Protein AF-0000000070220050 (afdb_homodimer)

Sequence (530 aa):
MPALYEQFLLFGDSITQDSFSQERGFGFSAALQAAYIRRLDVVNRGFSGYNTRQALQILPAIVPPPDQAKVRFMTVFFGANDSSLPDAPNKQHIPLNEFVQNLKDIIFHPKIKAHNPRIILVAPPPINEHLWWPRDQSNGYTSVSRLASTTKAYADAVVELGAELNLPVVNLWKTFMAKTDFKADAWKLGDQLPGSLDVAQNDALVELMYDGLHFNPAGYDIFYQELMKVVEQQWPDQMPEKLPMVLPPWNDQEAWKAWEATQTSMPALYEQFLLFGDSITQDSFSQERGFGFSAALQAAYIRRLDVVNRGFSGYNTRQALQILPAIVPPPDQAKVRFMTVFFGANDSSLPDAPNKQHIPLNEFVQNLKDIIFHPKIKAHNPRIILVAPPPINEHLWWPRDQSNGYTSVSRLASTTKAYADAVVELGAELNLPVVNLWKTFMAKTDFKADAWKLGDQLPGSLDVAQNDALVELMYDGLHFNPAGYDIFYQELMKVVEQQWPDQMPEKLPMVLPPWNDQEAWKAWEATQTS

Secondary structure (DSSP, 8-state):
---SSEEEEEEESHHHHGGG--TTS--HHHHHHHHTTTTEEEEEEE-TT--HHHHHHHHHHHS--TTT--EEEEEEE--TTTTS-TT-TT-----HHHHHHHHHHHHT-HHHHTT--EEEEEEPPPP-HHHHHHHHHHTT-SS-S--HHHHHHHHHHHHHHHHHHT--EEEHHHHHHTTTT--GGG--TTS--TTSTTSPPPHHHHHHBSSSSSBPHHHHHHHHHHHHHHHHHH-GGGSGGGSPPSS--TT-HHHHHHHHHHH--/---SSEEEEEEESHHHHGGG--SSS--HHHHHHHHTTTTEEEEEEE-TT--HHHHHHHHHHHS--TTT--EEEEEEE--TTTTS-TT-TT-----HHHHHHHHHHHHT-HHHHTT--EEEEEEPPP--HHHHHHHHHHTT-SS-S--HHHHHHHHHHHHHHHHHHT--EEEHHHHHHTTTT--GGG--TTS--TTSTTSPPPHHHHHHBSSSSSBPHHHHHHHHHHHHHHHHHH-GGGSGGGSPPSS--TT-HHHHHHHHHHH--

pLDDT: mean 95.86, std 6.79, range [62.41, 98.97]

Solvent-accessible surface area (backbone atoms only — not comparable to full-atom values): 27594 Å² total; per-residue (Å²): 122,51,45,76,48,38,26,36,36,39,37,28,17,40,64,46,41,48,17,27,34,46,90,80,43,58,26,31,52,17,46,51,31,40,59,25,54,63,48,36,43,64,42,81,49,26,35,56,68,37,29,58,70,56,48,58,69,48,42,77,64,74,52,60,56,52,65,51,32,36,38,52,30,31,39,48,37,56,42,72,37,18,35,26,37,85,83,26,90,81,69,44,42,41,59,70,71,56,44,55,49,41,52,50,50,51,64,64,25,65,73,46,50,71,40,66,43,50,58,34,40,33,20,29,51,62,33,28,31,68,50,34,34,61,56,32,46,75,71,68,42,92,56,67,43,54,48,28,68,48,27,45,52,50,20,50,48,43,50,50,49,20,61,75,68,73,36,55,61,39,53,37,29,60,59,54,43,61,62,37,98,57,60,70,93,74,61,46,98,88,50,90,47,82,19,28,76,91,46,71,82,46,66,50,57,53,56,27,18,76,47,19,71,43,64,27,32,60,34,26,48,50,53,43,52,47,47,51,49,50,41,44,71,76,39,53,70,68,34,51,92,60,47,66,60,75,63,60,58,64,85,38,65,67,48,44,53,56,49,54,55,61,71,78,100,122,48,46,76,46,38,25,36,38,38,36,28,17,39,65,47,42,48,16,27,34,47,90,82,42,58,26,32,53,17,46,52,30,39,60,25,54,63,48,38,43,62,43,80,48,25,36,55,68,37,28,59,69,56,48,57,70,47,43,76,65,73,52,60,55,53,66,50,32,36,38,54,32,31,39,47,36,58,42,73,38,18,35,26,37,85,83,26,91,82,69,44,42,41,59,69,69,56,45,55,50,39,52,50,51,52,65,63,26,66,74,46,48,70,40,65,42,51,58,34,40,33,20,29,50,62,33,28,32,69,50,34,36,60,57,32,45,74,71,68,43,94,56,66,44,54,47,28,69,49,28,48,53,50,20,51,49,44,49,50,49,18,61,74,68,72,36,54,61,39,52,37,28,59,57,56,43,61,62,37,97,56,58,71,92,73,60,46,95,86,49,88,47,83,19,27,75,91,45,70,81,46,68,49,55,52,56,27,17,76,45,19,71,44,64,27,31,60,32,27,50,50,52,43,54,46,48,53,48,50,41,43,72,76,40,52,70,67,34,51,91,58,46,68,61,74,62,59,58,63,84,36,65,67,46,44,54,55,49,54,56,62,71,78,100

Foldseek 3Di:
DADLAAAAEEAEEVQLVCQVPCVQHHHQQVVVCVQQPLHHYYHGRYHYLAALVVSLVCLVVPQDAVRHHAHAEYEYEHLLQCLFDCPAPSNSHDPLVRSLVSVVCNCPPPSNVNRVYQYEYEQAAFFQQVLQVVVCVVVPHPDGRHFRVSSVSNSVSSVVSCVVVVHHYHRNHVVLCVQWPDDVVPDDVVDDDARGPVDDHTVSQVQQAVRRGHGRNVVSVSVNVSVLVRCCVPPVCPRSVNGDRSADDPPDPVRNVVVVVVVVD/DADLAAAAEEAEEVQLVCQVPCVQHHHQQVVVCVQQPLHHYYHGRYHYLAALVVSLVCLVVPQDAVRHHAHAEYEYEHQLQCLFDCPAPSNSHDPLVRSLVSVVCNCPPPSNVNRVYQYEYEQAAFFQQVLQVVVCVVVPHPDGRHFRVSSVSNSVSRVVSCVVVVHHYHRNHVVLCVQWPDDVVPDDVVDDDARGPVDDHTVSQVQQAVRRHHGRNVVSVSVNVSVLVRCCVPPVCPRSVNGDRSADDPPDPVRNVVVVVVVVD

InterPro domains:
  IPR013830 SGNH hydrolase-type esterase domain [PF13472] (10-222)
  IPR036514 SGNH hydrolase superfamily [G3DSA:3.40.50.1110] (4-259)
  IPR045136 Isoamyl acetate-hydrolyzing esterase Iah1-like [PTHR14209] (6-257)

Organism: Alternaria alternata (NCBI:txid5599)

Radius of gyration: 25.01 Å; Cα contacts (8 Å, |Δi|>4): 1054; chains: 2; bounding box: 52×74×65 Å

Nearest PDB structures (foldseek):
  3mil-assembly1_B  TM=8.559E-01  e=1.955E-22  Saccharomyces cerevisiae
  4oao-assembly1_B  TM=7.207E-01  e=1.992E-09  Geobacillus stearothermophilus
  3dci-assembly1_A  TM=6.559E-01  e=5.139E-08  Agrobacterium fabrum str. C58
  9iqt-assembly1_A  TM=3.681E-01  e=1.282E-02  Homo sapiens
  5cfz-assembly1_B-2  TM=2.379E-01  e=4.846E-01  Escherichia coli K-12

Structure (mmCIF, N/CA/C/O backbone):
data_AF-0000000070220050-model_v1
#
loop_
_entity.id
_entity.type
_entity.pdbx_description
1 polymer 'SGNH hydrolase'
#
loop_
_atom_site.group_PDB
_atom_site.id
_atom_site.type_symbol
_atom_site.label_atom_id
_atom_site.label_alt_id
_atom_site.label_comp_id
_atom_site.label_asym_id
_atom_site.label_entity_id
_atom_site.label_seq_id
_atom_site.pdbx_PDB_ins_code
_atom_site.Cartn_x
_atom_site.Cartn_y
_atom_site.Cartn_z
_atom_site.occupancy
_atom_site.B_iso_or_equiv
_atom_site.auth_seq_id
_atom_site.auth_comp_id
_atom_site.auth_asym_id
_atom_site.auth_atom_id
_atom_site.pdbx_PDB_model_num
ATOM 1 N N . MET A 1 1 ? 17.828 -10.247 13.059 1 69.85 1 MET A N 1
ATOM 2 C CA . MET A 1 1 ? 18.244 -9.571 11.833 1 69.85 1 MET A CA 1
ATOM 3 C C . MET A 1 1 ? 17.218 -8.525 11.413 1 69.85 1 MET A C 1
ATOM 5 O O . MET A 1 1 ? 16.02 -8.696 11.645 1 69.85 1 MET A O 1
ATOM 9 N N . PRO A 1 2 ? 17.752 -7.475 10.879 1 80.12 2 PRO A N 1
ATOM 10 C CA . PRO A 1 2 ? 16.822 -6.434 10.436 1 80.12 2 PRO A CA 1
ATOM 11 C C . PRO A 1 2 ? 15.896 -6.907 9.318 1 80.12 2 PRO A C 1
ATOM 13 O O . PRO A 1 2 ? 16.198 -7.89 8.636 1 80.12 2 PRO A O 1
ATOM 16 N N . ALA A 1 3 ? 14.797 -6.226 9.236 1 89.23 3 ALA A N 1
ATOM 17 C CA . ALA A 1 3 ? 13.877 -6.492 8.133 1 89.23 3 ALA A CA 1
ATOM 18 C C . ALA A 1 3 ? 14.594 -6.412 6.789 1 89.23 3 ALA A C 1
ATOM 20 O O . ALA A 1 3 ? 15.532 -5.628 6.624 1 89.23 3 ALA A O 1
ATOM 21 N N . LEU A 1 4 ? 14.137 -7.166 5.907 1 92.65 4 LEU A N 1
ATOM 22 C CA . LEU A 1 4 ? 14.713 -7.267 4.57 1 92.65 4 LEU A CA 1
ATOM 23 C C . LEU A 1 4 ? 14.69 -5.915 3.865 1 92.65 4 LEU A C 1
ATOM 25 O O . LEU A 1 4 ? 15.673 -5.523 3.232 1 92.65 4 LEU A O 1
ATOM 29 N N . TYR A 1 5 ? 13.601 -5.219 4.011 1 96.76 5 TYR A N 1
ATOM 30 C CA . TYR A 1 5 ? 13.414 -3.949 3.318 1 96.76 5 TYR A CA 1
ATOM 31 C C . TYR A 1 5 ? 13.529 -2.777 4.285 1 96.76 5 TYR A C 1
ATOM 33 O O . TYR A 1 5 ? 12.985 -2.821 5.391 1 96.76 5 TYR A O 1
ATOM 41 N N . GLU A 1 6 ? 14.226 -1.8 3.876 1 98.04 6 GLU A N 1
ATOM 42 C CA . GLU A 1 6 ? 14.111 -0.51 4.55 1 98.04 6 GLU A CA 1
ATOM 43 C C . GLU A 1 6 ? 12.777 0.16 4.236 1 98.04 6 GLU A C 1
ATOM 45 O O . GLU A 1 6 ? 12.052 -0.277 3.339 1 98.04 6 GLU A O 1
ATOM 50 N N . GLN A 1 7 ? 12.526 1.258 5.019 1 98.4 7 GLN A N 1
ATOM 51 C CA . GLN A 1 7 ? 11.154 1.751 4.957 1 98.4 7 GLN A CA 1
ATOM 52 C C . GLN A 1 7 ? 11.114 3.211 4.514 1 98.4 7 GLN A C 1
ATOM 54 O O . GLN A 1 7 ? 11.995 3.997 4.868 1 98.4 7 GLN A O 1
ATOM 59 N N . PHE A 1 8 ? 10.16 3.518 3.702 1 98.85 8 PHE A N 1
ATOM 60 C CA . PHE A 1 8 ? 9.623 4.861 3.516 1 98.85 8 PHE A CA 1
ATOM 61 C C . PHE A 1 8 ? 8.432 5.101 4.436 1 98.85 8 PHE A C 1
ATOM 63 O O . PHE A 1 8 ? 7.319 4.654 4.148 1 98.85 8 PHE A O 1
ATOM 70 N N . LEU A 1 9 ? 8.585 5.788 5.538 1 98.81 9 LEU A N 1
ATOM 71 C CA . LEU A 1 9 ? 7.563 5.982 6.56 1 98.81 9 LEU A CA 1
ATOM 72 C C . LEU A 1 9 ? 6.765 7.255 6.297 1 98.81 9 LEU A C 1
ATOM 74 O O . LEU A 1 9 ? 7.319 8.357 6.324 1 98.81 9 LEU A O 1
ATOM 78 N N . LEU A 1 10 ? 5.484 7.152 6.029 1 98.93 10 LEU A N 1
ATOM 79 C CA . LEU A 1 10 ? 4.592 8.287 5.824 1 98.93 10 LEU A CA 1
ATOM 80 C C . LEU A 1 10 ? 3.841 8.627 7.107 1 98.93 10 LEU A C 1
ATOM 82 O O . LEU A 1 10 ? 2.893 7.932 7.479 1 98.93 10 LEU A O 1
ATOM 86 N N . PHE A 1 11 ? 4.234 9.642 7.783 1 98.94 11 PHE A N 1
ATOM 87 C CA . PHE A 1 11 ? 3.67 10.022 9.074 1 98.94 11 PHE A CA 1
ATOM 88 C C . PHE A 1 11 ? 2.791 11.259 8.937 1 98.94 11 PHE A C 1
ATOM 90 O O . PHE A 1 11 ? 3.27 12.328 8.556 1 98.94 11 PHE A O 1
ATOM 97 N N . GLY A 1 12 ? 1.499 11.051 9.188 1 98.86 12 GLY A N 1
ATOM 98 C CA . GLY A 1 12 ? 0.617 12.188 8.98 1 98.86 12 GLY A CA 1
ATOM 99 C C . GLY A 1 12 ? -0.79 11.954 9.496 1 98.86 12 GLY A C 1
ATOM 100 O O . GLY A 1 12 ? -1.011 11.083 10.339 1 98.86 12 GLY A O 1
ATOM 101 N N . ASP A 1 13 ? -1.729 12.798 9.086 1 98.7 13 ASP A N 1
ATOM 102 C CA . ASP A 1 13 ? -3.106 12.75 9.566 1 98.7 13 ASP A CA 1
ATOM 103 C C . ASP A 1 13 ? -3.991 11.945 8.616 1 98.7 13 ASP A C 1
ATOM 105 O O . ASP A 1 13 ? -3.576 10.901 8.109 1 98.7 13 ASP A O 1
ATOM 109 N N . SER A 1 14 ? -5.243 12.402 8.391 1 98.76 14 SER A N 1
ATOM 110 C CA . SER A 1 14 ? -6.204 11.636 7.604 1 98.76 14 SER A CA 1
ATOM 111 C C . SER A 1 14 ? -5.837 11.642 6.124 1 98.76 14 SER A C 1
ATOM 113 O O . SER A 1 14 ? -6.142 10.693 5.399 1 98.76 14 SER A O 1
ATOM 115 N N . ILE A 1 15 ? -5.206 12.67 5.649 1 98.83 15 ILE A N 1
ATOM 116 C CA . ILE A 1 15 ? -4.812 12.734 4.246 1 98.83 15 ILE A CA 1
ATOM 117 C C . ILE A 1 15 ? -3.8 11.631 3.944 1 98.83 15 ILE A C 1
ATOM 119 O O . ILE A 1 15 ? -3.865 10.992 2.891 1 98.83 15 ILE A O 1
ATOM 123 N N . THR A 1 16 ? -2.882 11.407 4.879 1 98.9 16 THR A N 1
ATOM 124 C CA . THR A 1 16 ? -1.941 10.298 4.766 1 98.9 16 THR A CA 1
ATOM 125 C C . THR A 1 16 ? -2.657 8.962 4.941 1 98.9 16 THR A C 1
ATOM 127 O O . THR A 1 16 ? -2.439 8.028 4.166 1 98.9 16 THR A O 1
ATOM 130 N N . GLN A 1 17 ? -3.547 8.875 5.959 1 98.85 17 GLN A N 1
ATOM 131 C CA . GLN A 1 17 ? -4.275 7.635 6.21 1 98.85 17 GLN A CA 1
ATOM 132 C C . GLN A 1 17 ? -4.993 7.155 4.952 1 98.85 17 GLN A C 1
ATOM 134 O O . GLN A 1 17 ? -4.956 5.966 4.626 1 98.85 17 GLN A O 1
ATOM 139 N N . ASP A 1 18 ? -5.567 8.042 4.21 1 98.54 18 ASP A N 1
ATOM 140 C CA . ASP A 1 18 ? -6.463 7.698 3.11 1 98.54 18 ASP A CA 1
ATOM 141 C C . ASP A 1 18 ? -5.689 7.53 1.804 1 98.54 18 ASP A C 1
ATOM 143 O O . ASP A 1 18 ? -6.284 7.306 0.748 1 98.54 18 ASP A O 1
ATOM 147 N N . SER A 1 19 ? -4.4 7.529 1.872 1 98.64 19 SER A N 1
ATOM 148 C CA . SER A 1 19 ? -3.591 7.718 0.673 1 98.64 19 SER A CA 1
ATOM 149 C C . SER A 1 19 ? -3.458 6.419 -0.115 1 98.64 19 SER A C 1
ATOM 151 O O . SER A 1 19 ? -2.9 6.407 -1.213 1 98.64 19 SER A O 1
ATOM 153 N N . PHE A 1 20 ? -3.997 5.306 0.401 1 98.58 20 PHE A N 1
ATOM 154 C CA . PHE A 1 20 ? -4.092 4.082 -0.385 1 98.58 20 PHE A CA 1
ATOM 155 C C . PHE A 1 20 ? -5.485 3.931 -0.985 1 98.58 20 PHE A C 1
ATOM 157 O O . PHE A 1 20 ? -5.705 3.08 -1.85 1 98.58 20 PHE A O 1
ATOM 164 N N . SER A 1 21 ? -6.411 4.713 -0.54 1 98.17 21 SER A N 1
ATOM 165 C CA . SER A 1 21 ? -7.798 4.55 -0.965 1 98.17 21 SER A CA 1
ATOM 166 C C . SER A 1 21 ? -7.966 4.883 -2.444 1 98.17 21 SER A C 1
ATOM 168 O O . SER A 1 21 ? -7.453 5.899 -2.919 1 98.17 21 SER A O 1
ATOM 170 N N . GLN A 1 22 ? -8.664 4.058 -3.105 1 97.08 22 GLN A N 1
ATOM 171 C CA . GLN A 1 22 ? -8.962 4.275 -4.517 1 97.08 22 GLN A CA 1
ATOM 172 C C . GLN A 1 22 ? -10.452 4.527 -4.732 1 97.08 22 GLN A C 1
ATOM 174 O O . GLN A 1 22 ? -10.954 4.394 -5.85 1 97.08 22 GLN A O 1
ATOM 179 N N . GLU A 1 23 ? -11.126 4.819 -3.635 1 94.35 23 GLU A N 1
ATOM 180 C CA . GLU A 1 23 ? -12.57 5.024 -3.689 1 94.35 23 GLU A CA 1
ATOM 181 C C . GLU A 1 23 ? -12.944 6.045 -4.76 1 94.35 23 GLU A C 1
ATOM 183 O O . GLU A 1 23 ? -13.961 5.895 -5.44 1 94.35 23 GLU A O 1
ATOM 188 N N . ARG A 1 24 ? -12.077 7.006 -4.93 1 94.81 24 ARG A N 1
ATOM 189 C CA . ARG A 1 24 ? -12.355 8.058 -5.902 1 94.81 24 ARG A CA 1
ATOM 190 C C . ARG A 1 24 ? -11.4 7.974 -7.088 1 94.81 24 ARG A C 1
ATOM 192 O O . ARG A 1 24 ? -11.462 8.8 -8.001 1 94.81 24 ARG A O 1
ATOM 199 N N . GLY A 1 25 ? -10.52 6.964 -6.967 1 94.85 25 GLY A N 1
ATOM 200 C CA . GLY A 1 25 ? -9.541 6.813 -8.032 1 94.85 25 GLY A CA 1
ATOM 201 C C . GLY A 1 25 ? -8.122 6.658 -7.52 1 94.85 25 GLY A C 1
ATOM 202 O O . GLY A 1 25 ? -7.853 5.807 -6.669 1 94.85 25 GLY A O 1
ATOM 203 N N . PHE A 1 26 ? -7.164 7.575 -7.877 1 96.61 26 PHE A N 1
ATOM 204 C CA . PHE A 1 26 ? -5.723 7.524 -7.662 1 96.61 26 PHE A CA 1
ATOM 205 C C . PHE A 1 26 ? -5.383 7.792 -6.201 1 96.61 26 PHE A C 1
ATOM 207 O O . PHE A 1 26 ? -5.927 8.715 -5.591 1 96.61 26 PHE A O 1
ATOM 214 N N . GLY A 1 27 ? -4.514 6.944 -5.621 1 98.1 27 GLY A N 1
ATOM 215 C CA . GLY A 1 27 ? -3.98 7.138 -4.282 1 98.1 27 GLY A CA 1
ATOM 216 C C . GLY A 1 27 ? -2.48 7.365 -4.264 1 98.1 27 GLY A C 1
ATOM 217 O O . GLY A 1 27 ? -1.731 6.65 -4.934 1 98.1 27 GLY A O 1
ATOM 218 N N . PHE A 1 28 ? -2.049 8.255 -3.47 1 98.64 28 PHE A N 1
ATOM 219 C CA . PHE A 1 28 ? -0.663 8.693 -3.35 1 98.64 28 PHE A CA 1
ATOM 220 C C . PHE A 1 28 ? 0.228 7.548 -2.884 1 98.64 28 PHE A C 1
ATOM 222 O O . PHE A 1 28 ? 1.229 7.231 -3.53 1 98.64 28 PHE A O 1
ATOM 229 N N . SER A 1 29 ? -0.05 6.922 -1.756 1 98.81 29 SER A N 1
ATOM 230 C CA . SER A 1 29 ? 0.815 5.909 -1.16 1 98.81 29 SER A CA 1
ATOM 231 C C . SER A 1 29 ? 0.892 4.663 -2.036 1 98.81 29 SER A C 1
ATOM 233 O O . SER A 1 29 ? 1.929 3.999 -2.089 1 98.81 29 SER A O 1
ATOM 235 N N . ALA A 1 30 ? -0.235 4.374 -2.708 1 98.71 30 ALA A N 1
ATOM 236 C CA . ALA A 1 30 ? -0.226 3.251 -3.642 1 98.71 30 ALA A CA 1
ATOM 237 C C . ALA A 1 30 ? 0.785 3.478 -4.763 1 98.71 30 ALA A C 1
ATOM 239 O O . ALA A 1 30 ? 1.554 2.577 -5.106 1 98.71 30 ALA A O 1
ATOM 240 N N . ALA A 1 31 ? 0.805 4.689 -5.332 1 98.75 31 ALA A N 1
ATOM 241 C CA . ALA A 1 31 ? 1.748 5.034 -6.393 1 98.75 31 ALA A CA 1
ATOM 242 C C . ALA A 1 31 ? 3.187 4.96 -5.892 1 98.75 31 ALA A C 1
ATOM 244 O O . ALA A 1 31 ? 4.071 4.465 -6.596 1 98.75 31 ALA A O 1
ATOM 245 N N . LEU A 1 32 ? 3.349 5.458 -4.706 1 98.91 32 LEU A N 1
ATOM 246 C CA . LEU A 1 32 ? 4.686 5.457 -4.122 1 98.91 32 LEU A CA 1
ATOM 247 C C . LEU A 1 32 ? 5.183 4.032 -3.906 1 98.91 32 LEU A C 1
ATOM 249 O O . LEU A 1 32 ? 6.339 3.722 -4.201 1 98.91 32 LEU A O 1
ATOM 253 N N . GLN A 1 33 ? 4.335 3.146 -3.359 1 98.8 33 GLN A N 1
ATOM 254 C CA . GLN A 1 33 ? 4.704 1.751 -3.145 1 98.8 33 GLN A CA 1
ATOM 255 C C . GLN A 1 33 ? 5.034 1.06 -4.465 1 98.8 33 GLN A C 1
ATOM 257 O O . GLN A 1 33 ? 5.976 0.268 -4.539 1 98.8 33 GLN A O 1
ATOM 262 N N . ALA A 1 34 ? 4.206 1.322 -5.448 1 98.75 34 ALA A N 1
ATOM 263 C CA . ALA A 1 34 ? 4.474 0.733 -6.758 1 98.75 34 ALA A CA 1
ATOM 264 C C . ALA A 1 34 ? 5.83 1.182 -7.295 1 98.75 34 ALA A C 1
ATOM 266 O O . ALA A 1 34 ? 6.579 0.378 -7.856 1 98.75 34 ALA A O 1
ATOM 267 N N . ALA A 1 35 ? 6.165 2.424 -7.143 1 98.82 35 ALA A N 1
ATOM 268 C CA . ALA A 1 35 ? 7.425 2.966 -7.645 1 98.82 35 ALA A CA 1
ATOM 269 C C . ALA A 1 35 ? 8.618 2.308 -6.959 1 98.82 35 ALA A C 1
ATOM 271 O O . ALA A 1 35 ? 9.605 1.962 -7.613 1 98.82 35 ALA A O 1
ATOM 272 N N . TYR A 1 36 ? 8.496 2.058 -5.668 1 98.86 36 TYR A N 1
ATOM 273 C CA . TYR A 1 36 ? 9.633 1.567 -4.899 1 98.86 36 TYR A CA 1
ATOM 274 C C . TYR A 1 36 ? 9.528 0.065 -4.669 1 98.86 36 TYR A C 1
ATOM 276 O O . TYR A 1 36 ? 10.252 -0.495 -3.841 1 98.86 36 TYR A O 1
ATOM 284 N N . ILE A 1 37 ? 8.619 -0.59 -5.387 1 98.66 37 ILE A N 1
ATOM 285 C CA . ILE A 1 37 ? 8.37 -2.017 -5.214 1 98.66 37 ILE A CA 1
ATOM 286 C C . ILE A 1 37 ? 9.678 -2.79 -5.357 1 98.66 37 ILE A C 1
ATOM 288 O O . ILE A 1 37 ? 10.502 -2.475 -6.219 1 98.66 37 ILE A O 1
ATOM 292 N N . ARG A 1 38 ? 9.956 -3.803 -4.413 1 98.31 38 ARG A N 1
ATOM 293 C CA . ARG A 1 38 ? 11.12 -4.682 -4.371 1 98.31 38 ARG A CA 1
ATOM 294 C C . ARG A 1 38 ? 12.365 -3.921 -3.929 1 98.31 38 ARG A C 1
ATOM 296 O O . ARG A 1 38 ? 13.47 -4.466 -3.944 1 98.31 38 ARG A O 1
ATOM 303 N N . ARG A 1 39 ? 12.218 -2.646 -3.498 1 98.59 39 ARG A N 1
ATOM 304 C CA . ARG A 1 39 ? 13.331 -1.796 -3.089 1 98.59 39 ARG A CA 1
ATOM 305 C C . ARG A 1 39 ? 13.115 -1.251 -1.681 1 98.59 39 ARG A C 1
ATOM 307 O O . ARG A 1 39 ? 14.005 -1.34 -0.832 1 98.59 39 ARG A O 1
ATOM 314 N N . LEU A 1 40 ? 12.012 -0.687 -1.371 1 98.7 40 LEU A N 1
ATOM 315 C CA . LEU A 1 40 ? 11.596 -0.174 -0.07 1 98.7 40 LEU A CA 1
ATOM 316 C C . LEU A 1 40 ? 10.145 -0.544 0.222 1 98.7 40 LEU A C 1
ATOM 318 O O . LEU A 1 40 ? 9.334 -0.664 -0.699 1 98.7 40 LEU A O 1
ATOM 322 N N . ASP A 1 41 ? 9.869 -0.698 1.459 1 98.36 41 ASP A N 1
ATOM 323 C CA . ASP A 1 41 ? 8.475 -0.755 1.886 1 98.36 41 ASP A CA 1
ATOM 324 C C . ASP A 1 41 ? 7.939 0.64 2.201 1 98.36 41 ASP A C 1
ATOM 326 O O . ASP A 1 41 ? 8.605 1.429 2.875 1 98.36 41 ASP A O 1
ATOM 330 N N . VAL A 1 42 ? 6.814 0.957 1.676 1 98.77 42 VAL A N 1
ATOM 331 C CA . VAL A 1 42 ? 6.109 2.176 2.057 1 98.77 42 VAL A CA 1
ATOM 332 C C . VAL A 1 42 ? 5.145 1.878 3.204 1 98.77 42 VAL A C 1
ATOM 334 O O . VAL A 1 42 ? 4.264 1.024 3.077 1 98.77 42 VAL A O 1
ATOM 337 N N . VAL A 1 43 ? 5.318 2.54 4.296 1 98.46 43 VAL A N 1
ATOM 338 C CA . VAL A 1 43 ? 4.539 2.281 5.502 1 98.46 43 VAL A CA 1
ATOM 339 C C . VAL A 1 43 ? 3.657 3.488 5.816 1 98.46 43 VAL A C 1
ATOM 341 O O . VAL A 1 43 ? 4.159 4.595 6.022 1 98.46 43 VAL A O 1
ATOM 344 N N . ASN A 1 44 ? 2.368 3.259 5.791 1 98.7 44 ASN A N 1
ATOM 345 C CA . ASN A 1 44 ? 1.393 4.305 6.082 1 98.7 44 ASN A CA 1
ATOM 346 C C . ASN A 1 44 ? 1.141 4.434 7.582 1 98.7 44 ASN A C 1
ATOM 348 O O . ASN A 1 44 ? 0.574 3.532 8.2 1 98.7 44 ASN A O 1
ATOM 352 N N . ARG A 1 45 ? 1.579 5.466 8.121 1 98.75 45 ARG A N 1
ATOM 353 C CA . ARG A 1 45 ? 1.274 5.853 9.495 1 98.75 45 ARG A CA 1
ATOM 354 C C . ARG A 1 45 ? 0.502 7.167 9.535 1 98.75 45 ARG A C 1
ATOM 356 O O . ARG A 1 45 ? 0.941 8.131 10.166 1 98.75 45 ARG A O 1
ATOM 363 N N . GLY A 1 46 ? -0.596 7.146 8.786 1 98.79 46 GLY A N 1
ATOM 364 C CA . GLY A 1 46 ? -1.592 8.204 8.847 1 98.79 46 GLY A CA 1
ATOM 365 C C . GLY A 1 46 ? -2.67 7.95 9.883 1 98.79 46 GLY A C 1
ATOM 366 O O . GLY A 1 46 ? -3.134 6.818 10.039 1 98.79 46 GLY A O 1
ATOM 367 N N . PHE A 1 47 ? -3.029 9.004 10.581 1 98.8 47 PHE A N 1
ATOM 368 C CA . PHE A 1 47 ? -4.007 8.888 11.656 1 98.8 47 PHE A CA 1
ATOM 369 C C . PHE A 1 47 ? -5.069 9.975 11.542 1 98.8 47 PHE A C 1
ATOM 371 O O . PHE A 1 47 ? -4.823 11.131 11.891 1 98.8 47 PHE A O 1
ATOM 378 N N . SER A 1 48 ? -6.212 9.567 11.116 1 98.55 48 SER A N 1
ATOM 379 C CA . SER A 1 48 ? -7.312 10.495 10.876 1 98.55 48 SER A CA 1
ATOM 380 C C . SER A 1 48 ? -7.608 11.334 12.114 1 98.55 48 SER A C 1
ATOM 382 O O . SER A 1 48 ? -7.799 10.794 13.205 1 98.55 48 SER A O 1
ATOM 384 N N . GLY A 1 49 ? -7.591 12.595 11.942 1 98.59 49 GLY A N 1
ATOM 385 C CA . GLY A 1 49 ? -8.007 13.526 12.978 1 98.59 49 GLY A CA 1
ATOM 386 C C . GLY A 1 49 ? -6.875 13.934 13.903 1 98.59 49 GLY A C 1
ATOM 387 O O . GLY A 1 49 ? -7.008 14.888 14.672 1 98.59 49 GLY A O 1
ATOM 388 N N . TYR A 1 50 ? -5.751 13.248 13.825 1 98.81 50 TYR A N 1
ATOM 389 C CA . TYR A 1 50 ? -4.661 13.524 14.753 1 98.81 50 TYR A CA 1
ATOM 390 C C . TYR A 1 50 ? -4.068 14.906 14.504 1 98.81 50 TYR A C 1
ATOM 392 O O . TYR A 1 50 ? -3.9 15.317 13.354 1 98.81 50 TYR A O 1
ATOM 400 N N . ASN A 1 51 ? -3.781 15.649 15.548 1 98.83 51 ASN A N 1
ATOM 401 C CA . ASN A 1 51 ? -2.902 16.813 15.521 1 98.83 51 ASN A CA 1
ATOM 402 C C . ASN A 1 51 ? -1.483 16.454 15.955 1 98.83 51 ASN A C 1
ATOM 404 O O . ASN A 1 51 ? -1.182 15.285 16.2 1 98.83 51 ASN A O 1
ATOM 408 N N . THR A 1 52 ? -0.597 17.416 16.013 1 98.9 52 THR A N 1
ATOM 409 C CA . THR A 1 52 ? 0.814 17.146 16.266 1 98.9 52 THR A CA 1
ATOM 410 C C . THR A 1 52 ? 1.034 16.732 17.718 1 98.9 52 THR A C 1
ATOM 412 O O . THR A 1 52 ? 2.021 16.065 18.037 1 98.9 52 THR A O 1
ATOM 415 N N . ARG A 1 53 ? 0.123 17.133 18.663 1 98.62 53 ARG A N 1
ATOM 416 C CA . ARG A 1 53 ? 0.231 16.672 20.044 1 98.62 53 ARG A CA 1
ATOM 417 C C . ARG A 1 53 ? 0.015 15.166 20.137 1 98.62 53 ARG A C 1
ATOM 419 O O . ARG A 1 53 ? 0.792 14.461 20.785 1 98.62 53 ARG A O 1
ATOM 426 N N . GLN A 1 54 ? -0.985 14.716 19.514 1 98.58 54 GLN A N 1
ATOM 427 C CA . GLN A 1 54 ? -1.296 13.291 19.499 1 98.58 54 GLN A CA 1
ATOM 428 C C . GLN A 1 54 ? -0.233 12.503 18.738 1 98.58 54 GLN A C 1
ATOM 430 O O . GLN A 1 54 ? 0.138 11.4 19.143 1 98.58 54 GLN A O 1
ATOM 435 N N . ALA A 1 55 ? 0.239 13.077 17.622 1 98.75 55 ALA A N 1
ATOM 436 C CA . ALA A 1 55 ? 1.304 12.453 16.84 1 98.75 55 ALA A CA 1
ATOM 437 C C . ALA A 1 55 ? 2.545 12.216 17.695 1 98.75 55 ALA A C 1
ATOM 439 O O . ALA A 1 55 ? 3.141 11.137 17.649 1 98.75 55 ALA A O 1
ATOM 440 N N . LEU A 1 56 ? 2.917 13.224 18.426 1 98.32 56 LEU A N 1
ATOM 441 C CA . LEU A 1 56 ? 4.098 13.125 19.276 1 98.32 56 LEU A CA 1
ATOM 442 C C . LEU A 1 56 ? 3.916 12.047 20.338 1 98.32 56 LEU A C 1
ATOM 444 O O . LEU A 1 56 ? 4.866 11.339 20.681 1 98.32 56 LEU A O 1
ATOM 448 N N . GLN A 1 57 ? 2.711 11.887 20.809 1 97.29 57 GLN A N 1
ATOM 449 C CA . GLN A 1 57 ? 2.42 10.924 21.865 1 97.29 57 GLN A CA 1
ATOM 450 C C . GLN A 1 57 ? 2.595 9.492 21.367 1 97.29 57 GLN A C 1
ATOM 452 O O . GLN A 1 57 ? 3.082 8.629 22.101 1 97.29 57 GLN A O 1
ATOM 457 N N . ILE A 1 58 ? 2.225 9.212 20.135 1 98.01 58 ILE A N 1
ATOM 458 C CA . ILE A 1 58 ? 2.22 7.829 19.67 1 98.01 58 ILE A CA 1
ATOM 459 C C . ILE A 1 58 ? 3.544 7.513 18.977 1 98.01 58 ILE A C 1
ATOM 461 O O . ILE A 1 58 ? 3.845 6.35 18.702 1 98.01 58 ILE A O 1
ATOM 465 N N . LEU A 1 59 ? 4.394 8.47 18.741 1 97.79 59 LEU A N 1
ATOM 466 C CA . LEU A 1 59 ? 5.577 8.349 17.896 1 97.79 59 LEU A CA 1
ATOM 467 C C . LEU A 1 59 ? 6.455 7.189 18.352 1 97.79 59 LEU A C 1
ATOM 469 O O . LEU A 1 59 ? 6.867 6.36 17.537 1 97.79 59 LEU A O 1
ATOM 473 N N . PRO A 1 60 ? 6.714 6.98 19.63 1 95.96 60 PRO A N 1
ATOM 474 C CA . PRO A 1 60 ? 7.584 5.881 20.053 1 95.96 60 PRO A CA 1
ATOM 475 C C . PRO A 1 60 ? 7.022 4.509 19.687 1 95.96 60 PRO A C 1
ATOM 477 O O . PRO A 1 60 ? 7.783 3.556 19.502 1 95.96 60 PRO A O 1
ATOM 480 N N . ALA A 1 61 ? 5.721 4.456 19.553 1 95.75 61 ALA A N 1
ATOM 481 C CA . ALA A 1 61 ? 5.082 3.165 19.309 1 95.75 61 ALA A CA 1
ATOM 482 C C . ALA A 1 61 ? 5.097 2.818 17.824 1 95.75 61 ALA A C 1
ATOM 484 O O . ALA A 1 61 ? 5.035 1.643 17.454 1 95.75 61 ALA A O 1
ATOM 485 N N . ILE A 1 62 ? 5.245 3.79 16.955 1 97.06 62 ILE A N 1
ATOM 486 C CA . ILE A 1 62 ? 5.023 3.501 15.543 1 97.06 62 ILE A CA 1
ATOM 487 C C . ILE A 1 62 ? 6.364 3.414 14.817 1 97.06 62 ILE A C 1
ATOM 489 O O . ILE A 1 62 ? 6.425 2.981 13.664 1 97.06 62 ILE A O 1
ATOM 493 N N . VAL A 1 63 ? 7.419 3.816 15.42 1 96.74 63 VAL A N 1
ATOM 494 C CA . VAL A 1 63 ? 8.744 3.778 14.81 1 96.74 63 VAL A CA 1
ATOM 495 C C . VAL A 1 63 ? 9.506 2.55 15.305 1 96.74 63 VAL A C 1
ATOM 497 O O . VAL A 1 63 ? 9.815 2.442 16.493 1 96.74 63 VAL A O 1
ATOM 500 N N . PRO A 1 64 ? 9.796 1.687 14.437 1 94.13 64 PRO A N 1
ATOM 501 C CA . PRO A 1 64 ? 10.576 0.526 14.871 1 94.13 64 PRO A CA 1
ATOM 502 C C . PRO A 1 64 ? 12.023 0.88 15.21 1 94.13 64 PRO A C 1
ATOM 504 O O . PRO A 1 64 ? 12.542 1.892 14.734 1 94.13 64 PRO A O 1
ATOM 507 N N . PRO A 1 65 ? 12.642 0.118 16.056 1 94.36 65 PRO A N 1
ATOM 508 C CA . PRO A 1 65 ? 14.093 0.284 16.175 1 94.36 65 PRO A CA 1
ATOM 509 C C . PRO A 1 65 ? 14.836 -0.095 14.896 1 94.36 65 PRO A C 1
ATOM 511 O O . PRO A 1 65 ? 14.392 -0.977 14.157 1 94.36 65 PRO A O 1
ATOM 514 N N . PRO A 1 66 ? 16.008 0.467 14.679 1 94.61 66 PRO A N 1
ATOM 515 C CA . PRO A 1 66 ? 16.721 0.25 13.418 1 94.61 66 PRO A CA 1
ATOM 516 C C . PRO A 1 66 ? 17.138 -1.206 13.22 1 94.61 66 PRO A C 1
ATOM 518 O O . PRO A 1 66 ? 17.326 -1.648 12.084 1 94.61 66 PRO A O 1
ATOM 521 N N . ASP A 1 67 ? 17.268 -1.906 14.285 1 92.09 67 ASP A N 1
ATOM 522 C CA . ASP A 1 67 ? 17.703 -3.295 14.173 1 92.09 67 ASP A CA 1
ATOM 523 C C . ASP A 1 67 ? 16.538 -4.206 13.793 1 92.09 67 ASP A C 1
ATOM 525 O O . ASP A 1 67 ? 16.743 -5.364 13.422 1 92.09 67 ASP A O 1
ATOM 529 N N . GLN A 1 68 ? 15.363 -3.65 13.809 1 91.93 68 GLN A N 1
ATOM 530 C CA . GLN A 1 68 ? 14.187 -4.383 13.353 1 91.93 68 GLN A CA 1
ATOM 531 C C . GLN A 1 68 ? 13.787 -3.96 11.943 1 91.93 68 GLN A C 1
ATOM 533 O O . GLN A 1 68 ? 13.511 -4.806 11.09 1 91.93 68 GLN A O 1
ATOM 538 N N . ALA A 1 69 ? 13.782 -2.692 11.771 1 94.3 69 ALA A N 1
ATOM 539 C CA . ALA A 1 69 ? 13.507 -2.127 10.453 1 94.3 69 ALA A CA 1
ATOM 540 C C . ALA A 1 69 ? 14.049 -0.705 10.342 1 94.3 69 ALA A C 1
ATOM 542 O O . ALA A 1 69 ? 13.693 0.166 11.14 1 94.3 69 ALA A O 1
ATOM 543 N N . LYS A 1 70 ? 14.791 -0.484 9.35 1 96.99 70 LYS A N 1
ATOM 544 C CA . LYS A 1 70 ? 15.411 0.825 9.168 1 96.99 70 LYS A CA 1
ATOM 545 C C . LYS A 1 70 ? 14.506 1.755 8.365 1 96.99 70 LYS A C 1
ATOM 547 O O . LYS A 1 70 ? 13.971 1.364 7.326 1 96.99 70 LYS A O 1
ATOM 552 N N . VAL A 1 71 ? 14.336 2.945 8.852 1 98.4 71 VAL A N 1
ATOM 553 C CA . VAL A 1 71 ? 13.608 3.982 8.127 1 98.4 71 VAL A CA 1
ATOM 554 C C . VAL A 1 71 ? 14.577 4.783 7.261 1 98.4 71 VAL A C 1
ATOM 556 O O . VAL A 1 71 ? 15.457 5.475 7.779 1 98.4 71 VAL A O 1
ATOM 559 N N . ARG A 1 72 ? 14.385 4.709 6.016 1 98.54 72 ARG A N 1
ATOM 560 C CA . ARG A 1 72 ? 15.261 5.392 5.069 1 98.54 72 ARG A CA 1
ATOM 561 C C . ARG A 1 72 ? 14.738 6.789 4.749 1 98.54 72 ARG A C 1
ATOM 563 O O . ARG A 1 72 ? 15.518 7.734 4.616 1 98.54 72 ARG A O 1
ATOM 570 N N . PHE A 1 73 ? 13.412 6.859 4.561 1 98.89 73 PHE A N 1
ATOM 571 C CA . PHE A 1 73 ? 12.697 8.106 4.317 1 98.89 73 PHE A CA 1
ATOM 572 C C . PHE A 1 73 ? 11.581 8.299 5.337 1 98.89 73 PHE A C 1
ATOM 574 O O . PHE A 1 73 ? 10.983 7.326 5.802 1 98.89 73 PHE A O 1
ATOM 581 N N . MET A 1 74 ? 11.298 9.558 5.585 1 98.9 74 MET A N 1
ATOM 582 C CA . MET A 1 74 ? 10.145 9.886 6.419 1 98.9 74 MET A CA 1
ATOM 583 C C . MET A 1 74 ? 9.495 11.187 5.962 1 98.9 74 MET A C 1
ATOM 585 O O . MET A 1 74 ? 10.175 12.2 5.794 1 98.9 74 MET A O 1
ATOM 589 N N . THR A 1 75 ? 8.252 11.13 5.672 1 98.96 75 THR A N 1
ATOM 590 C CA . THR A 1 75 ? 7.495 12.368 5.523 1 98.96 75 THR A CA 1
ATOM 591 C C . THR A 1 75 ? 6.819 12.75 6.836 1 98.96 75 THR A C 1
ATOM 593 O O . THR A 1 75 ? 6.393 11.879 7.598 1 98.96 75 THR A O 1
ATOM 596 N N . VAL A 1 76 ? 6.747 13.968 7.139 1 98.97 76 VAL A N 1
ATOM 597 C CA . VAL A 1 76 ? 5.993 14.535 8.252 1 98.97 76 VAL A CA 1
ATOM 598 C C . VAL A 1 76 ? 4.935 15.5 7.723 1 98.97 76 VAL A C 1
ATOM 600 O O . VAL A 1 76 ? 5.261 16.597 7.264 1 98.97 76 VAL A O 1
ATOM 603 N N . PHE A 1 77 ? 3.655 15.08 7.744 1 98.94 77 PHE A N 1
ATOM 604 C CA . PHE A 1 77 ? 2.572 15.79 7.072 1 98.94 77 PHE A CA 1
ATOM 605 C C . PHE A 1 77 ? 1.416 16.046 8.031 1 98.94 77 PHE A C 1
ATOM 607 O O . PHE A 1 77 ? 0.519 15.211 8.167 1 98.94 77 PHE A O 1
ATOM 614 N N . PHE A 1 78 ? 1.455 17.185 8.731 1 98.89 78 PHE A N 1
ATOM 615 C CA . PHE A 1 78 ? 0.429 17.644 9.66 1 98.89 78 PHE A CA 1
ATOM 616 C C . PHE A 1 78 ? 0.094 19.11 9.415 1 98.89 78 PHE A C 1
ATOM 618 O O . PHE A 1 78 ? 0.662 19.741 8.521 1 98.89 78 PHE A O 1
ATOM 625 N N . GLY A 1 79 ? -0.848 19.645 10.132 1 98.74 79 GLY A N 1
ATOM 626 C CA . GLY A 1 79 ? -1.209 21.05 10.03 1 98.74 79 GLY A CA 1
ATOM 627 C C . GLY A 1 79 ? -2.678 21.266 9.717 1 98.74 79 GLY A C 1
ATOM 628 O O . GLY A 1 79 ? -3.257 22.283 10.105 1 98.74 79 GLY A O 1
ATOM 629 N N . ALA A 1 80 ? -3.308 20.3 8.989 1 98.22 80 ALA A N 1
ATOM 630 C CA . ALA A 1 80 ? -4.718 20.433 8.632 1 98.22 80 ALA A CA 1
ATOM 631 C C . ALA A 1 80 ? -5.596 20.492 9.878 1 98.22 80 ALA A C 1
ATOM 633 O O . ALA A 1 80 ? -6.501 21.325 9.969 1 98.22 80 ALA A O 1
ATOM 634 N N . ASN A 1 81 ? -5.32 19.606 10.806 1 98.71 81 ASN A N 1
ATOM 635 C CA . ASN A 1 81 ? -6.096 19.575 12.041 1 98.71 81 ASN A CA 1
ATOM 636 C C . ASN A 1 81 ? -5.585 20.599 13.05 1 98.71 81 ASN A C 1
ATOM 638 O O . ASN A 1 81 ? -6.376 21.259 13.725 1 98.71 81 ASN A O 1
ATOM 642 N N . ASP A 1 82 ? -4.297 20.796 13.086 1 98.89 82 ASP A N 1
ATOM 643 C CA . ASP A 1 82 ? -3.663 21.735 14.006 1 98.89 82 ASP A CA 1
ATOM 644 C C . ASP A 1 82 ? -4.174 23.156 13.779 1 98.89 82 ASP A C 1
ATOM 646 O O . ASP A 1 82 ? -4.302 23.934 14.726 1 98.89 82 ASP A O 1
ATOM 650 N N . SER A 1 83 ? -4.533 23.454 12.574 1 98.6 83 SER A N 1
ATOM 651 C CA . SER A 1 83 ? -4.873 24.819 12.189 1 98.6 83 SER A CA 1
ATOM 652 C C . SER A 1 83 ? -6.358 25.099 12.399 1 98.6 83 SER A C 1
ATOM 654 O O . SER A 1 83 ? -6.859 26.151 11.999 1 98.6 83 SER A O 1
ATOM 656 N N . SER A 1 84 ? -7.071 24.106 12.955 1 98.35 84 SER A N 1
ATOM 657 C CA . SER A 1 84 ? -8.414 24.447 13.413 1 98.35 84 SER A CA 1
ATOM 658 C C . SER A 1 84 ? -8.395 25.676 14.315 1 98.35 84 SER A C 1
ATOM 660 O O . SER A 1 84 ? -7.387 25.959 14.966 1 98.35 84 SER A O 1
ATOM 662 N N . LEU A 1 85 ? -9.529 26.395 14.268 1 98.13 85 LEU A N 1
ATOM 663 C CA . LEU A 1 85 ? -9.58 27.626 15.05 1 98.13 85 LEU A CA 1
ATOM 664 C C . LEU A 1 85 ? -9.616 27.32 16.544 1 98.13 85 LEU A C 1
ATOM 666 O O . LEU A 1 85 ? -10.14 26.282 16.957 1 98.13 85 LEU A O 1
ATOM 670 N N . PRO A 1 86 ? -9.01 28.162 17.383 1 97.64 86 PRO A N 1
ATOM 671 C CA . PRO A 1 86 ? -8.903 27.912 18.822 1 97.64 86 PRO A CA 1
ATOM 672 C C . PRO A 1 86 ? -10.257 27.658 19.48 1 97.64 86 PRO A C 1
ATOM 674 O O . PRO A 1 86 ? -10.355 26.856 20.412 1 97.64 86 PRO A O 1
ATOM 677 N N . ASP A 1 87 ? -11.325 28.277 18.99 1 96.18 87 ASP A N 1
ATOM 678 C CA . ASP A 1 87 ? -12.636 28.175 19.625 1 96.18 87 ASP A CA 1
ATOM 679 C C . ASP A 1 87 ? -13.547 27.224 18.853 1 96.18 87 ASP A C 1
ATOM 681 O O . ASP A 1 87 ? -14.752 27.166 19.109 1 96.18 87 ASP A O 1
ATOM 685 N N . ALA A 1 88 ? -12.982 26.555 17.859 1 97.14 88 ALA A N 1
ATOM 686 C CA . ALA A 1 88 ? -13.804 25.619 17.096 1 97.14 88 ALA A CA 1
ATOM 687 C C . ALA A 1 88 ? -14.291 24.472 17.977 1 97.14 88 ALA A C 1
ATOM 689 O O . ALA A 1 88 ? -13.544 23.969 18.82 1 97.14 88 ALA A O 1
ATOM 690 N N . PRO A 1 89 ? -15.503 23.972 17.766 1 96.71 89 PRO A N 1
ATOM 691 C CA . PRO A 1 89 ? -16.078 22.916 18.602 1 96.71 89 PRO A CA 1
ATOM 692 C C . PRO A 1 89 ? -15.345 21.584 18.458 1 96.71 89 PRO A C 1
ATOM 694 O O . PRO A 1 89 ? -15.447 20.721 19.333 1 96.71 89 PRO A O 1
ATOM 697 N N . ASN A 1 90 ? -14.647 21.384 17.407 1 95.08 90 ASN A N 1
ATOM 698 C CA . ASN A 1 90 ? -13.961 20.116 17.182 1 95.08 90 ASN A CA 1
ATOM 699 C C . ASN A 1 90 ? -12.758 19.957 18.109 1 95.08 90 ASN A C 1
ATOM 701 O O . ASN A 1 90 ? -12.215 18.86 18.245 1 95.08 90 ASN A O 1
ATOM 705 N N . LYS A 1 91 ? -12.194 21.039 18.699 1 95.7 91 LYS A N 1
ATOM 706 C CA . LYS A 1 91 ? -11.15 21.043 19.719 1 95.7 91 LYS A CA 1
ATOM 707 C C . LYS A 1 91 ? -9.865 20.41 19.193 1 95.7 91 LYS A C 1
ATOM 709 O O . LYS A 1 91 ? -9.189 19.673 19.913 1 95.7 91 LYS A O 1
ATOM 714 N N . GLN A 1 92 ? -9.512 20.673 17.977 1 97.78 92 GLN A N 1
ATOM 715 C CA . GLN A 1 92 ? -8.324 20.079 17.373 1 97.78 92 GLN A CA 1
ATOM 716 C C . GLN A 1 92 ? -7.17 21.077 17.333 1 97.78 92 GLN A C 1
ATOM 718 O O . GLN A 1 92 ? -6.038 20.712 17.01 1 97.78 92 GLN A O 1
ATOM 723 N N . HIS A 1 93 ? -7.401 22.26 17.783 1 98.67 93 HIS A N 1
ATOM 724 C CA . HIS A 1 93 ? -6.483 23.38 17.604 1 98.67 93 HIS A CA 1
ATOM 725 C C . HIS A 1 93 ? -5.17 23.139 18.343 1 98.67 93 HIS A C 1
ATOM 727 O O . HIS A 1 93 ? -5.173 22.715 19.501 1 98.67 93 HIS A O 1
ATOM 733 N N . ILE A 1 94 ? -4.074 23.443 17.658 1 98.9 94 ILE A N 1
ATOM 734 C CA . ILE A 1 94 ? -2.748 23.593 18.246 1 98.9 94 ILE A CA 1
ATOM 735 C C . ILE A 1 94 ? -2.192 24.978 17.92 1 98.9 94 ILE A C 1
ATOM 737 O O . ILE A 1 94 ? -2.062 25.341 16.748 1 98.9 94 ILE A O 1
ATOM 741 N N . PRO A 1 95 ? -1.903 25.791 18.916 1 98.85 95 PRO A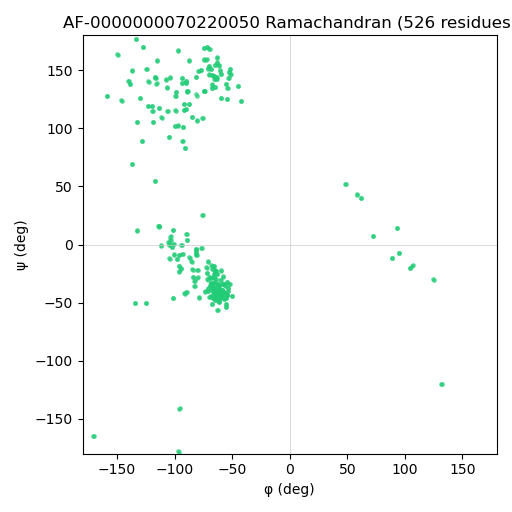 N 1
ATOM 742 C CA . PRO A 1 95 ? -1.313 27.096 18.611 1 98.85 95 PRO A CA 1
ATOM 743 C C . PRO A 1 95 ? -0.091 26.993 17.701 1 98.85 95 PRO A C 1
ATOM 745 O O . PRO A 1 95 ? 0.694 26.049 17.82 1 98.85 95 PRO A O 1
ATOM 748 N N . LEU A 1 96 ? 0.089 27.987 16.839 1 98.76 96 LEU A N 1
ATOM 749 C CA . LEU A 1 96 ? 1.094 27.949 15.782 1 98.76 96 LEU A CA 1
ATOM 750 C C . LEU A 1 96 ? 2.48 27.682 16.359 1 98.76 96 LEU A C 1
ATOM 752 O O . LEU A 1 96 ? 3.232 26.862 15.827 1 98.76 96 LEU A O 1
ATOM 756 N N . ASN A 1 97 ? 2.84 28.357 17.406 1 98.69 97 ASN A N 1
ATOM 757 C CA . ASN A 1 97 ? 4.156 28.165 18.006 1 98.69 97 ASN A CA 1
ATOM 758 C C . ASN A 1 97 ? 4.327 26.745 18.538 1 98.69 97 ASN A C 1
ATOM 760 O O . ASN A 1 97 ? 5.399 26.153 18.404 1 98.69 97 ASN A O 1
ATOM 764 N N . GLU A 1 98 ? 3.319 26.238 19.142 1 98.88 98 GLU A N 1
ATOM 765 C CA . GLU A 1 98 ? 3.36 24.862 19.628 1 98.88 98 GLU A CA 1
ATOM 766 C C . GLU A 1 98 ? 3.441 23.871 18.471 1 98.88 98 GLU A C 1
ATOM 768 O O . GLU A 1 98 ? 4.151 22.866 18.557 1 98.88 98 GLU A O 1
ATOM 773 N N . PHE A 1 99 ? 2.714 24.161 17.461 1 98.89 99 PHE A N 1
ATOM 774 C CA . PHE A 1 99 ? 2.756 23.343 16.255 1 98.89 99 PHE A CA 1
ATOM 775 C C . PHE A 1 99 ? 4.182 23.224 15.731 1 98.89 99 PHE A C 1
ATOM 777 O O . PHE A 1 99 ? 4.664 22.12 15.472 1 98.89 99 PHE A O 1
ATOM 784 N N . VAL A 1 100 ? 4.821 24.336 15.577 1 98.92 100 VAL A N 1
ATOM 785 C CA . VAL A 1 100 ? 6.19 24.356 15.072 1 98.92 100 VAL A CA 1
ATOM 786 C C . VAL A 1 100 ? 7.101 23.574 16.015 1 98.92 100 VAL A C 1
ATOM 788 O O . VAL A 1 100 ? 7.926 22.773 15.569 1 98.92 100 VAL A O 1
ATOM 791 N N . GLN A 1 101 ? 6.938 23.794 17.299 1 98.89 101 GLN A N 1
ATOM 792 C CA . GLN A 1 101 ? 7.746 23.071 18.275 1 98.89 101 GLN A CA 1
ATOM 793 C C . GLN A 1 101 ? 7.482 21.57 18.204 1 98.89 101 GLN A C 1
ATOM 795 O O . GLN A 1 101 ? 8.409 20.765 18.313 1 98.89 101 GLN A O 1
ATOM 800 N N . ASN A 1 102 ? 6.245 21.189 18.086 1 98.95 102 ASN A N 1
ATOM 801 C CA . ASN A 1 102 ? 5.91 19.774 17.961 1 98.95 102 ASN A CA 1
ATOM 802 C C . ASN A 1 102 ? 6.592 19.141 16.752 1 98.95 102 ASN A C 1
ATOM 804 O O . ASN A 1 102 ? 7.089 18.017 16.833 1 98.95 102 ASN A O 1
ATOM 808 N N . LEU A 1 103 ? 6.587 19.842 15.617 1 98.93 103 LEU A N 1
ATOM 809 C CA . LEU A 1 103 ? 7.269 19.331 14.433 1 98.93 103 LEU A CA 1
ATOM 810 C C . LEU A 1 103 ? 8.753 19.115 14.711 1 98.93 103 LEU A C 1
ATOM 812 O O . LEU A 1 103 ? 9.318 18.091 14.322 1 98.93 103 LEU A O 1
ATOM 816 N N . LYS A 1 104 ? 9.347 20.074 15.372 1 98.9 104 LYS A N 1
ATOM 817 C CA . LYS A 1 104 ? 10.752 19.925 15.739 1 98.9 104 LYS A CA 1
ATOM 818 C C . LYS A 1 104 ? 10.957 18.716 16.647 1 98.9 104 LYS A C 1
ATOM 820 O O . LYS A 1 104 ? 11.892 17.937 16.45 1 98.9 104 LYS A O 1
ATOM 825 N N . ASP A 1 105 ? 10.086 18.573 17.634 1 98.91 105 ASP A N 1
ATOM 826 C CA . ASP A 1 105 ? 10.192 17.454 18.565 1 98.91 105 ASP A CA 1
ATOM 827 C C . ASP A 1 105 ? 10.036 16.119 17.84 1 98.91 105 ASP A C 1
ATOM 829 O O . ASP A 1 105 ? 10.662 15.126 18.215 1 98.91 105 ASP A O 1
ATOM 833 N N . ILE A 1 106 ? 9.225 16.059 16.822 1 98.86 106 ILE A N 1
ATOM 834 C CA . ILE A 1 106 ? 9.056 14.855 16.016 1 98.86 106 ILE A CA 1
ATOM 835 C C . ILE A 1 106 ? 10.341 14.566 15.244 1 98.86 106 ILE A C 1
ATOM 837 O O . ILE A 1 106 ? 10.88 13.459 15.315 1 98.86 106 ILE A O 1
ATOM 841 N N . ILE A 1 107 ? 10.85 15.565 14.548 1 98.67 107 ILE A N 1
ATOM 842 C CA . ILE A 1 107 ? 12.006 15.44 13.667 1 98.67 107 ILE A CA 1
ATOM 843 C C . ILE A 1 107 ? 13.234 15.039 14.481 1 98.67 107 ILE A C 1
ATOM 845 O O . ILE A 1 107 ? 14.027 14.2 14.047 1 98.67 107 ILE A O 1
ATOM 849 N N . PHE A 1 108 ? 13.34 15.532 15.693 1 98.6 108 PHE A N 1
ATOM 850 C CA . PHE A 1 108 ? 14.545 15.331 16.489 1 98.6 108 PHE A CA 1
ATOM 851 C C . PHE A 1 108 ? 14.319 14.266 17.555 1 98.6 108 PHE A C 1
ATOM 853 O O . PHE A 1 108 ? 15.158 14.075 18.437 1 98.6 108 PHE A O 1
ATOM 860 N N . HIS A 1 109 ? 13.172 13.68 17.527 1 98.64 109 HIS A N 1
ATOM 861 C CA . HIS A 1 109 ? 12.931 12.618 18.497 1 98.64 109 HIS A CA 1
ATOM 862 C C . HIS A 1 109 ? 14.031 11.563 18.443 1 98.64 109 HIS A C 1
ATOM 864 O O . HIS A 1 109 ? 14.478 11.18 17.359 1 98.64 109 HIS A O 1
ATOM 870 N N . PRO A 1 110 ? 14.433 10.996 19.498 1 98.31 110 PRO A N 1
ATOM 871 C CA . PRO A 1 110 ? 15.529 10.024 19.526 1 98.31 110 PRO A CA 1
ATOM 872 C C . PRO A 1 110 ? 15.237 8.781 18.687 1 98.31 110 PRO A C 1
ATOM 874 O O . PRO A 1 110 ? 16.142 8.233 18.054 1 98.31 110 PRO A O 1
ATOM 877 N N . LYS A 1 111 ? 14.014 8.353 18.691 1 97.58 111 LYS A N 1
ATOM 878 C CA . LYS A 1 111 ? 13.638 7.177 17.911 1 97.58 111 LYS A CA 1
ATOM 879 C C . LYS A 1 111 ? 13.791 7.437 16.415 1 97.58 111 LYS A C 1
ATOM 881 O O . LYS A 1 111 ? 14.063 6.514 15.644 1 97.58 111 LYS A O 1
ATOM 886 N N . ILE A 1 112 ? 13.58 8.646 16.023 1 98.57 112 ILE A N 1
ATOM 887 C CA . ILE A 1 112 ? 13.745 9.009 14.62 1 98.57 112 ILE A CA 1
ATOM 888 C C . ILE A 1 112 ? 15.227 9.199 14.307 1 98.57 112 ILE A C 1
ATOM 890 O O . ILE A 1 112 ? 15.731 8.671 13.313 1 98.57 112 ILE A O 1
ATOM 894 N N . LYS A 1 113 ? 15.91 9.883 15.147 1 98.33 113 LYS A N 1
ATOM 895 C CA . LYS A 1 113 ? 17.331 10.155 14.947 1 98.33 113 LYS A CA 1
ATOM 896 C C . LYS A 1 113 ? 18.125 8.859 14.812 1 98.33 113 LYS A C 1
ATOM 898 O O . LYS A 1 113 ? 19.108 8.802 14.07 1 98.33 113 LYS A O 1
ATOM 903 N N . ALA A 1 114 ? 17.682 7.86 15.522 1 98.2 114 ALA A N 1
ATOM 904 C CA . ALA A 1 114 ? 18.38 6.577 15.511 1 98.2 114 ALA A CA 1
ATOM 905 C C . ALA A 1 114 ? 18.438 5.996 14.101 1 98.2 114 ALA A C 1
ATOM 907 O O . ALA A 1 114 ? 19.308 5.177 13.795 1 98.2 114 ALA A O 1
ATOM 908 N N . HIS A 1 115 ? 17.564 6.391 13.229 1 98.16 115 HIS A N 1
ATOM 909 C CA . HIS A 1 115 ? 17.5 5.869 11.868 1 98.16 115 HIS A CA 1
ATOM 910 C C . HIS A 1 115 ? 18.286 6.75 10.903 1 98.16 115 HIS A C 1
ATOM 912 O O . HIS A 1 115 ? 18.581 6.338 9.779 1 98.16 115 HIS A O 1
ATOM 918 N N . ASN A 1 116 ? 18.526 8.035 11.329 1 98.2 116 ASN A N 1
ATOM 919 C CA . ASN A 1 116 ? 19.096 9.042 10.441 1 98.2 116 ASN A CA 1
ATOM 920 C C . ASN A 1 116 ? 18.379 9.072 9.094 1 98.2 116 ASN A C 1
ATOM 922 O O . ASN A 1 116 ? 19.015 8.956 8.045 1 98.2 116 ASN A O 1
ATOM 926 N N . PRO A 1 117 ? 17.111 9.181 9.1 1 98.72 117 PRO A N 1
ATOM 927 C CA . PRO A 1 117 ? 16.342 9.12 7.855 1 98.72 117 PRO A CA 1
ATOM 928 C C . PRO A 1 117 ? 16.463 10.396 7.024 1 98.72 117 PRO A C 1
ATOM 930 O O . PRO A 1 117 ? 16.861 11.441 7.544 1 98.72 117 PRO A O 1
ATOM 933 N N . ARG A 1 118 ? 16.167 10.252 5.775 1 98.79 118 ARG A N 1
ATOM 934 C CA . ARG A 1 118 ? 15.877 11.409 4.935 1 98.79 118 ARG A CA 1
ATOM 935 C C . ARG A 1 118 ? 14.479 11.951 5.211 1 98.79 118 ARG A C 1
ATOM 937 O O . ARG A 1 118 ? 13.482 11.325 4.845 1 98.79 118 ARG A O 1
ATOM 944 N N . ILE A 1 119 ? 14.401 13.094 5.825 1 98.9 119 ILE A N 1
ATOM 945 C CA . ILE A 1 119 ? 13.121 13.636 6.267 1 98.9 119 ILE A CA 1
ATOM 946 C C . ILE A 1 119 ? 12.625 14.673 5.261 1 98.9 119 ILE A C 1
ATOM 948 O O . ILE A 1 119 ? 13.391 15.533 4.818 1 98.9 119 ILE A O 1
ATOM 952 N N . ILE A 1 120 ? 11.413 14.574 4.868 1 98.96 120 ILE A N 1
ATOM 953 C CA . ILE A 1 120 ? 10.721 15.53 4.01 1 98.96 120 ILE A CA 1
ATOM 954 C C . ILE A 1 120 ? 9.512 16.104 4.746 1 98.96 120 ILE A C 1
ATOM 956 O O . ILE A 1 120 ? 8.622 15.359 5.163 1 98.96 120 ILE A O 1
ATOM 960 N N . LEU A 1 121 ? 9.48 17.396 4.957 1 98.96 121 LEU A N 1
ATOM 961 C CA . LEU A 1 121 ? 8.303 18.047 5.523 1 98.96 121 LEU A CA 1
ATOM 962 C C . LEU A 1 121 ? 7.25 18.295 4.448 1 98.96 121 LEU A C 1
ATOM 964 O O . LEU A 1 121 ? 7.587 18.583 3.297 1 98.96 121 LEU A O 1
ATOM 968 N N . VAL A 1 122 ? 6.019 18.177 4.781 1 98.96 122 VAL A N 1
ATOM 969 C CA . VAL A 1 122 ? 4.925 18.498 3.87 1 98.96 122 VAL A CA 1
ATOM 970 C C . VAL A 1 122 ? 4.076 19.624 4.458 1 98.96 122 VAL A C 1
ATOM 972 O O . VAL A 1 122 ? 3.491 19.472 5.533 1 98.96 122 VAL A O 1
ATOM 975 N N . ALA A 1 123 ? 4.07 20.741 3.812 1 98.89 123 ALA A N 1
ATOM 976 C CA . ALA A 1 123 ? 3.194 21.841 4.209 1 98.89 123 ALA A CA 1
ATOM 977 C C . ALA A 1 123 ? 1.746 21.556 3.822 1 98.89 123 ALA A C 1
ATOM 979 O O . ALA A 1 123 ? 1.469 21.132 2.698 1 98.89 123 ALA A O 1
ATOM 980 N N . PRO A 1 124 ? 0.857 21.747 4.73 1 98.52 124 PRO A N 1
ATOM 981 C CA . PRO A 1 124 ? -0.53 21.386 4.425 1 98.52 124 PRO A CA 1
ATOM 982 C C . PRO A 1 124 ? -1.094 22.163 3.238 1 98.52 124 PRO A C 1
ATOM 984 O O . PRO A 1 124 ? -0.686 23.3 2.989 1 98.52 124 PRO A O 1
ATOM 987 N N . PRO A 1 125 ? -2 21.581 2.512 1 98.18 125 PRO A N 1
ATOM 988 C CA . PRO A 1 125 ? -2.692 22.264 1.417 1 98.18 125 PRO A CA 1
ATOM 989 C C . PRO A 1 125 ? -3.658 23.34 1.91 1 98.18 125 PRO A C 1
ATOM 991 O O . PRO A 1 125 ? -3.887 23.464 3.116 1 98.18 125 PRO A O 1
ATOM 994 N N . PRO A 1 126 ? -4.135 24.158 0.974 1 97.07 126 PRO A N 1
ATOM 995 C CA . PRO A 1 126 ? -5.203 25.085 1.357 1 97.07 126 PRO A CA 1
ATOM 996 C C . PRO A 1 126 ? -6.478 24.367 1.793 1 97.07 126 PRO A C 1
ATOM 998 O O . PRO A 1 126 ? -6.626 23.165 1.557 1 97.07 126 PRO A O 1
ATOM 1001 N N . ILE A 1 127 ? -7.284 25.051 2.475 1 97.14 127 ILE A N 1
ATOM 1002 C CA . ILE A 1 127 ? -8.63 24.577 2.776 1 97.14 127 ILE A CA 1
ATOM 1003 C C . ILE A 1 127 ? -9.642 25.305 1.893 1 97.14 127 ILE A C 1
ATOM 1005 O O . ILE A 1 127 ? -9.417 26.45 1.495 1 97.14 127 ILE A O 1
ATOM 1009 N N . ASN A 1 128 ? -10.65 24.65 1.457 1 97.87 128 ASN A N 1
ATOM 1010 C CA . ASN A 1 128 ? -11.815 25.245 0.812 1 97.87 128 ASN A CA 1
ATOM 1011 C C . ASN A 1 128 ? -12.982 25.387 1.785 1 97.87 128 ASN A C 1
ATOM 1013 O O . ASN A 1 128 ? -13.742 24.44 1.993 1 97.87 128 ASN A O 1
ATOM 1017 N N . GLU A 1 129 ? -13.165 26.595 2.248 1 97.88 129 GLU A N 1
ATOM 1018 C CA . GLU A 1 129 ? -14.173 26.867 3.268 1 97.88 129 GLU A CA 1
ATOM 1019 C C . GLU A 1 129 ? -15.58 26.605 2.739 1 97.88 129 GLU A C 1
ATOM 1021 O O . GLU A 1 129 ? -16.464 26.187 3.489 1 97.88 129 GLU A O 1
ATOM 1026 N N . HIS A 1 130 ? -15.803 26.765 1.452 1 97.69 130 HIS A N 1
ATOM 1027 C CA . HIS A 1 130 ? -17.108 26.552 0.836 1 97.69 130 HIS A CA 1
ATOM 1028 C C . HIS A 1 130 ? -17.54 25.094 0.95 1 97.69 130 HIS A C 1
ATOM 1030 O O . HIS A 1 130 ? -18.717 24.807 1.178 1 97.69 130 HIS A O 1
ATOM 1036 N N . LEU A 1 131 ? -16.593 24.252 0.803 1 98.22 131 LEU A N 1
ATOM 1037 C CA . LEU A 1 131 ? -16.883 22.824 0.86 1 98.22 131 LEU A CA 1
ATOM 1038 C C . LEU A 1 131 ? -16.909 22.332 2.303 1 98.22 131 LEU A C 1
ATOM 1040 O O . LEU A 1 131 ? -17.635 21.39 2.629 1 98.22 131 LEU A O 1
ATOM 1044 N N . TRP A 1 132 ? -16.165 22.986 3.151 1 98.05 132 TRP A N 1
ATOM 1045 C CA . TRP A 1 132 ? -16.046 22.547 4.538 1 98.05 132 TRP A CA 1
ATOM 1046 C C . TRP A 1 132 ? -17.225 23.043 5.369 1 98.05 132 TRP A C 1
ATOM 1048 O O . TRP A 1 132 ? -17.698 22.341 6.266 1 98.05 132 TRP A O 1
ATOM 1058 N N . TRP A 1 133 ? -17.771 24.159 5.069 1 97.48 133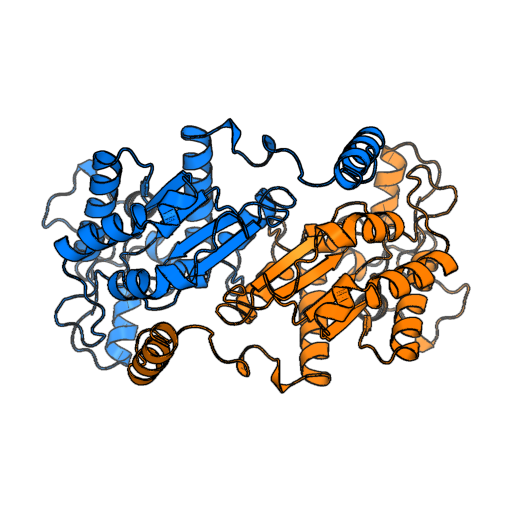 TRP A N 1
ATOM 1059 C CA . TRP A 1 133 ? -18.77 24.861 5.869 1 97.48 133 TRP A CA 1
ATOM 1060 C C . TRP A 1 133 ? -20.045 24.033 5.997 1 97.48 133 TRP A C 1
ATOM 1062 O O . TRP A 1 133 ? -20.602 23.905 7.09 1 97.48 133 TRP A O 1
ATOM 1072 N N . PRO A 1 134 ? -20.539 23.434 4.912 1 97.44 134 PRO A N 1
ATOM 1073 C CA . PRO A 1 134 ? -21.73 22.593 5.054 1 97.44 134 PRO A CA 1
ATOM 1074 C C . PRO A 1 134 ? -21.55 21.483 6.086 1 97.44 134 PRO A C 1
ATOM 1076 O O . PRO A 1 134 ? -22.499 21.129 6.79 1 97.44 134 PRO A O 1
ATOM 1079 N N . ARG A 1 135 ? -20.366 20.965 6.162 1 96.05 135 ARG A N 1
ATOM 1080 C CA . ARG A 1 135 ? -20.085 19.939 7.161 1 96.05 135 ARG A CA 1
ATOM 1081 C C . ARG A 1 135 ? -20.164 20.513 8.572 1 96.05 135 ARG A C 1
ATOM 1083 O O . ARG A 1 135 ? -20.765 19.908 9.462 1 96.05 135 ARG A O 1
ATOM 1090 N N . ASP A 1 136 ? -19.552 21.661 8.793 1 97.18 136 ASP A N 1
ATOM 1091 C CA . ASP A 1 136 ? -19.628 22.336 10.085 1 97.18 136 ASP A CA 1
ATOM 1092 C C . ASP A 1 136 ? -21.077 22.638 10.462 1 97.18 136 ASP A C 1
ATOM 1094 O O . ASP A 1 136 ? -21.49 22.402 11.599 1 97.18 136 ASP A O 1
ATOM 1098 N N . GLN A 1 137 ? -21.805 23.079 9.46 1 97.32 137 GLN A N 1
ATOM 1099 C CA . GLN A 1 137 ? -23.213 23.381 9.695 1 97.32 137 GLN A CA 1
ATOM 1100 C C . GLN A 1 137 ? -23.985 22.126 10.094 1 97.32 137 GLN A C 1
ATOM 1102 O O . GLN A 1 137 ? -24.795 22.159 11.022 1 97.32 137 GLN A O 1
ATOM 1107 N N . SER A 1 138 ? -23.74 21.085 9.438 1 97.18 138 SER A N 1
ATOM 1108 C CA . SER A 1 138 ? -24.421 19.826 9.721 1 97.18 138 SER A CA 1
ATOM 1109 C C . SER A 1 138 ? -24.089 19.32 11.121 1 97.18 138 SER A C 1
ATOM 1111 O O . SER A 1 138 ? -24.873 18.583 11.722 1 97.18 138 SER A O 1
ATOM 1113 N N . ASN A 1 139 ? -22.989 19.758 11.616 1 96.14 139 ASN A N 1
ATOM 1114 C CA . ASN A 1 139 ? -22.569 19.368 12.958 1 96.14 139 ASN A CA 1
ATOM 1115 C C . ASN A 1 139 ? -23.027 20.379 14.005 1 96.14 139 ASN A C 1
ATOM 1117 O O . ASN A 1 139 ? -22.639 20.29 15.171 1 96.14 139 ASN A O 1
ATOM 1121 N N . GLY A 1 140 ? -23.697 21.405 13.56 1 96.41 140 GLY A N 1
ATOM 1122 C CA . GLY A 1 140 ? -24.301 22.352 14.484 1 96.41 140 GLY A CA 1
ATOM 1123 C C . GLY A 1 140 ? -23.406 23.537 14.793 1 96.41 140 GLY A C 1
ATOM 1124 O O . GLY A 1 140 ? -23.643 24.265 15.76 1 96.41 140 GLY A O 1
ATOM 1125 N N . TYR A 1 141 ? -22.37 23.669 13.964 1 96.63 141 TYR A N 1
ATOM 1126 C CA . TYR A 1 141 ? -21.488 24.804 14.208 1 96.63 141 TYR A CA 1
ATOM 1127 C C . TYR A 1 141 ? -22.11 26.098 13.695 1 96.63 141 TYR A C 1
ATOM 1129 O O . TYR A 1 141 ? -22.869 26.086 12.723 1 96.63 141 TYR A O 1
ATOM 1137 N N . THR A 1 142 ? -21.762 27.184 14.343 1 96.29 142 THR A N 1
ATOM 1138 C CA . THR A 1 142 ? -22.316 28.48 13.969 1 96.29 142 THR A CA 1
ATOM 1139 C C . THR A 1 142 ? -21.323 29.269 13.12 1 96.29 142 THR A C 1
ATOM 1141 O O . THR A 1 142 ? -21.661 30.324 12.579 1 96.29 142 THR A O 1
ATOM 1144 N N . SER A 1 143 ? -20.163 28.75 13.046 1 95.01 143 SER A N 1
ATOM 1145 C CA . SER A 1 143 ? -19.115 29.312 12.2 1 95.01 143 SER A CA 1
ATOM 1146 C C . SER A 1 143 ? -18.172 28.226 11.693 1 95.01 143 SER A C 1
ATOM 1148 O O . SER A 1 143 ? -18.19 27.099 12.191 1 95.01 143 SER A O 1
ATOM 1150 N N . VAL A 1 144 ? -17.421 28.559 10.682 1 95.98 144 VAL A N 1
ATOM 1151 C CA . VAL A 1 144 ? -16.469 27.602 10.128 1 95.98 144 VAL A CA 1
ATOM 1152 C C . VAL A 1 144 ? -15.413 27.257 11.176 1 95.98 144 VAL A C 1
ATOM 1154 O O . VAL A 1 144 ? -14.982 28.123 11.94 1 95.98 144 VAL A O 1
ATOM 1157 N N . SER A 1 145 ? -15.006 26.053 11.216 1 97.56 145 SER A N 1
ATOM 1158 C CA . SER A 1 145 ? -14.024 25.585 12.189 1 97.56 145 SER A CA 1
ATOM 1159 C C . SER A 1 145 ? -12.601 25.836 11.702 1 97.56 145 SER A C 1
ATOM 1161 O O . SER A 1 145 ? -11.647 25.735 12.477 1 97.56 145 SER A O 1
ATOM 1163 N N . ARG A 1 146 ? -12.472 26.139 10.393 1 97.18 146 ARG A N 1
ATOM 1164 C CA . ARG A 1 146 ? -11.183 26.339 9.738 1 97.18 146 ARG A CA 1
ATOM 1165 C C . ARG A 1 146 ? -11.247 27.497 8.748 1 97.18 146 ARG A C 1
ATOM 1167 O O . ARG A 1 146 ? -12.248 27.67 8.049 1 97.18 146 ARG A O 1
ATOM 1174 N N . LEU A 1 147 ? -10.154 28.302 8.709 1 95.83 147 LEU A N 1
ATOM 1175 C CA . LEU A 1 147 ? -10.052 29.4 7.754 1 95.83 147 LEU A CA 1
ATOM 1176 C C . LEU A 1 147 ? -8.889 29.178 6.793 1 95.83 147 LEU A C 1
ATOM 1178 O O . LEU A 1 147 ? -7.831 28.687 7.194 1 95.83 147 LEU A O 1
ATOM 1182 N N . ALA A 1 148 ? -9.071 29.566 5.572 1 95.88 148 ALA A N 1
ATOM 1183 C CA . ALA A 1 148 ? -8.016 29.498 4.563 1 95.88 148 ALA A CA 1
ATOM 1184 C C . ALA A 1 148 ? -6.779 30.272 5.009 1 95.88 148 ALA A C 1
ATOM 1186 O O . ALA A 1 148 ? -5.65 29.812 4.822 1 95.88 148 ALA A O 1
ATOM 1187 N N . SER A 1 149 ? -6.983 31.414 5.593 1 94.4 149 SER A N 1
ATOM 1188 C CA . SER A 1 149 ? -5.876 32.26 6.028 1 94.4 149 SER A CA 1
ATOM 1189 C C . SER A 1 149 ? -5.081 31.597 7.148 1 94.4 149 SER A C 1
ATOM 1191 O O . SER A 1 149 ? -3.853 31.698 7.19 1 94.4 149 SER A O 1
ATOM 1193 N N . THR A 1 150 ? -5.803 30.948 8.072 1 95.75 150 THR A N 1
ATOM 1194 C CA . THR A 1 150 ? -5.123 30.267 9.168 1 95.75 150 THR A CA 1
ATOM 1195 C C . THR A 1 150 ? -4.299 29.093 8.648 1 95.75 150 THR A C 1
ATOM 1197 O O . THR A 1 150 ? -3.149 28.908 9.051 1 95.75 150 THR A O 1
ATOM 1200 N N . THR A 1 151 ? -4.876 28.34 7.771 1 96.71 151 THR A N 1
ATOM 1201 C CA . THR A 1 151 ? -4.16 27.206 7.198 1 96.71 151 THR A CA 1
ATOM 1202 C C . THR A 1 151 ? -2.907 27.672 6.463 1 96.71 151 THR A C 1
ATOM 1204 O O . THR A 1 151 ? -1.872 27.003 6.503 1 96.71 151 THR A O 1
ATOM 1207 N N . LYS A 1 152 ? -3.014 28.795 5.764 1 96.28 152 LYS A N 1
ATOM 1208 C CA . LYS A 1 152 ? -1.84 29.36 5.106 1 96.28 152 LYS A CA 1
ATOM 1209 C C . LYS A 1 152 ? -0.721 29.624 6.11 1 96.28 152 LYS A C 1
ATOM 1211 O O . LYS A 1 152 ? 0.452 29.383 5.817 1 96.28 152 LYS A O 1
ATOM 1216 N N . ALA A 1 153 ? -1.066 30.182 7.25 1 96.88 153 ALA A N 1
ATOM 1217 C CA . ALA A 1 153 ? -0.065 30.484 8.27 1 96.88 153 ALA A CA 1
ATOM 1218 C C . ALA A 1 153 ? 0.671 29.22 8.706 1 96.88 153 ALA A C 1
ATOM 1220 O O . ALA A 1 153 ? 1.883 29.248 8.936 1 96.88 153 ALA A O 1
ATOM 1221 N N . TYR A 1 154 ? 0.001 28.138 8.827 1 98.59 154 TYR A N 1
ATOM 1222 C CA . TYR A 1 154 ? 0.617 26.873 9.211 1 98.59 154 TYR A CA 1
ATOM 1223 C C . TYR A 1 154 ? 1.485 26.325 8.085 1 98.59 154 TYR A C 1
ATOM 1225 O O . TYR A 1 154 ? 2.566 25.784 8.333 1 98.59 154 TYR A O 1
ATOM 1233 N N . ALA A 1 155 ? 1.007 26.464 6.864 1 98.43 155 ALA A N 1
ATOM 1234 C CA . ALA A 1 155 ? 1.83 26.062 5.726 1 98.43 155 ALA A CA 1
ATOM 1235 C C . ALA A 1 155 ? 3.123 26.871 5.672 1 98.43 155 ALA A C 1
ATOM 1237 O O . ALA A 1 155 ? 4.204 26.311 5.477 1 98.43 155 ALA A O 1
ATOM 1238 N N . ASP A 1 156 ? 2.991 28.187 5.856 1 97.82 156 ASP A N 1
ATOM 1239 C CA . ASP A 1 156 ? 4.164 29.056 5.859 1 97.82 156 ASP A CA 1
ATOM 1240 C C . ASP A 1 156 ? 5.146 28.649 6.956 1 97.82 156 ASP A C 1
ATOM 1242 O O . ASP A 1 156 ? 6.361 28.677 6.749 1 97.82 156 ASP A O 1
ATOM 1246 N N . ALA A 1 157 ? 4.606 28.286 8.074 1 98.86 157 ALA A N 1
ATOM 1247 C CA . ALA A 1 157 ? 5.452 27.891 9.198 1 98.86 157 ALA A CA 1
ATOM 1248 C C . ALA A 1 157 ? 6.247 26.631 8.869 1 98.86 157 ALA A C 1
ATOM 1250 O O . ALA A 1 157 ? 7.409 26.502 9.263 1 98.86 157 ALA A O 1
ATOM 1251 N N . VAL A 1 158 ? 5.674 25.692 8.205 1 98.94 158 VAL A N 1
ATOM 1252 C CA . VAL A 1 158 ? 6.365 24.466 7.817 1 98.94 158 VAL A CA 1
ATOM 1253 C C . VAL A 1 158 ? 7.498 24.797 6.849 1 98.94 158 VAL A C 1
ATOM 1255 O O . VAL A 1 158 ? 8.601 24.257 6.966 1 98.94 158 VAL A O 1
ATOM 1258 N N . VAL A 1 159 ? 7.186 25.657 5.889 1 98.85 159 VAL A N 1
ATOM 1259 C CA . VAL A 1 159 ? 8.192 26.059 4.911 1 98.85 159 VAL A CA 1
ATOM 1260 C C . VAL A 1 159 ? 9.35 26.759 5.619 1 98.85 159 VAL A C 1
ATOM 1262 O O . VAL A 1 159 ? 10.518 26.475 5.342 1 98.85 159 VAL A O 1
ATOM 1265 N N . GLU A 1 160 ? 9.017 27.634 6.517 1 98.86 160 GLU A N 1
ATOM 1266 C CA . GLU A 1 160 ? 10.039 28.342 7.283 1 98.86 160 GLU A CA 1
ATOM 1267 C C . GLU A 1 160 ? 10.877 27.373 8.112 1 98.86 160 GLU A C 1
ATOM 1269 O O . GLU A 1 160 ? 12.101 27.506 8.181 1 98.86 160 GLU A O 1
ATOM 1274 N N . LEU A 1 161 ? 10.227 26.432 8.759 1 98.9 161 LEU A N 1
ATOM 1275 C CA . LEU A 1 161 ? 10.936 25.43 9.546 1 98.9 161 LEU A CA 1
ATOM 1276 C C . LEU A 1 161 ? 11.884 24.62 8.667 1 98.9 161 LEU A C 1
ATOM 1278 O O . LEU A 1 161 ? 13.01 24.322 9.072 1 98.9 161 LEU A O 1
ATOM 1282 N N . GLY A 1 162 ? 11.381 24.208 7.49 1 98.87 162 GLY A N 1
ATOM 1283 C CA . GLY A 1 162 ? 12.246 23.511 6.552 1 98.87 162 GLY A CA 1
ATOM 1284 C C . GLY A 1 162 ? 13.506 24.285 6.213 1 98.87 162 GLY A C 1
ATOM 1285 O O . GLY A 1 162 ? 14.6 23.717 6.182 1 98.87 162 GLY A O 1
ATOM 1286 N N . ALA A 1 163 ? 13.353 25.536 5.984 1 98.75 163 ALA A N 1
ATOM 1287 C CA . ALA A 1 163 ? 14.494 26.398 5.692 1 98.75 163 ALA A CA 1
ATOM 1288 C C . ALA A 1 163 ? 15.438 26.484 6.888 1 98.75 163 ALA A C 1
ATOM 1290 O O . ALA A 1 163 ? 16.658 26.398 6.732 1 98.75 163 ALA A O 1
ATOM 1291 N N . GLU A 1 164 ? 14.867 26.656 8.029 1 98.7 164 GLU A N 1
ATOM 1292 C CA . GLU A 1 164 ? 15.648 26.768 9.257 1 98.7 164 GLU A CA 1
ATOM 1293 C C . GLU A 1 164 ? 16.498 25.522 9.486 1 98.7 164 GLU A C 1
ATOM 1295 O O . GLU A 1 164 ? 17.662 25.622 9.882 1 98.7 164 GLU A O 1
ATOM 1300 N N . LEU A 1 165 ? 15.965 24.371 9.197 1 98.63 165 LEU A N 1
ATOM 1301 C CA . LEU A 1 165 ? 16.617 23.11 9.536 1 98.63 165 LEU A CA 1
ATOM 1302 C C . LEU A 1 165 ? 17.301 22.507 8.314 1 98.63 165 LEU A C 1
ATOM 1304 O O . LEU A 1 165 ? 17.864 21.412 8.389 1 98.63 165 LEU A O 1
ATOM 1308 N N . ASN A 1 166 ? 17.201 23.221 7.15 1 98.36 166 ASN A N 1
ATOM 1309 C CA . ASN A 1 166 ? 17.742 22.733 5.887 1 98.36 166 ASN A CA 1
ATOM 1310 C C . ASN A 1 166 ? 17.138 21.387 5.5 1 98.36 166 ASN A C 1
ATOM 1312 O O . ASN A 1 166 ? 17.865 20.436 5.206 1 98.36 166 ASN A O 1
ATOM 1316 N N . LEU A 1 167 ? 15.883 21.276 5.672 1 98.8 167 LEU A N 1
ATOM 1317 C CA . LEU A 1 167 ? 15.119 20.108 5.247 1 98.8 167 LEU A CA 1
ATOM 1318 C C . LEU A 1 167 ? 14.266 20.431 4.025 1 98.8 167 LEU A C 1
ATOM 1320 O O . LEU A 1 167 ? 13.713 21.528 3.922 1 98.8 167 LEU A O 1
ATOM 1324 N N . PRO A 1 168 ? 14.142 19.518 3.108 1 98.86 168 PRO A N 1
ATOM 1325 C CA . PRO A 1 168 ? 13.25 19.762 1.973 1 98.86 168 PRO A CA 1
ATOM 1326 C C . PRO A 1 168 ? 11.777 19.784 2.373 1 98.86 168 PRO A C 1
ATOM 1328 O O . PRO A 1 168 ? 11.383 19.11 3.329 1 98.86 168 PRO A O 1
ATOM 1331 N N . VAL A 1 169 ? 10.988 20.558 1.609 1 98.9 169 VAL A N 1
ATOM 1332 C CA . VAL A 1 169 ? 9.566 20.721 1.894 1 98.9 169 VAL A CA 1
ATOM 1333 C C . VAL A 1 169 ? 8.754 20.481 0.623 1 98.9 169 VAL A C 1
ATOM 1335 O O . VAL A 1 169 ? 9.079 21.017 -0.439 1 98.9 169 VAL A O 1
ATOM 1338 N N . VAL A 1 170 ? 7.813 19.613 0.676 1 98.93 170 VAL A N 1
ATOM 1339 C CA . VAL A 1 170 ? 6.728 19.614 -0.3 1 98.93 170 VAL A CA 1
ATOM 1340 C C . VAL A 1 170 ? 5.688 20.664 0.084 1 98.93 170 VAL A C 1
ATOM 1342 O O . VAL A 1 170 ? 4.897 20.454 1.007 1 98.93 170 VAL A O 1
ATOM 1345 N N . ASN A 1 171 ? 5.645 21.718 -0.607 1 98.51 171 ASN A N 1
ATOM 1346 C CA . ASN A 1 171 ? 4.735 22.817 -0.3 1 98.51 171 ASN A CA 1
ATOM 1347 C C . ASN A 1 171 ? 3.406 22.665 -1.035 1 98.51 171 ASN A C 1
ATOM 1349 O O . ASN A 1 171 ? 3.171 23.331 -2.045 1 98.51 171 ASN A O 1
ATOM 1353 N N . LEU A 1 172 ? 2.503 21.887 -0.494 1 98.58 172 LEU A N 1
ATOM 1354 C CA . LEU A 1 172 ? 1.233 21.601 -1.152 1 98.58 172 LEU A CA 1
ATOM 1355 C C . LEU A 1 172 ? 0.354 22.846 -1.203 1 98.58 172 LEU A C 1
ATOM 1357 O O . LEU A 1 172 ? -0.43 23.02 -2.139 1 98.58 172 LEU A O 1
ATOM 1361 N N . TRP A 1 173 ? 0.476 23.686 -0.173 1 97.45 173 TRP A N 1
ATOM 1362 C CA . TRP A 1 173 ? -0.289 24.928 -0.226 1 97.45 173 TRP A CA 1
ATOM 1363 C C . TRP A 1 173 ? 0.021 25.704 -1.501 1 97.45 173 TRP A C 1
ATOM 1365 O O . TRP A 1 173 ? -0.887 26.054 -2.259 1 97.45 173 TRP A O 1
ATOM 1375 N N . LYS A 1 174 ? 1.254 25.943 -1.71 1 95.98 174 LYS A N 1
ATOM 1376 C CA . LYS A 1 174 ? 1.684 26.713 -2.874 1 95.98 174 LYS A CA 1
ATOM 1377 C C . LYS A 1 174 ? 1.277 26.021 -4.172 1 95.98 174 LYS A C 1
ATOM 1379 O O . LYS A 1 174 ? 0.776 26.667 -5.095 1 95.98 174 LYS A O 1
ATOM 1384 N N . THR A 1 175 ? 1.503 24.724 -4.238 1 97.02 175 THR A N 1
ATOM 1385 C CA . THR A 1 175 ? 1.241 23.987 -5.47 1 97.02 175 THR A CA 1
ATOM 1386 C C . THR A 1 175 ? -0.249 23.992 -5.797 1 97.02 175 THR A C 1
ATOM 1388 O O . THR A 1 175 ? -0.635 24.151 -6.957 1 97.02 175 THR A O 1
ATOM 1391 N N . PHE A 1 176 ? -1.086 23.764 -4.749 1 97.54 176 PHE A N 1
ATOM 1392 C CA . PHE A 1 176 ? -2.526 23.812 -4.972 1 97.54 176 PHE A CA 1
ATOM 1393 C C . PHE A 1 176 ? -2.964 25.215 -5.376 1 97.54 176 PHE A C 1
ATOM 1395 O O . PHE A 1 176 ? -3.751 25.38 -6.311 1 97.54 176 PHE A O 1
ATOM 1402 N N . MET A 1 177 ? -2.455 26.23 -4.73 1 95.42 177 MET A N 1
ATOM 1403 C CA . MET A 1 177 ? -2.845 27.611 -4.999 1 95.42 177 MET A CA 1
ATOM 1404 C C . MET A 1 177 ? -2.421 28.032 -6.402 1 95.42 177 MET A C 1
ATOM 1406 O O . MET A 1 177 ? -3.086 28.854 -7.035 1 95.42 177 MET A O 1
ATOM 1410 N N . ALA A 1 178 ? -1.361 27.429 -6.898 1 94.41 178 ALA A N 1
ATOM 1411 C CA . ALA A 1 178 ? -0.891 27.726 -8.249 1 94.41 178 ALA A CA 1
ATOM 1412 C C . ALA A 1 178 ? -1.916 27.295 -9.294 1 94.41 178 ALA A C 1
ATOM 1414 O O . ALA A 1 178 ? -1.893 27.774 -10.43 1 94.41 178 ALA A O 1
ATOM 1415 N N . LYS A 1 179 ? -2.745 26.368 -8.874 1 93.97 179 LYS A N 1
ATOM 1416 C CA . LYS A 1 179 ? -3.788 25.913 -9.788 1 93.97 179 LYS A CA 1
ATOM 1417 C C . LYS A 1 179 ? -4.971 26.877 -9.795 1 93.97 179 LYS A C 1
ATOM 1419 O O . LYS A 1 179 ? -5.86 26.771 -10.643 1 93.97 179 LYS A O 1
ATOM 1424 N N . THR A 1 180 ? -4.758 27.717 -8.866 1 90.04 180 THR A N 1
ATOM 1425 C CA . THR A 1 180 ? -5.827 28.704 -8.774 1 90.04 180 THR A CA 1
ATOM 1426 C C . THR A 1 180 ? -5.453 29.979 -9.525 1 90.04 180 THR A C 1
ATOM 1428 O O . THR A 1 180 ? -4.354 30.081 -10.076 1 90.04 180 THR A O 1
ATOM 1431 N N . ASP A 1 181 ? -6.246 30.953 -9.848 1 77.72 181 ASP A N 1
ATOM 1432 C CA . ASP A 1 181 ? -5.946 32.252 -10.442 1 77.72 181 ASP A CA 1
ATOM 1433 C C . ASP A 1 181 ? -5.334 33.199 -9.412 1 77.72 181 ASP A C 1
ATOM 1435 O O . ASP A 1 181 ? -5.375 34.419 -9.581 1 77.72 181 ASP A O 1
ATOM 1439 N N . PHE A 1 182 ? -4.714 32.458 -8.419 1 79.1 182 PHE A N 1
ATOM 1440 C CA . PHE A 1 182 ? -4.151 33.222 -7.312 1 79.1 182 PHE A CA 1
ATOM 1441 C C . PHE A 1 182 ? -2.728 33.666 -7.63 1 79.1 182 PHE A C 1
ATOM 1443 O O . PHE A 1 182 ? -1.901 32.859 -8.059 1 79.1 182 PHE A O 1
ATOM 1450 N N . LYS A 1 183 ? -2.51 34.923 -7.612 1 72.62 183 LYS A N 1
ATOM 1451 C CA . LYS A 1 183 ? -1.16 35.457 -7.773 1 72.62 183 LYS A CA 1
ATOM 1452 C C . LYS A 1 183 ? -0.495 35.686 -6.419 1 72.62 183 LYS A C 1
ATOM 1454 O O . LYS A 1 183 ? -0.631 36.759 -5.828 1 72.62 183 LYS A O 1
ATOM 1459 N N . ALA A 1 184 ? 0.213 34.666 -5.871 1 67.35 184 ALA A N 1
ATOM 1460 C CA . ALA A 1 184 ? 0.785 34.622 -4.528 1 67.35 184 ALA A CA 1
ATOM 1461 C C . ALA A 1 184 ? 1.731 35.797 -4.296 1 67.35 184 ALA A C 1
ATOM 1463 O O . ALA A 1 184 ? 1.745 36.386 -3.212 1 67.35 184 ALA A O 1
ATOM 1464 N N . ASP A 1 185 ? 2.516 36.108 -5.29 1 65.47 185 ASP A N 1
ATOM 1465 C CA . ASP A 1 185 ? 3.527 37.153 -5.16 1 65.47 185 ASP A CA 1
ATOM 1466 C C . ASP A 1 185 ? 2.879 38.523 -4.971 1 65.47 185 ASP A C 1
ATOM 1468 O O . ASP A 1 185 ? 3.492 39.433 -4.411 1 65.47 185 ASP A O 1
ATOM 1472 N N . ALA A 1 186 ? 1.575 38.613 -5.333 1 67.99 186 ALA A N 1
ATOM 1473 C CA . ALA A 1 186 ? 0.891 39.902 -5.257 1 67.99 186 ALA A CA 1
ATOM 1474 C C . ALA A 1 186 ? -0.047 39.955 -4.055 1 67.99 186 ALA A C 1
ATOM 1476 O O . ALA A 1 186 ? -0.613 41.007 -3.747 1 67.99 186 ALA A O 1
ATOM 1477 N N . TRP A 1 187 ? -0.056 38.845 -3.343 1 71.12 187 TRP A N 1
ATOM 1478 C CA . TRP A 1 187 ? -1.053 38.737 -2.283 1 71.12 187 TRP A CA 1
ATOM 1479 C C . TRP A 1 187 ? -0.594 39.472 -1.028 1 71.12 187 TRP A C 1
ATOM 1481 O O . TRP A 1 187 ? 0.585 39.424 -0.668 1 71.12 187 TRP A O 1
ATOM 1491 N N . LYS A 1 188 ? -1.449 40.28 -0.553 1 65.04 188 LYS A N 1
ATOM 1492 C CA . LYS A 1 188 ? -1.231 40.977 0.711 1 65.04 188 LYS A CA 1
ATOM 1493 C C . LYS A 1 188 ? -2.283 40.582 1.745 1 65.04 188 LYS A C 1
ATOM 1495 O O . LYS A 1 188 ? -3.377 40.142 1.387 1 65.04 188 LYS A O 1
ATOM 1500 N N . LEU A 1 189 ? -1.744 40.516 3.012 1 62.41 189 LEU A N 1
ATOM 1501 C CA . LEU A 1 189 ? -2.68 40.25 4.099 1 62.41 189 LEU A CA 1
ATOM 1502 C C . LEU A 1 189 ? -3.962 41.056 3.921 1 62.41 189 LEU A C 1
ATOM 1504 O O . LEU A 1 189 ? -3.912 42.259 3.653 1 62.41 189 LEU A O 1
ATOM 1508 N N . GLY A 1 190 ? -5.048 40.397 3.876 1 64.55 190 GLY A N 1
ATOM 1509 C CA . GLY A 1 190 ? -6.313 41.076 3.646 1 64.55 190 GLY A CA 1
ATOM 1510 C C . GLY A 1 190 ? -6.874 40.838 2.257 1 64.55 190 GLY A C 1
ATOM 1511 O O . GLY A 1 190 ? -8.064 41.053 2.017 1 64.55 190 GLY A O 1
ATOM 1512 N N . ASP A 1 191 ? -6.002 40.383 1.362 1 72.29 191 ASP A N 1
ATOM 1513 C CA . ASP A 1 191 ? -6.465 40.087 0.01 1 72.29 191 ASP A CA 1
ATOM 1514 C C . ASP A 1 191 ? -7.309 38.816 -0.016 1 72.29 191 ASP A C 1
ATOM 1516 O O . ASP A 1 191 ? -7.254 38.008 0.914 1 72.29 191 ASP A O 1
ATOM 1520 N N . GLN A 1 192 ? -8.056 38.797 -1.068 1 80.44 192 GLN A N 1
ATOM 1521 C CA . GLN A 1 192 ? -8.891 37.619 -1.281 1 80.44 192 GLN A CA 1
ATOM 1522 C C . GLN A 1 192 ? -8.043 36.356 -1.391 1 80.44 192 GLN A C 1
ATOM 1524 O O . GLN A 1 192 ? -6.965 36.376 -1.988 1 80.44 192 GLN A O 1
ATOM 1529 N N . LEU A 1 193 ? -8.373 35.484 -0.634 1 90.65 193 LEU A N 1
ATOM 1530 C CA . LEU A 1 193 ? -7.69 34.194 -0.636 1 90.65 193 LEU A CA 1
ATOM 1531 C C . LEU A 1 193 ? -8.611 33.092 -1.15 1 90.65 193 LEU A C 1
ATOM 1533 O O . LEU A 1 193 ? -9.622 32.778 -0.518 1 90.65 193 LEU A O 1
ATOM 1537 N N . PRO A 1 194 ? -8.294 32.609 -2.356 1 93.14 194 PRO A N 1
ATOM 1538 C CA . PRO A 1 194 ? -9.119 31.476 -2.782 1 93.14 194 PRO A CA 1
ATOM 1539 C C . PRO A 1 194 ? -9.315 30.44 -1.677 1 93.14 194 PRO A C 1
ATOM 1541 O O . PRO A 1 194 ? -8.37 30.12 -0.951 1 93.14 194 PRO A O 1
ATOM 1544 N N . GLY A 1 195 ? -10.562 29.981 -1.557 1 94.64 195 GLY A N 1
ATOM 1545 C CA . GLY A 1 195 ? -10.915 29.049 -0.498 1 94.64 195 GLY A CA 1
ATOM 1546 C C . GLY A 1 195 ? -11.694 29.696 0.631 1 94.64 195 GLY A C 1
ATOM 1547 O O . GLY A 1 195 ? -12.327 29.004 1.431 1 94.64 195 GLY A O 1
ATOM 1548 N N . SER A 1 196 ? -11.586 31.012 0.709 1 94.82 196 SER A N 1
ATOM 1549 C CA . SER A 1 196 ? -12.307 31.754 1.737 1 94.82 196 SER A CA 1
ATOM 1550 C C . SER A 1 196 ? -13.772 31.943 1.357 1 94.82 196 SER A C 1
ATOM 1552 O O . SER A 1 196 ? -14.095 32.122 0.181 1 94.82 196 SER A O 1
ATOM 1554 N N . LEU A 1 197 ? -14.556 32.003 2.338 1 94.35 197 LEU A N 1
ATOM 1555 C CA . LEU A 1 197 ? -15.978 32.241 2.119 1 94.35 197 LEU A CA 1
ATOM 1556 C C . LEU A 1 197 ? -16.219 33.654 1.598 1 94.35 197 LEU A C 1
ATOM 1558 O O . LEU A 1 197 ? -17.284 33.944 1.047 1 94.35 197 LEU A O 1
ATOM 1562 N N . ASP A 1 198 ? -15.259 34.479 1.767 1 91.36 198 ASP A N 1
ATOM 1563 C CA . ASP A 1 198 ? -15.432 35.884 1.412 1 91.36 198 ASP A CA 1
ATOM 1564 C C . ASP A 1 198 ? -15.232 36.101 -0.086 1 91.36 198 ASP A C 1
ATOM 1566 O O . ASP A 1 198 ? -15.423 37.21 -0.589 1 91.36 198 ASP A O 1
ATOM 1570 N N . VAL A 1 199 ? -14.834 35.08 -0.807 1 91.9 199 VAL A N 1
ATOM 1571 C CA . VAL A 1 199 ? -14.689 35.132 -2.258 1 91.9 199 VAL A CA 1
ATOM 1572 C C . VAL A 1 199 ? -15.455 33.976 -2.897 1 91.9 199 VAL A C 1
ATOM 1574 O O . VAL A 1 199 ? -15.958 33.095 -2.196 1 91.9 199 VAL A O 1
ATOM 1577 N N . ALA A 1 200 ? -15.585 33.998 -4.189 1 92.72 200 ALA A N 1
ATOM 1578 C CA . ALA A 1 200 ? -16.292 32.936 -4.9 1 92.72 200 ALA A CA 1
ATOM 1579 C C . ALA A 1 200 ? -15.543 31.611 -4.791 1 92.72 200 ALA A C 1
ATOM 1581 O O . ALA A 1 200 ? -14.311 31.589 -4.739 1 92.72 200 ALA A O 1
ATOM 1582 N N . GLN A 1 201 ? -16.287 30.593 -4.727 1 95.05 201 GLN A N 1
ATOM 1583 C CA . GLN A 1 201 ? -15.684 29.264 -4.702 1 95.05 201 GLN A CA 1
ATOM 1584 C C . GLN A 1 201 ? -14.769 29.053 -5.904 1 95.05 201 GLN A C 1
ATOM 1586 O O . GLN A 1 201 ? -15.11 29.436 -7.025 1 95.05 201 GLN A O 1
ATOM 1591 N N . ASN A 1 202 ? -13.676 28.472 -5.684 1 94.26 202 ASN A N 1
ATOM 1592 C CA . ASN A 1 202 ? -12.691 28.251 -6.736 1 94.26 202 ASN A CA 1
ATOM 1593 C C . ASN A 1 202 ? -12.777 26.833 -7.295 1 94.26 202 ASN A C 1
ATOM 1595 O O . ASN A 1 202 ? -12.642 25.859 -6.552 1 94.26 202 ASN A O 1
ATOM 1599 N N . ASP A 1 203 ? -12.885 26.639 -8.571 1 95.95 203 ASP A N 1
ATOM 1600 C CA . ASP A 1 203 ? -13.093 25.345 -9.214 1 95.95 203 ASP A CA 1
ATOM 1601 C C . ASP A 1 203 ? -11.855 24.462 -9.086 1 95.95 203 ASP A C 1
ATOM 1603 O O . ASP A 1 203 ? -11.966 23.238 -8.986 1 95.95 203 ASP A O 1
ATOM 1607 N N . ALA A 1 204 ? -10.74 25.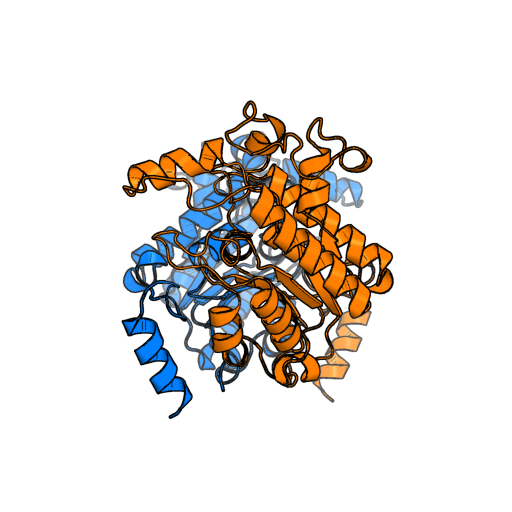057 -9.129 1 96.48 204 ALA A N 1
ATOM 1608 C CA . ALA A 1 204 ? -9.503 24.289 -9.016 1 96.48 204 ALA A CA 1
ATOM 1609 C C . ALA A 1 204 ? -9.411 23.593 -7.661 1 96.48 204 ALA A C 1
ATOM 1611 O O . ALA A 1 204 ? -9.017 22.427 -7.58 1 96.48 204 ALA A O 1
ATOM 1612 N N . LEU A 1 205 ? -9.78 24.294 -6.648 1 97.56 205 LEU A N 1
ATOM 1613 C CA . LEU A 1 205 ? -9.744 23.695 -5.318 1 97.56 205 LEU A CA 1
ATOM 1614 C C . LEU A 1 205 ? -10.792 22.595 -5.189 1 97.56 205 LEU A C 1
ATOM 1616 O O . LEU A 1 205 ? -10.571 21.598 -4.497 1 97.56 205 LEU A O 1
ATOM 1620 N N . VAL A 1 206 ? -11.96 22.748 -5.862 1 97.98 206 VAL A N 1
ATOM 1621 C CA . VAL A 1 206 ? -12.99 21.715 -5.886 1 97.98 206 VAL A CA 1
ATOM 1622 C C . VAL A 1 206 ? -12.447 20.46 -6.566 1 97.98 206 VAL A C 1
ATOM 1624 O O . VAL A 1 206 ? -12.743 19.34 -6.142 1 97.98 206 VAL A O 1
ATOM 1627 N N . GLU A 1 207 ? -11.652 20.672 -7.553 1 97.86 207 GLU A N 1
ATOM 1628 C CA . GLU A 1 207 ? -11.066 19.554 -8.288 1 97.86 207 GLU A CA 1
ATOM 1629 C C . GLU A 1 207 ? -10.046 18.806 -7.434 1 97.86 207 GLU A C 1
ATOM 1631 O O . GLU A 1 207 ? -9.896 17.589 -7.561 1 97.86 207 GLU A O 1
ATOM 1636 N N . LEU A 1 208 ? -9.421 19.473 -6.512 1 98.24 208 LEU A N 1
ATOM 1637 C CA . LEU A 1 208 ? -8.3 18.903 -5.772 1 98.24 208 LEU A CA 1
ATOM 1638 C C . LEU A 1 208 ? -8.768 18.316 -4.445 1 98.24 208 LEU A C 1
ATOM 1640 O O . LEU A 1 208 ? -8.096 17.457 -3.87 1 98.24 208 LEU A O 1
ATOM 1644 N N . MET A 1 209 ? -9.922 18.805 -3.938 1 98.08 209 MET A N 1
ATOM 1645 C CA . MET A 1 209 ? -10.417 18.393 -2.627 1 98.08 209 MET A CA 1
ATOM 1646 C C . MET A 1 209 ? -11.925 18.166 -2.662 1 98.08 209 MET A C 1
ATOM 1648 O O . MET A 1 209 ? -12.671 19 -3.177 1 98.08 209 MET A O 1
ATOM 1652 N N . TYR A 1 210 ? -12.369 17.072 -1.999 1 97.9 210 TYR A N 1
ATOM 1653 C CA . TYR A 1 210 ? -13.772 16.733 -2.207 1 97.9 210 TYR A CA 1
ATOM 1654 C C . TYR A 1 210 ? -14.641 17.296 -1.089 1 97.9 210 TYR A C 1
ATOM 1656 O O . TYR A 1 210 ? -15.857 17.427 -1.246 1 97.9 210 TYR A O 1
ATOM 1664 N N . ASP A 1 211 ? -14.012 17.638 0.05 1 97.74 211 ASP A N 1
ATOM 1665 C CA . ASP A 1 211 ? -14.804 18.184 1.148 1 97.74 211 ASP A CA 1
ATOM 1666 C C . ASP A 1 211 ? -14.157 19.445 1.717 1 97.74 211 ASP A C 1
ATOM 1668 O O . ASP A 1 211 ? -14.466 19.855 2.838 1 97.74 211 ASP A O 1
ATOM 1672 N N . GLY A 1 212 ? -13.161 19.95 0.964 1 98.08 212 GLY A N 1
ATOM 1673 C CA . GLY A 1 212 ? -12.488 21.177 1.359 1 98.08 212 GLY A CA 1
ATOM 1674 C C . GLY A 1 212 ? -11.215 20.932 2.147 1 98.08 212 GLY A C 1
ATOM 1675 O O . GLY A 1 212 ? -10.457 21.866 2.416 1 98.08 212 GLY A O 1
ATOM 1676 N N . LEU A 1 213 ? -10.996 19.688 2.479 1 98.13 213 LEU A N 1
ATOM 1677 C CA . LEU A 1 213 ? -9.828 19.334 3.279 1 98.13 213 LEU A CA 1
ATOM 1678 C C . LEU A 1 213 ? -9.12 18.115 2.696 1 98.13 213 LEU A C 1
ATOM 1680 O O . LEU A 1 213 ? -7.908 18.144 2.474 1 98.13 213 LEU A O 1
ATOM 1684 N N . HIS A 1 214 ? -9.869 17.015 2.407 1 98.66 214 HIS A N 1
ATOM 1685 C CA . HIS A 1 214 ? -9.305 15.765 1.911 1 98.66 214 HIS A CA 1
ATOM 1686 C C . HIS A 1 214 ? -9.2 15.774 0.39 1 98.66 214 HIS A C 1
ATOM 1688 O O . HIS A 1 214 ? -9.958 16.475 -0.285 1 98.66 214 HIS A O 1
ATOM 1694 N N . PHE A 1 215 ? -8.391 14.988 -0.082 1 98.57 215 PHE A N 1
ATOM 1695 C CA . PHE A 1 215 ? -7.969 15.12 -1.471 1 98.57 215 PHE A CA 1
ATOM 1696 C C . PHE A 1 215 ? -8.875 14.31 -2.391 1 98.57 215 PHE A C 1
ATOM 1698 O O . PHE A 1 215 ? -9.289 13.202 -2.045 1 98.57 215 PHE A O 1
ATOM 1705 N N . ASN A 1 216 ? -9.183 14.858 -3.529 1 98.3 216 ASN A N 1
ATOM 1706 C CA . ASN A 1 216 ? -9.533 14.089 -4.719 1 98.3 216 ASN A CA 1
ATOM 1707 C C . ASN A 1 216 ? -8.303 13.449 -5.355 1 98.3 216 ASN A C 1
ATOM 1709 O O . ASN A 1 216 ? -7.172 13.739 -4.96 1 98.3 216 ASN A O 1
ATOM 1713 N N . PRO A 1 217 ? -8.462 12.533 -6.332 1 98.03 217 PRO A N 1
ATOM 1714 C CA . PRO A 1 217 ? -7.328 11.89 -7 1 98.03 217 PRO A CA 1
ATOM 1715 C C . PRO A 1 217 ? -6.333 12.897 -7.573 1 98.03 217 PRO A C 1
ATOM 1717 O O . PRO A 1 217 ? -5.12 12.697 -7.472 1 98.03 217 PRO A O 1
ATOM 1720 N N . ALA A 1 218 ? -6.827 13.961 -8.082 1 98.46 218 ALA A N 1
ATOM 1721 C CA . ALA A 1 218 ? -5.941 14.97 -8.655 1 98.46 218 ALA A CA 1
ATOM 1722 C C . ALA A 1 218 ? -5.025 15.565 -7.589 1 98.46 218 ALA A C 1
ATOM 1724 O O . ALA A 1 218 ? -3.857 15.858 -7.857 1 98.46 218 ALA A O 1
ATOM 1725 N N . GLY A 1 219 ? -5.543 15.816 -6.392 1 98.64 219 GLY A N 1
ATOM 1726 C CA . GLY A 1 219 ? -4.725 16.287 -5.286 1 98.64 219 GLY A CA 1
ATOM 1727 C C . GLY A 1 219 ? -3.649 15.3 -4.878 1 98.64 219 GLY A C 1
ATOM 1728 O O . GLY A 1 219 ? -2.503 15.686 -4.638 1 98.64 219 GLY A O 1
ATOM 1729 N N . TYR A 1 220 ? -3.999 14.018 -4.847 1 98.79 220 TYR A N 1
ATOM 1730 C CA . TYR A 1 220 ? -3.029 12.986 -4.496 1 98.79 220 TYR A CA 1
ATOM 1731 C C . TYR A 1 220 ? -1.968 12.843 -5.581 1 98.79 220 TYR A C 1
ATOM 1733 O O . TYR A 1 220 ? -0.806 12.552 -5.287 1 98.79 220 TYR A O 1
ATOM 1741 N N . ASP A 1 221 ? -2.39 13.049 -6.82 1 98.55 221 ASP A N 1
ATOM 1742 C CA . ASP A 1 221 ? -1.427 12.987 -7.915 1 98.55 221 ASP A CA 1
ATOM 1743 C C . ASP A 1 221 ? -0.395 14.106 -7.803 1 98.55 221 ASP A C 1
ATOM 1745 O O . ASP A 1 221 ? 0.801 13.877 -8 1 98.55 221 ASP A O 1
ATOM 1749 N N . ILE A 1 222 ? -0.823 15.271 -7.498 1 98.69 222 ILE A N 1
ATOM 1750 C CA . ILE A 1 222 ? 0.08 16.396 -7.284 1 98.69 222 ILE A CA 1
ATOM 1751 C C . ILE A 1 222 ? 1.033 16.082 -6.133 1 98.69 222 ILE A C 1
ATOM 1753 O O . ILE A 1 222 ? 2.241 16.306 -6.24 1 98.69 222 ILE A O 1
ATOM 1757 N N . PHE A 1 223 ? 0.488 15.565 -5.02 1 98.88 223 PHE A N 1
ATOM 1758 C CA . PHE A 1 223 ? 1.317 15.208 -3.874 1 98.88 223 PHE A CA 1
ATOM 1759 C C . PHE A 1 223 ? 2.406 14.223 -4.28 1 98.88 223 PHE A C 1
ATOM 1761 O O . PHE A 1 223 ? 3.576 14.407 -3.937 1 98.88 223 PHE A O 1
ATOM 1768 N N . TYR A 1 224 ? 2.068 13.197 -5.061 1 98.89 224 TYR A N 1
ATOM 1769 C CA . TYR A 1 224 ? 3.013 12.188 -5.526 1 98.89 224 TYR A CA 1
ATOM 1770 C C . TYR A 1 224 ? 4.108 12.818 -6.377 1 98.89 224 TYR A C 1
ATOM 1772 O O . TYR A 1 224 ? 5.297 12.587 -6.142 1 98.89 224 TYR A O 1
ATOM 1780 N N . GLN A 1 225 ? 3.683 13.615 -7.334 1 98.82 225 GLN A N 1
ATOM 1781 C CA . GLN A 1 225 ? 4.633 14.239 -8.25 1 98.82 225 GLN A CA 1
ATOM 1782 C C . GLN A 1 225 ? 5.586 15.168 -7.505 1 98.82 225 GLN A C 1
ATOM 1784 O O . GLN A 1 225 ? 6.794 15.157 -7.754 1 98.82 225 GLN A O 1
ATOM 1789 N N . GLU A 1 226 ? 5.061 15.968 -6.619 1 98.87 226 GLU A N 1
ATOM 1790 C CA . GLU A 1 226 ? 5.886 16.924 -5.887 1 98.87 226 GLU A CA 1
ATOM 1791 C C . GLU A 1 226 ? 6.861 16.211 -4.954 1 98.87 226 GLU A C 1
ATOM 1793 O O . GLU A 1 226 ? 8.004 16.645 -4.792 1 98.87 226 GLU A O 1
ATOM 1798 N N . LEU A 1 227 ? 6.382 15.159 -4.311 1 98.93 227 LEU A N 1
ATOM 1799 C CA . LEU A 1 227 ? 7.279 14.393 -3.452 1 98.93 227 LEU A CA 1
ATOM 1800 C C . LEU A 1 227 ? 8.422 13.789 -4.26 1 98.93 227 LEU A C 1
ATOM 1802 O O . LEU A 1 227 ? 9.585 13.878 -3.86 1 98.93 227 LEU A O 1
ATOM 1806 N N . MET A 1 228 ? 8.098 13.149 -5.38 1 98.89 228 MET A N 1
ATOM 1807 C CA . MET A 1 228 ? 9.125 12.526 -6.21 1 98.89 228 MET A CA 1
ATOM 1808 C C . MET A 1 228 ? 10.101 13.57 -6.743 1 98.89 228 MET A C 1
ATOM 1810 O O . MET A 1 228 ? 11.296 13.298 -6.875 1 98.89 228 MET A O 1
ATOM 1814 N N . LYS A 1 229 ? 9.581 14.746 -7.047 1 98.85 229 LYS A N 1
ATOM 1815 C CA . LYS A 1 229 ? 10.447 15.842 -7.476 1 98.85 229 LYS A CA 1
ATOM 1816 C C . LYS A 1 229 ? 11.443 16.215 -6.382 1 98.85 229 LYS A C 1
ATOM 1818 O O . LYS A 1 229 ? 12.62 16.451 -6.661 1 98.85 229 LYS A O 1
ATOM 1823 N N . VAL A 1 230 ? 10.992 16.303 -5.162 1 98.82 230 VAL A N 1
ATOM 1824 C CA . VAL A 1 230 ? 11.856 16.624 -4.03 1 98.82 230 VAL A CA 1
ATOM 1825 C C . VAL A 1 230 ? 12.934 15.554 -3.882 1 98.82 230 VAL A C 1
ATOM 1827 O O . VAL A 1 230 ? 14.108 15.87 -3.679 1 98.82 230 VAL A O 1
ATOM 1830 N N . VAL A 1 231 ? 12.578 14.269 -3.976 1 98.86 231 VAL A N 1
ATOM 1831 C CA . VAL A 1 231 ? 13.547 13.183 -3.867 1 98.86 231 VAL A CA 1
ATOM 1832 C C . VAL A 1 231 ? 14.582 13.3 -4.984 1 98.86 231 VAL A C 1
ATOM 1834 O O . VAL A 1 231 ? 15.785 13.197 -4.736 1 98.86 231 VAL A O 1
ATOM 1837 N N . GLU A 1 232 ? 14.069 13.544 -6.153 1 98.77 232 GLU A N 1
ATOM 1838 C CA . GLU A 1 232 ? 14.955 13.652 -7.308 1 98.77 232 GLU A CA 1
ATOM 1839 C C . GLU A 1 232 ? 15.943 14.803 -7.14 1 98.77 232 GLU A C 1
ATOM 1841 O O . GLU A 1 232 ? 17.119 14.675 -7.488 1 98.77 232 GLU A O 1
ATOM 1846 N N . GLN A 1 233 ? 15.482 15.895 -6.653 1 98.62 233 GLN A N 1
ATOM 1847 C CA . GLN A 1 233 ? 16.309 17.087 -6.503 1 98.62 233 GLN A CA 1
ATOM 1848 C C . GLN A 1 233 ? 17.296 16.931 -5.35 1 98.62 233 GLN A C 1
ATOM 1850 O O . GLN A 1 233 ? 18.461 17.317 -5.467 1 98.62 233 GLN A O 1
ATOM 1855 N N . GLN A 1 234 ? 16.875 16.354 -4.263 1 98.62 234 GLN A N 1
ATOM 1856 C CA . GLN A 1 234 ? 17.689 16.316 -3.053 1 98.62 234 GLN A CA 1
ATOM 1857 C C . GLN A 1 234 ? 18.579 15.077 -3.027 1 98.62 234 GLN A C 1
ATOM 1859 O O . GLN A 1 234 ? 19.705 15.125 -2.527 1 98.62 234 GLN A O 1
ATOM 1864 N N . TRP A 1 235 ? 18.028 13.946 -3.44 1 98.74 235 TRP A N 1
ATOM 1865 C CA . TRP A 1 235 ? 18.726 12.665 -3.401 1 98.74 235 TRP A CA 1
ATOM 1866 C C . TRP A 1 235 ? 18.497 11.882 -4.69 1 98.74 235 TRP A C 1
ATOM 1868 O O . TRP A 1 235 ? 17.899 10.804 -4.67 1 98.74 235 TRP A O 1
ATOM 1878 N N . PRO A 1 236 ? 19.053 12.334 -5.808 1 98.45 236 PRO A N 1
ATOM 1879 C CA . PRO A 1 236 ? 18.788 11.698 -7.101 1 98.45 236 PRO A CA 1
ATOM 1880 C C . PRO A 1 236 ? 19.162 10.218 -7.119 1 98.45 236 PRO A C 1
ATOM 1882 O O . PRO A 1 236 ? 18.561 9.434 -7.858 1 98.45 236 PRO A O 1
ATOM 1885 N N . ASP A 1 237 ? 20.077 9.782 -6.358 1 98.6 237 ASP A N 1
ATOM 1886 C CA . ASP A 1 237 ? 20.516 8.391 -6.319 1 98.6 237 ASP A CA 1
ATOM 1887 C C . ASP A 1 237 ? 19.515 7.521 -5.562 1 98.6 237 ASP A C 1
ATOM 1889 O O . ASP A 1 237 ? 19.655 6.297 -5.52 1 98.6 237 ASP A O 1
ATOM 1893 N N . GLN A 1 238 ? 18.468 8.198 -5.024 1 98.68 238 GLN A N 1
ATOM 1894 C CA . GLN A 1 238 ? 17.476 7.471 -4.24 1 98.68 238 GLN A CA 1
ATOM 1895 C C . GLN A 1 238 ? 16.178 7.293 -5.023 1 98.68 238 GLN A C 1
ATOM 1897 O O . GLN A 1 238 ? 15.199 6.758 -4.499 1 98.68 238 GLN A O 1
ATOM 1902 N N . MET A 1 239 ? 16.205 7.78 -6.241 1 98.78 239 MET A N 1
ATOM 1903 C CA . MET A 1 239 ? 15.061 7.505 -7.106 1 98.78 239 MET A CA 1
ATOM 1904 C C . MET A 1 239 ? 14.874 6.004 -7.299 1 98.78 239 MET A C 1
ATOM 1906 O O . MET A 1 239 ? 15.845 5.245 -7.279 1 98.78 239 MET A O 1
ATOM 1910 N N . PRO A 1 240 ? 13.682 5.517 -7.437 1 98.53 240 PRO A N 1
ATOM 1911 C CA . PRO A 1 240 ? 13.417 4.078 -7.508 1 98.53 240 PRO A CA 1
ATOM 1912 C C . PRO A 1 240 ? 14.304 3.364 -8.526 1 98.53 240 PRO A C 1
ATOM 1914 O O . PRO A 1 240 ? 14.861 2.304 -8.229 1 98.53 240 PRO A O 1
ATOM 1917 N N . GLU A 1 241 ? 14.448 3.941 -9.651 1 97.57 241 GLU A N 1
ATOM 1918 C CA . GLU A 1 241 ? 15.178 3.278 -10.727 1 97.57 241 GLU A CA 1
ATOM 1919 C C . GLU A 1 241 ? 16.673 3.218 -10.424 1 97.57 241 GLU A C 1
ATOM 1921 O O . GLU A 1 241 ? 17.418 2.494 -11.088 1 97.57 241 GLU A O 1
ATOM 1926 N N . LYS A 1 242 ? 17.105 3.993 -9.453 1 98.26 242 LYS A N 1
ATOM 1927 C CA . LYS A 1 242 ? 18.519 4.046 -9.093 1 98.26 242 LYS A CA 1
ATOM 1928 C C . LYS A 1 242 ? 18.824 3.118 -7.922 1 98.26 242 LYS A C 1
ATOM 1930 O O . LYS A 1 242 ? 19.989 2.906 -7.578 1 98.26 242 LYS A O 1
ATOM 1935 N N . LEU A 1 243 ? 17.849 2.569 -7.303 1 98.28 243 LEU A N 1
ATOM 1936 C CA . LEU A 1 243 ? 18.037 1.639 -6.195 1 98.28 243 LEU A CA 1
ATOM 1937 C C . LEU A 1 243 ? 18.039 0.197 -6.69 1 98.28 243 LEU A C 1
ATOM 1939 O O . LEU A 1 243 ? 17.251 -0.164 -7.567 1 98.28 243 LEU A O 1
ATOM 1943 N N . PRO A 1 244 ? 18.9 -0.614 -6.179 1 96.4 244 PRO A N 1
ATOM 1944 C CA . PRO A 1 244 ? 18.853 -2.03 -6.551 1 96.4 244 PRO A CA 1
ATOM 1945 C C . PRO A 1 244 ? 17.65 -2.757 -5.954 1 96.4 244 PRO A C 1
ATOM 1947 O O . PRO A 1 244 ? 17.187 -2.403 -4.867 1 96.4 244 PRO A O 1
ATOM 1950 N N . MET A 1 245 ? 17.192 -3.775 -6.621 1 97.07 245 MET A N 1
ATOM 1951 C CA . MET A 1 245 ? 16.233 -4.682 -5.998 1 97.07 245 MET A CA 1
ATOM 1952 C C . MET A 1 245 ? 16.868 -5.425 -4.828 1 97.07 245 MET A C 1
ATOM 1954 O O . MET A 1 245 ? 18.039 -5.805 -4.89 1 97.07 245 MET A O 1
ATOM 1958 N N . VAL A 1 246 ? 16.142 -5.644 -3.804 1 97.37 246 VAL A N 1
ATOM 1959 C CA . VAL A 1 246 ? 16.651 -6.263 -2.585 1 97.37 246 VAL A CA 1
ATOM 1960 C C . VAL A 1 246 ? 16.937 -7.742 -2.836 1 97.37 246 VAL A C 1
ATOM 1962 O O . VAL A 1 246 ? 17.907 -8.291 -2.308 1 97.37 246 VAL A O 1
ATOM 1965 N N . LEU A 1 247 ? 16.077 -8.418 -3.634 1 98.29 247 LEU A N 1
ATOM 1966 C CA . LEU A 1 247 ? 16.233 -9.824 -3.99 1 98.29 247 LEU A CA 1
ATOM 1967 C C . LEU A 1 247 ? 16.47 -9.983 -5.488 1 98.29 247 LEU A C 1
ATOM 1969 O O . LEU A 1 247 ? 16.079 -9.12 -6.277 1 98.29 247 LEU A O 1
ATOM 1973 N N . PRO A 1 248 ? 17.018 -11.024 -5.95 1 98.15 248 PRO A N 1
ATOM 1974 C CA . PRO A 1 248 ? 17.444 -11.163 -7.345 1 98.15 248 PRO A CA 1
ATOM 1975 C C . PRO A 1 248 ? 16.27 -11.206 -8.319 1 98.15 248 PRO A C 1
ATOM 1977 O O . PRO A 1 248 ? 15.209 -11.743 -7.99 1 98.15 248 PRO A O 1
ATOM 1980 N N . PRO A 1 249 ? 16.53 -10.644 -9.467 1 97.7 249 PRO A N 1
ATOM 1981 C CA . PRO A 1 249 ? 15.581 -10.928 -10.546 1 97.7 249 PRO A CA 1
ATOM 1982 C C . PRO A 1 249 ? 15.508 -12.414 -10.891 1 97.7 249 PRO A C 1
ATOM 1984 O O . PRO A 1 249 ? 16.505 -13.131 -10.766 1 97.7 249 PRO A O 1
ATOM 1987 N N . TRP A 1 250 ? 14.425 -12.831 -11.404 1 97.66 250 TRP A N 1
ATOM 1988 C CA . TRP A 1 250 ? 14.133 -14.254 -11.536 1 97.66 250 TRP A CA 1
ATOM 1989 C C . TRP A 1 250 ? 15.094 -14.919 -12.515 1 97.66 250 TRP A C 1
ATOM 1991 O O . TRP A 1 250 ? 15.386 -16.111 -12.396 1 97.66 250 TRP A O 1
ATOM 2001 N N . ASN A 1 251 ? 15.618 -14.136 -13.407 1 96.98 251 ASN A N 1
ATOM 2002 C CA . ASN A 1 251 ? 16.407 -14.715 -14.489 1 96.98 251 ASN A CA 1
ATOM 2003 C C . ASN A 1 251 ? 17.875 -14.309 -14.392 1 96.98 251 ASN A C 1
ATOM 2005 O O . ASN A 1 251 ? 18.608 -14.374 -15.38 1 96.98 251 ASN A O 1
ATOM 2009 N N . ASP A 1 252 ? 18.326 -13.809 -13.289 1 97.32 252 ASP A N 1
ATOM 2010 C CA . ASP A 1 252 ? 19.712 -13.405 -13.073 1 97.32 252 ASP A CA 1
ATOM 2011 C C . ASP A 1 252 ? 20.451 -14.419 -12.204 1 97.32 252 ASP A C 1
ATOM 2013 O O . ASP A 1 252 ? 20.502 -14.277 -10.98 1 97.32 252 ASP A O 1
ATOM 2017 N N . GLN A 1 253 ? 21.065 -15.328 -12.84 1 96.41 253 GLN A N 1
ATOM 2018 C CA . GLN A 1 253 ? 21.717 -16.434 -12.147 1 96.41 253 GLN A CA 1
ATOM 2019 C C . GLN A 1 253 ? 22.869 -15.937 -11.279 1 96.41 253 GLN A C 1
ATOM 2021 O O . GLN A 1 253 ? 23.105 -16.464 -10.19 1 96.41 253 GLN A O 1
ATOM 2026 N N . GLU A 1 254 ? 23.574 -14.999 -11.75 1 97.06 254 GLU A N 1
ATOM 2027 C CA . GLU A 1 254 ? 24.687 -14.447 -10.984 1 97.06 254 GLU A CA 1
ATOM 2028 C C . GLU A 1 254 ? 24.197 -13.768 -9.709 1 97.06 254 GLU A C 1
ATOM 2030 O O . GLU A 1 254 ? 24.807 -13.913 -8.647 1 97.06 254 GLU A O 1
ATOM 2035 N N . ALA A 1 255 ? 23.056 -13.087 -9.849 1 96.93 255 ALA A N 1
ATOM 2036 C CA . ALA A 1 255 ? 22.481 -12.434 -8.676 1 96.93 255 ALA A CA 1
ATOM 2037 C C . ALA A 1 255 ? 22.019 -13.463 -7.647 1 96.93 255 ALA A C 1
ATOM 2039 O O . ALA A 1 255 ? 22.161 -13.25 -6.441 1 96.93 255 ALA A O 1
ATOM 2040 N N . TRP A 1 256 ? 21.514 -14.545 -8.117 1 97.43 256 TRP A N 1
ATOM 2041 C CA . TRP A 1 256 ? 21.062 -15.6 -7.217 1 97.43 256 TRP A CA 1
ATOM 2042 C C . TRP A 1 256 ? 22.242 -16.249 -6.502 1 97.43 256 TRP A C 1
ATOM 2044 O O . TRP A 1 256 ? 22.19 -16.484 -5.292 1 97.43 256 TRP A O 1
ATOM 2054 N N . LYS A 1 257 ? 23.254 -16.511 -7.235 1 96.62 257 LYS A N 1
ATOM 2055 C CA . LYS A 1 257 ? 24.454 -17.083 -6.631 1 96.62 257 LYS A CA 1
ATOM 2056 C C . LYS A 1 257 ? 25.027 -16.158 -5.561 1 96.62 257 LYS A C 1
ATOM 2058 O O . LYS A 1 257 ? 25.396 -16.61 -4.476 1 96.62 257 LYS A O 1
ATOM 2063 N N . ALA A 1 258 ? 25.096 -14.902 -5.9 1 95.21 258 ALA A N 1
ATOM 2064 C CA . ALA A 1 258 ? 25.607 -13.914 -4.954 1 95.21 258 ALA A CA 1
ATOM 2065 C C . ALA A 1 258 ? 24.74 -13.857 -3.699 1 95.21 258 ALA A C 1
ATOM 2067 O O . ALA A 1 258 ? 25.257 -13.788 -2.582 1 95.21 258 ALA A O 1
ATOM 2068 N N . TRP A 1 259 ? 23.467 -13.901 -3.888 1 94.69 259 TRP A N 1
ATOM 2069 C CA . TRP A 1 259 ? 22.534 -13.854 -2.768 1 94.69 259 TRP A CA 1
ATOM 2070 C C . TRP A 1 259 ? 22.678 -15.089 -1.886 1 94.69 259 TRP A C 1
ATOM 2072 O O . TRP A 1 259 ? 22.714 -14.982 -0.658 1 94.69 259 TRP A O 1
ATOM 2082 N N . GLU A 1 260 ? 22.739 -16.209 -2.486 1 93.84 260 GLU A N 1
ATOM 2083 C CA . GLU A 1 260 ? 22.894 -17.457 -1.744 1 93.84 260 GLU A CA 1
ATOM 2084 C C . GLU A 1 260 ? 24.163 -17.442 -0.897 1 93.84 260 GLU A C 1
ATOM 2086 O O . GLU A 1 260 ? 24.174 -17.957 0.223 1 93.84 260 GLU A O 1
ATOM 2091 N N . ALA A 1 261 ? 25.106 -16.83 -1.389 1 93.09 261 ALA A N 1
ATOM 2092 C CA . ALA A 1 261 ? 26.382 -16.753 -0.683 1 93.09 261 ALA A CA 1
ATOM 2093 C C . ALA A 1 261 ? 26.259 -15.908 0.582 1 93.09 261 ALA A C 1
ATOM 2095 O O . ALA A 1 261 ? 26.953 -16.155 1.571 1 93.09 261 ALA A O 1
ATOM 2096 N N . THR A 1 262 ? 25.353 -14.946 0.569 1 88.47 262 THR A N 1
ATOM 2097 C CA . THR A 1 262 ? 25.179 -14.077 1.727 1 88.47 262 THR A CA 1
ATOM 2098 C C . THR A 1 262 ? 24.353 -14.772 2.806 1 88.47 262 THR A C 1
ATOM 2100 O O . THR A 1 262 ? 24.361 -14.354 3.966 1 88.47 262 THR A O 1
ATOM 2103 N N . GLN A 1 263 ? 23.578 -15.764 2.446 1 85.18 263 GLN A N 1
ATOM 2104 C CA . GLN A 1 263 ? 22.719 -16.474 3.388 1 85.18 263 GLN A CA 1
ATOM 2105 C C . GLN A 1 263 ? 23.512 -17.503 4.189 1 85.18 263 GLN A C 1
ATOM 2107 O O . GLN A 1 263 ? 23.073 -17.941 5.254 1 85.18 263 GLN A O 1
ATOM 2112 N N . THR A 1 264 ? 24.604 -18.071 3.696 1 74.72 264 THR A N 1
ATOM 2113 C CA . THR A 1 264 ? 25.43 -19.095 4.325 1 74.72 264 THR A CA 1
ATOM 2114 C C . THR A 1 264 ? 26.502 -18.46 5.205 1 74.72 264 THR A C 1
ATOM 2116 O O . THR A 1 264 ? 27.144 -19.146 6.003 1 74.72 264 THR A O 1
ATOM 2119 N N . SER A 1 265 ? 26.64 -17.177 5.074 1 64.29 265 SER A N 1
ATOM 2120 C CA . SER A 1 265 ? 27.677 -16.552 5.889 1 64.29 265 SER A CA 1
ATOM 2121 C C . SER A 1 265 ? 27.113 -16.052 7.214 1 64.29 265 SER A C 1
ATOM 2123 O O . SER A 1 265 ? 25.953 -15.641 7.286 1 64.29 265 SER A O 1
ATOM 2125 N N . MET B 1 1 ? 10.208 -5.415 21.312 1 70.71 1 MET B N 1
ATOM 2126 C CA . MET B 1 1 ? 8.754 -5.512 21.224 1 70.71 1 MET B CA 1
ATOM 2127 C C . MET B 1 1 ? 8.308 -5.711 19.779 1 70.71 1 MET B C 1
ATOM 2129 O O . MET B 1 1 ? 8.948 -5.209 18.853 1 70.71 1 MET B O 1
ATOM 2133 N N . PRO B 1 2 ? 7.279 -6.484 19.668 1 80.73 2 PRO B N 1
ATOM 2134 C CA . PRO B 1 2 ? 6.782 -6.703 18.307 1 80.73 2 PRO B CA 1
ATOM 2135 C C . PRO B 1 2 ? 6.279 -5.421 17.649 1 80.73 2 PRO B C 1
ATOM 2137 O O . PRO B 1 2 ? 5.96 -4.451 18.342 1 80.73 2 PRO B O 1
ATOM 2140 N N . ALA B 1 3 ? 6.292 -5.465 16.357 1 89.39 3 ALA B N 1
ATOM 2141 C CA . ALA B 1 3 ? 5.722 -4.353 15.6 1 89.39 3 ALA B CA 1
ATOM 2142 C C . ALA B 1 3 ? 4.301 -4.045 16.064 1 89.39 3 ALA B C 1
ATOM 2144 O O . ALA B 1 3 ? 3.565 -4.948 16.47 1 89.39 3 ALA B O 1
ATOM 2145 N N . LEU B 1 4 ? 3.967 -2.846 15.97 1 92.64 4 LEU B N 1
ATOM 2146 C CA . LEU B 1 4 ? 2.667 -2.347 16.406 1 92.64 4 LEU B CA 1
ATOM 2147 C C . LEU B 1 4 ? 1.538 -3.043 15.653 1 92.64 4 LEU B C 1
ATOM 2149 O O . LEU B 1 4 ? 0.531 -3.428 16.253 1 92.64 4 LEU B O 1
ATOM 2153 N N . TYR B 1 5 ? 1.726 -3.222 14.378 1 96.8 5 TYR B N 1
ATOM 2154 C CA . TYR B 1 5 ? 0.689 -3.795 13.527 1 96.8 5 TYR B CA 1
ATOM 2155 C C . TYR B 1 5 ? 1.036 -5.225 13.131 1 96.8 5 TYR B C 1
ATOM 2157 O O . TYR B 1 5 ? 2.179 -5.516 12.774 1 96.8 5 TYR B O 1
ATOM 2165 N N . GLU B 1 6 ? 0.084 -6.056 13.224 1 98.07 6 GLU B N 1
ATOM 2166 C CA . GLU B 1 6 ? 0.201 -7.348 12.554 1 98.07 6 GLU B CA 1
ATOM 2167 C C . GLU B 1 6 ? 0.08 -7.197 11.04 1 98.07 6 GLU B C 1
ATOM 2169 O O . GLU B 1 6 ? -0.299 -6.134 10.545 1 98.07 6 GLU B O 1
ATOM 2174 N N . GLN B 1 7 ? 0.403 -8.343 10.361 1 98.4 7 GLN B N 1
ATOM 2175 C CA . GLN B 1 7 ? 0.581 -8.161 8.925 1 98.4 7 GLN B CA 1
ATOM 2176 C C . GLN B 1 7 ? -0.356 -9.07 8.135 1 98.4 7 GLN B C 1
ATOM 2178 O O . GLN B 1 7 ? -0.625 -10.201 8.546 1 98.4 7 GLN B O 1
ATOM 2183 N N . PHE B 1 8 ? -0.878 -8.545 7.079 1 98.85 8 PHE B N 1
ATOM 2184 C CA . PHE B 1 8 ? -1.395 -9.292 5.939 1 98.85 8 PHE B CA 1
ATOM 2185 C C . PHE B 1 8 ? -0.32 -9.464 4.871 1 98.85 8 PHE B C 1
ATOM 2187 O O . PHE B 1 8 ? -0.056 -8.543 4.096 1 98.85 8 PHE B O 1
ATOM 2194 N N . LEU B 1 9 ? 0.321 -10.606 4.775 1 98.81 9 LEU B N 1
ATOM 2195 C CA . LEU B 1 9 ? 1.448 -10.858 3.884 1 98.81 9 LEU B CA 1
ATOM 2196 C C . LEU B 1 9 ? 0.97 -11.414 2.547 1 98.81 9 LEU B C 1
ATOM 2198 O O . LEU B 1 9 ? 0.396 -12.504 2.493 1 98.81 9 LEU B O 1
ATOM 2202 N N . LEU B 1 10 ? 1.17 -10.705 1.459 1 98.93 10 LEU B N 1
ATOM 2203 C CA . LEU B 1 10 ? 0.821 -11.143 0.112 1 98.93 10 LEU B CA 1
ATOM 2204 C C . LEU B 1 10 ? 2.031 -11.743 -0.596 1 98.93 10 LEU B C 1
ATOM 2206 O O . LEU B 1 10 ? 2.908 -11.013 -1.063 1 98.93 10 LEU B O 1
ATOM 2210 N N . PHE B 1 11 ? 2.106 -13.015 -0.677 1 98.94 11 PHE B N 1
ATOM 2211 C CA . PHE B 1 11 ? 3.251 -13.722 -1.239 1 98.94 11 PHE B CA 1
ATOM 2212 C C . PHE B 1 11 ? 2.921 -14.276 -2.62 1 98.94 11 PHE B C 1
ATOM 2214 O O . PHE B 1 11 ? 2.026 -15.112 -2.762 1 98.94 11 PHE B O 1
ATOM 2221 N N . GLY B 1 12 ? 3.617 -13.734 -3.617 1 98.87 12 GLY B N 1
ATOM 2222 C CA . GLY B 1 12 ? 3.264 -14.171 -4.958 1 98.87 12 GLY B CA 1
ATOM 2223 C C . GLY B 1 12 ? 4.243 -13.698 -6.016 1 98.87 12 GLY B C 1
ATOM 2224 O O . GLY B 1 12 ? 5.385 -13.354 -5.704 1 98.87 12 GLY B O 1
ATOM 2225 N N . ASP B 1 13 ? 3.846 -13.781 -7.278 1 98.71 13 ASP B N 1
ATOM 2226 C CA . ASP B 1 13 ? 4.709 -13.442 -8.406 1 98.71 13 ASP B CA 1
ATOM 2227 C C . ASP B 1 13 ? 4.469 -12.007 -8.869 1 98.71 13 ASP B C 1
ATOM 2229 O O . ASP B 1 13 ? 4.296 -11.104 -8.047 1 98.71 13 ASP B O 1
ATOM 2233 N N . SER B 1 14 ? 4.494 -11.769 -10.2 1 98.76 14 SER B N 1
ATOM 2234 C CA . SER B 1 14 ? 4.404 -10.413 -10.731 1 98.76 14 SER B CA 1
ATOM 2235 C C . SER B 1 14 ? 3.002 -9.84 -10.55 1 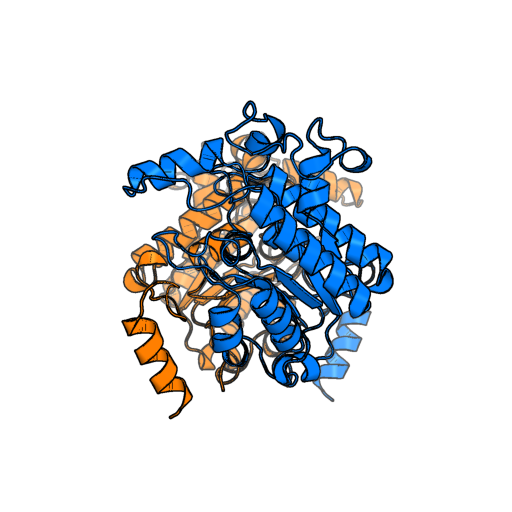98.76 14 SER B C 1
ATOM 2237 O O . SER B 1 14 ? 2.834 -8.626 -10.422 1 98.76 14 SER B O 1
ATOM 2239 N N . ILE B 1 15 ? 1.991 -10.656 -10.556 1 98.84 15 ILE B N 1
ATOM 2240 C CA . ILE B 1 15 ? 0.626 -10.175 -10.371 1 98.84 15 ILE B CA 1
ATOM 2241 C C . ILE B 1 15 ? 0.481 -9.555 -8.983 1 98.84 15 ILE B C 1
ATOM 2243 O O . ILE B 1 15 ? -0.162 -8.515 -8.824 1 98.84 15 ILE B O 1
ATOM 2247 N N . THR B 1 16 ? 1.103 -10.19 -7.989 1 98.9 16 THR B N 1
ATOM 2248 C CA . THR B 1 16 ? 1.145 -9.632 -6.642 1 98.9 16 THR B CA 1
ATOM 2249 C C . THR B 1 16 ? 2.038 -8.395 -6.597 1 98.9 16 THR B C 1
ATOM 2251 O O . THR B 1 16 ? 1.661 -7.371 -6.024 1 98.9 16 THR B O 1
ATOM 2254 N N . GLN B 1 17 ? 3.231 -8.477 -7.228 1 98.85 17 GLN B N 1
ATOM 2255 C CA . GLN B 1 17 ? 4.157 -7.35 -7.232 1 98.85 17 GLN B CA 1
ATOM 2256 C C . GLN B 1 17 ? 3.476 -6.081 -7.736 1 98.85 17 GLN B C 1
ATOM 2258 O O . GLN B 1 17 ? 3.646 -5.006 -7.156 1 98.85 17 GLN B O 1
ATOM 2263 N N . ASP B 1 18 ? 2.657 -6.196 -8.733 1 98.55 18 ASP B N 1
ATOM 2264 C CA . ASP B 1 18 ? 2.112 -5.043 -9.444 1 98.55 18 ASP B CA 1
ATOM 2265 C C . ASP B 1 18 ? 0.806 -4.573 -8.808 1 98.55 18 ASP B C 1
ATOM 2267 O O . ASP B 1 18 ? 0.158 -3.654 -9.314 1 98.55 18 ASP B O 1
ATOM 2271 N N . SER B 1 19 ? 0.472 -5.105 -7.687 1 98.65 19 SER B N 1
ATOM 2272 C CA . SER B 1 19 ? -0.893 -4.979 -7.185 1 98.65 19 SER B CA 1
ATOM 2273 C C . SER B 1 19 ? -1.109 -3.631 -6.503 1 98.65 19 SER B C 1
ATOM 2275 O O . SER B 1 19 ? -2.228 -3.305 -6.102 1 98.65 19 SER B O 1
ATOM 2277 N N . PHE B 1 20 ? -0.064 -2.807 -6.38 1 98.58 20 PHE B N 1
ATOM 2278 C CA . PHE B 1 20 ? -0.238 -1.43 -5.934 1 98.58 20 PHE B CA 1
ATOM 2279 C C . PHE B 1 20 ? -0.28 -0.477 -7.123 1 98.58 20 PHE B C 1
ATOM 2281 O O . PHE B 1 20 ? -0.642 0.692 -6.976 1 98.58 20 PHE B O 1
ATOM 2288 N N . SER B 1 21 ? 0.09 -0.942 -8.278 1 98.21 21 SER B N 1
ATOM 2289 C CA . SER B 1 21 ? 0.207 -0.066 -9.439 1 98.21 21 SER B CA 1
ATOM 2290 C C . SER B 1 21 ? -1.157 0.456 -9.878 1 98.21 21 SER B C 1
ATOM 2292 O O . SER B 1 21 ? -2.12 -0.308 -9.969 1 98.21 21 SER B O 1
ATOM 2294 N N . GLN B 1 22 ? -1.193 1.701 -10.145 1 97.28 22 GLN B N 1
ATOM 2295 C CA . GLN B 1 22 ? -2.412 2.334 -10.637 1 97.28 22 GLN B CA 1
ATOM 2296 C C . GLN B 1 22 ? -2.234 2.835 -12.067 1 97.28 22 GLN B C 1
ATOM 2298 O O . GLN B 1 22 ? -2.994 3.687 -12.531 1 97.28 22 GLN B O 1
ATOM 2303 N N . GLU B 1 23 ? -1.184 2.332 -12.687 1 94.57 23 GLU B N 1
ATOM 2304 C CA . GLU B 1 23 ? -0.868 2.767 -14.045 1 94.57 23 GLU B CA 1
ATOM 2305 C C . GLU B 1 23 ? -2.078 2.627 -14.964 1 94.57 23 GLU B C 1
ATOM 2307 O O . GLU B 1 23 ? -2.304 3.471 -15.834 1 94.57 23 GLU B O 1
ATOM 2312 N N . ARG B 1 24 ? -2.856 1.616 -14.698 1 95 24 ARG B N 1
ATOM 2313 C CA . ARG B 1 24 ? -4.021 1.368 -15.541 1 95 24 ARG B CA 1
ATOM 2314 C C . ARG B 1 24 ? -5.315 1.634 -14.779 1 95 24 ARG B C 1
ATOM 2316 O O . ARG B 1 24 ? -6.408 1.457 -15.32 1 95 24 ARG B O 1
ATOM 2323 N N . GLY B 1 25 ? -5.093 2.012 -13.513 1 95.1 25 GLY B N 1
ATOM 2324 C CA . GLY B 1 25 ? -6.264 2.265 -12.688 1 95.1 25 GLY B CA 1
ATOM 2325 C C . GLY B 1 25 ? -6.198 1.586 -11.333 1 95.1 25 GLY B C 1
ATOM 2326 O O . GLY B 1 25 ? -5.213 1.735 -10.606 1 95.1 25 GLY B O 1
ATOM 2327 N N . PHE B 1 26 ? -7.169 0.673 -10.987 1 96.79 26 PHE B N 1
ATOM 2328 C CA . PHE B 1 26 ? -7.403 0.048 -9.69 1 96.79 26 PHE B CA 1
ATOM 2329 C C . PHE B 1 26 ? -6.337 -1 -9.393 1 96.79 26 PHE B C 1
ATOM 2331 O O . PHE B 1 26 ? -5.997 -1.809 -10.259 1 96.79 26 PHE B O 1
ATOM 2338 N N . GLY B 1 27 ? -5.772 -0.952 -8.175 1 98.1 27 GLY B N 1
ATOM 2339 C CA . GLY B 1 27 ? -4.842 -1.956 -7.684 1 98.1 27 GLY B CA 1
ATOM 2340 C C . GLY B 1 27 ? -5.37 -2.722 -6.486 1 98.1 27 GLY B C 1
ATOM 2341 O O . GLY B 1 27 ? -5.884 -2.125 -5.538 1 98.1 27 GLY B O 1
ATOM 2342 N N . PHE B 1 28 ? -5.168 -3.972 -6.475 1 98.63 28 PHE B N 1
ATOM 2343 C CA . PHE B 1 28 ? -5.661 -4.91 -5.473 1 98.63 28 PHE B CA 1
ATOM 2344 C C . PHE B 1 28 ? -5.081 -4.591 -4.1 1 98.63 28 PHE B C 1
ATOM 2346 O O . PHE B 1 28 ? -5.823 -4.419 -3.131 1 98.63 28 PHE B O 1
ATOM 2353 N N . SER B 1 29 ? -3.776 -4.546 -3.941 1 98.8 29 SER B N 1
ATOM 2354 C CA . SER B 1 29 ? -3.129 -4.388 -2.643 1 98.8 29 SER B CA 1
ATOM 2355 C C . SER B 1 29 ? -3.422 -3.017 -2.043 1 98.8 29 SER B C 1
ATOM 2357 O O . SER B 1 29 ? -3.527 -2.877 -0.823 1 98.8 29 SER B O 1
ATOM 2359 N N . ALA B 1 30 ? -3.546 -2.019 -2.933 1 98.71 30 ALA B N 1
ATOM 2360 C CA . ALA B 1 30 ? -3.919 -0.689 -2.456 1 98.71 30 ALA B CA 1
ATOM 2361 C C . ALA B 1 30 ? -5.293 -0.711 -1.791 1 98.71 30 ALA B C 1
ATOM 2363 O O . ALA B 1 30 ? -5.476 -0.144 -0.712 1 98.71 30 ALA B O 1
ATOM 2364 N N . ALA B 1 31 ? -6.257 -1.384 -2.417 1 98.75 31 ALA B N 1
ATOM 2365 C CA . ALA B 1 31 ? -7.605 -1.498 -1.865 1 98.75 31 ALA B CA 1
ATOM 2366 C C . ALA B 1 31 ? -7.591 -2.251 -0.537 1 98.75 31 ALA B C 1
ATOM 2368 O O . ALA B 1 31 ? -8.284 -1.868 0.408 1 98.75 31 ALA B O 1
ATOM 2369 N N . LEU B 1 32 ? -6.805 -3.281 -0.536 1 98.9 32 LEU B N 1
ATOM 2370 C CA . LEU B 1 32 ? -6.714 -4.088 0.675 1 98.9 32 LEU B CA 1
ATOM 2371 C C . LEU B 1 32 ? -6.125 -3.279 1.825 1 98.9 32 LEU B C 1
ATOM 2373 O O . LEU B 1 32 ? -6.619 -3.345 2.953 1 98.9 32 LEU B O 1
ATOM 2377 N N . GLN B 1 33 ? -5.043 -2.526 1.569 1 98.8 33 GLN B N 1
ATOM 2378 C CA . GLN B 1 33 ? -4.43 -1.686 2.593 1 98.8 33 GLN B CA 1
ATOM 2379 C C . GLN B 1 33 ? -5.41 -0.632 3.099 1 98.8 33 GLN B C 1
ATOM 2381 O O . GLN B 1 33 ? -5.46 -0.347 4.297 1 98.8 33 GLN B O 1
ATOM 2386 N N . ALA B 1 34 ? -6.112 -0.035 2.169 1 98.75 34 ALA B N 1
ATOM 2387 C CA . ALA B 1 34 ? -7.101 0.962 2.57 1 98.75 34 ALA B CA 1
ATOM 2388 C C . ALA B 1 34 ? -8.163 0.348 3.477 1 98.75 34 ALA B C 1
ATOM 2390 O O . ALA B 1 34 ? -8.573 0.96 4.467 1 98.75 34 ALA B O 1
ATOM 2391 N N . ALA B 1 35 ? -8.614 -0.827 3.179 1 98.81 35 ALA B N 1
ATOM 2392 C CA . ALA B 1 35 ? -9.653 -1.495 3.959 1 98.81 35 ALA B CA 1
ATOM 2393 C C . ALA B 1 35 ? -9.173 -1.783 5.378 1 98.81 35 ALA B C 1
ATOM 2395 O O . ALA B 1 35 ? -9.915 -1.585 6.343 1 98.81 35 ALA B O 1
ATOM 2396 N N . TYR B 1 36 ? -7.916 -2.166 5.517 1 98.86 36 TYR B N 1
ATOM 2397 C CA . TYR B 1 36 ? -7.411 -2.604 6.813 1 98.86 36 TYR B CA 1
ATOM 2398 C C . TYR B 1 36 ? -6.597 -1.502 7.482 1 98.86 36 TYR B C 1
ATOM 2400 O O . TYR B 1 36 ? -5.89 -1.752 8.461 1 98.86 36 TYR B O 1
ATOM 2408 N N . ILE B 1 37 ? -6.685 -0.296 6.944 1 98.65 37 ILE B N 1
ATOM 2409 C CA . ILE B 1 37 ? -5.902 0.831 7.44 1 98.65 37 ILE B CA 1
ATOM 2410 C C . ILE B 1 37 ? -6.128 0.996 8.941 1 98.65 37 ILE B C 1
ATOM 2412 O O . ILE B 1 37 ? -7.253 0.852 9.425 1 98.65 37 ILE B O 1
ATOM 2416 N N . ARG B 1 38 ? -4.995 1.209 9.756 1 98.33 38 ARG B N 1
ATOM 2417 C CA . ARG B 1 38 ? -4.968 1.421 11.2 1 98.33 38 ARG B CA 1
ATOM 2418 C C . ARG B 1 38 ? -5.274 0.128 11.949 1 98.33 38 ARG B C 1
ATOM 2420 O O . ARG B 1 38 ? -5.421 0.133 13.173 1 98.33 38 ARG B O 1
ATOM 2427 N N . ARG B 1 39 ? -5.362 -1.017 11.234 1 98.6 39 ARG B N 1
ATOM 2428 C CA . ARG B 1 39 ? -5.682 -2.314 11.822 1 98.6 39 ARG B CA 1
ATOM 2429 C C . ARG B 1 39 ? -4.606 -3.344 11.494 1 98.6 39 ARG B C 1
ATOM 2431 O O . ARG B 1 39 ? -4.109 -4.036 12.386 1 98.6 39 ARG B O 1
ATOM 2438 N N . LEU B 1 40 ? -4.218 -3.505 10.29 1 98.71 40 LEU B N 1
ATOM 2439 C CA . LEU B 1 40 ? -3.16 -4.379 9.794 1 98.71 40 LEU B CA 1
ATOM 2440 C C . LEU B 1 40 ? -2.316 -3.667 8.742 1 98.71 40 LEU B C 1
ATOM 2442 O O . LEU B 1 40 ? -2.818 -2.807 8.015 1 98.71 40 LEU B O 1
ATOM 2446 N N . ASP B 1 41 ? -1.092 -4.04 8.687 1 98.37 41 ASP B N 1
ATOM 2447 C CA . ASP B 1 41 ? -0.272 -3.664 7.539 1 98.37 41 ASP B CA 1
ATOM 2448 C C . ASP B 1 41 ? -0.382 -4.699 6.422 1 98.37 41 ASP B C 1
ATOM 2450 O O . ASP B 1 41 ? -0.329 -5.904 6.678 1 98.37 41 ASP B O 1
ATOM 2454 N N . VAL B 1 42 ? -0.602 -4.244 5.247 1 98.78 42 VAL B N 1
ATOM 2455 C CA . VAL B 1 42 ? -0.532 -5.108 4.073 1 98.78 42 VAL B CA 1
ATOM 2456 C C . VAL B 1 42 ? 0.875 -5.063 3.481 1 98.78 42 VAL B C 1
ATOM 2458 O O . VAL B 1 42 ? 1.37 -3.992 3.121 1 98.78 42 VAL B O 1
ATOM 2461 N N . VAL B 1 43 ? 1.509 -6.186 3.408 1 98.45 43 VAL B N 1
ATOM 2462 C CA . VAL B 1 43 ? 2.897 -6.271 2.966 1 98.45 43 VAL B CA 1
ATOM 2463 C C . VAL B 1 43 ? 2.972 -7.021 1.638 1 98.45 43 VAL B C 1
ATOM 2465 O O . VAL B 1 43 ? 2.56 -8.18 1.549 1 98.45 43 VAL B O 1
ATOM 2468 N N . ASN B 1 44 ? 3.437 -6.328 0.633 1 98.7 44 ASN B N 1
ATOM 2469 C CA . ASN B 1 44 ? 3.586 -6.908 -0.697 1 98.7 44 ASN B CA 1
ATOM 2470 C C . ASN B 1 44 ? 4.912 -7.649 -0.841 1 98.7 44 ASN B C 1
ATOM 2472 O O . ASN B 1 44 ? 5.978 -7.031 -0.831 1 98.7 44 ASN B O 1
ATOM 2476 N N . ARG B 1 45 ? 4.84 -8.893 -0.921 1 98.75 45 ARG B N 1
ATOM 2477 C CA . ARG B 1 45 ? 5.975 -9.751 -1.248 1 98.75 45 ARG B CA 1
ATOM 2478 C C . ARG B 1 45 ? 5.739 -10.495 -2.557 1 98.75 45 ARG B C 1
ATOM 2480 O O . ARG B 1 45 ? 5.775 -11.727 -2.592 1 98.75 45 ARG B O 1
ATOM 2487 N N . GLY B 1 46 ? 5.442 -9.681 -3.562 1 98.78 46 GLY B N 1
ATOM 2488 C CA . GLY B 1 46 ? 5.392 -10.147 -4.938 1 98.78 46 GLY B CA 1
ATOM 2489 C C . GLY B 1 46 ? 6.724 -10.035 -5.656 1 98.78 46 GLY B C 1
ATOM 2490 O O . GLY B 1 46 ? 7.445 -9.05 -5.485 1 98.78 46 GLY B O 1
ATOM 2491 N N . PHE B 1 47 ? 7.028 -11.055 -6.428 1 98.8 47 PHE B N 1
ATOM 2492 C CA . PHE B 1 47 ? 8.31 -11.11 -7.122 1 98.8 47 PHE B CA 1
ATOM 2493 C C . PHE B 1 47 ? 8.117 -11.487 -8.586 1 98.8 47 PHE B C 1
ATOM 2495 O O . PHE B 1 47 ? 7.892 -12.656 -8.907 1 98.8 47 PHE B O 1
ATOM 2502 N N . SER B 1 48 ? 8.266 -10.514 -9.418 1 98.53 48 SER B N 1
ATOM 2503 C CA . SER B 1 48 ? 8.034 -10.692 -10.848 1 98.53 48 SER B CA 1
ATOM 2504 C C . SER B 1 48 ? 8.871 -11.838 -11.406 1 98.53 48 SER B C 1
ATOM 2506 O O . SER B 1 48 ? 10.088 -11.877 -11.211 1 98.53 48 SER B O 1
ATOM 2508 N N . GLY B 1 49 ? 8.217 -12.744 -12.021 1 98.58 49 GLY B N 1
ATOM 2509 C CA . GLY B 1 49 ? 8.879 -13.818 -12.745 1 98.58 49 GLY B CA 1
ATOM 2510 C C . GLY B 1 49 ? 9.171 -15.029 -11.879 1 98.58 49 GLY B C 1
ATOM 2511 O O . GLY B 1 49 ? 9.51 -16.098 -12.392 1 98.58 49 GLY B O 1
ATOM 2512 N N . TYR B 1 50 ? 9.02 -14.896 -10.574 1 98.81 50 TYR B N 1
ATOM 2513 C CA . TYR B 1 50 ? 9.379 -15.99 -9.68 1 98.81 50 TYR B CA 1
ATOM 2514 C C . TYR B 1 50 ? 8.441 -17.177 -9.865 1 98.81 50 TYR B C 1
ATOM 2516 O O . TYR B 1 50 ? 7.23 -17 -10.023 1 98.81 50 TYR B O 1
ATOM 2524 N N . ASN B 1 51 ? 8.969 -18.382 -9.88 1 98.83 51 ASN B N 1
ATOM 2525 C CA . ASN B 1 51 ? 8.22 -19.619 -9.688 1 98.83 51 ASN B CA 1
ATOM 2526 C C . ASN B 1 51 ? 8.297 -20.103 -8.243 1 98.83 51 ASN B C 1
ATOM 2528 O O . ASN B 1 51 ? 8.871 -19.428 -7.388 1 98.83 51 ASN B O 1
ATOM 2532 N N . THR B 1 52 ? 7.7 -21.228 -7.94 1 98.89 52 THR B N 1
ATOM 2533 C CA . THR B 1 52 ? 7.59 -21.692 -6.562 1 98.89 52 THR B CA 1
ATOM 2534 C C . THR B 1 52 ? 8.945 -22.161 -6.04 1 98.89 52 THR B C 1
ATOM 2536 O O . THR B 1 52 ? 9.177 -22.179 -4.829 1 98.89 52 THR B O 1
ATOM 2539 N N . ARG B 1 53 ? 9.895 -22.58 -6.938 1 98.6 53 ARG B N 1
ATOM 2540 C CA . ARG B 1 53 ? 11.24 -22.937 -6.498 1 98.6 53 ARG B CA 1
ATOM 2541 C C . ARG B 1 53 ? 11.974 -21.723 -5.941 1 98.6 53 ARG B C 1
ATOM 2543 O O . ARG B 1 53 ? 12.573 -21.792 -4.865 1 98.6 53 ARG B O 1
ATOM 2550 N N . GLN B 1 54 ? 11.919 -20.679 -6.648 1 98.55 54 GLN B N 1
ATOM 2551 C CA . GLN B 1 54 ? 12.557 -19.439 -6.22 1 98.55 54 GLN B CA 1
ATOM 2552 C C . GLN B 1 54 ? 11.875 -18.869 -4.979 1 98.55 54 GLN B C 1
ATOM 2554 O O . GLN B 1 54 ? 12.542 -18.354 -4.08 1 98.55 54 GLN B O 1
ATOM 2559 N N . ALA B 1 55 ? 10.538 -18.959 -4.95 1 98.74 55 ALA B N 1
ATOM 2560 C CA . ALA B 1 55 ? 9.773 -18.507 -3.79 1 98.74 55 ALA B CA 1
ATOM 2561 C C . ALA B 1 55 ? 10.224 -19.225 -2.522 1 98.74 55 ALA B C 1
ATOM 2563 O O . ALA B 1 55 ? 10.419 -18.594 -1.48 1 98.74 55 ALA B O 1
ATOM 2564 N N . LEU B 1 56 ? 10.352 -20.507 -2.629 1 98.3 56 LEU B N 1
ATOM 2565 C CA . LEU B 1 56 ? 10.764 -21.307 -1.481 1 98.3 56 LEU B CA 1
ATOM 2566 C C . LEU B 1 56 ? 12.161 -20.911 -1.015 1 98.3 56 LEU B C 1
ATOM 2568 O O . LEU B 1 56 ? 12.439 -20.896 0.186 1 98.3 56 LEU B O 1
ATOM 2572 N N . GLN B 1 57 ? 13.002 -20.551 -1.928 1 97.25 57 GLN B N 1
ATOM 2573 C CA . GLN B 1 57 ? 14.383 -20.199 -1.613 1 97.25 57 GLN B CA 1
ATOM 2574 C C . GLN B 1 57 ? 14.449 -18.904 -0.807 1 97.25 57 GLN B C 1
ATOM 2576 O O . GLN B 1 57 ? 15.269 -18.776 0.105 1 97.25 57 GLN B O 1
ATOM 2581 N N . ILE B 1 58 ? 13.608 -17.937 -1.116 1 98.01 58 ILE B N 1
ATOM 2582 C CA . ILE B 1 58 ? 13.742 -16.628 -0.487 1 98.01 58 ILE B CA 1
ATOM 2583 C C . ILE B 1 58 ? 12.855 -16.558 0.754 1 98.01 58 ILE B C 1
ATOM 2585 O O . ILE B 1 58 ? 12.976 -15.632 1.56 1 98.01 58 ILE B O 1
ATOM 2589 N N . LEU B 1 59 ? 12.015 -17.527 1.004 1 97.8 59 LEU B N 1
ATOM 2590 C CA . LEU B 1 59 ? 10.965 -17.484 2.016 1 97.8 59 LEU B CA 1
ATOM 2591 C C . LEU B 1 59 ? 11.544 -17.143 3.385 1 97.8 59 LEU B C 1
ATOM 2593 O O . LEU B 1 59 ? 11.033 -16.259 4.077 1 97.8 59 LEU B O 1
ATOM 2597 N N . PRO B 1 60 ? 12.656 -17.701 3.826 1 95.95 60 PRO B N 1
ATOM 2598 C CA . PRO B 1 60 ? 13.186 -17.387 5.155 1 95.95 60 PRO B CA 1
ATOM 2599 C C . PRO B 1 60 ? 13.575 -15.918 5.303 1 95.95 60 PRO B C 1
ATOM 2601 O O . PRO B 1 60 ? 13.556 -15.38 6.413 1 95.95 60 PRO B O 1
ATOM 2604 N N . ALA B 1 61 ? 13.883 -15.304 4.194 1 95.73 61 ALA B N 1
ATOM 2605 C CA . ALA B 1 61 ? 14.369 -13.928 4.247 1 95.73 61 ALA B CA 1
ATOM 2606 C C . ALA B 1 61 ? 13.209 -12.938 4.3 1 95.73 61 ALA B C 1
ATOM 2608 O O . ALA B 1 61 ? 13.363 -11.816 4.788 1 95.73 61 ALA B O 1
ATOM 2609 N N . ILE B 1 62 ? 12.022 -13.333 3.868 1 97.04 62 ILE B N 1
ATOM 2610 C CA . ILE B 1 62 ? 10.976 -12.332 3.691 1 97.04 62 ILE B CA 1
ATOM 2611 C C . ILE B 1 62 ? 9.968 -12.431 4.834 1 97.04 62 ILE B C 1
ATOM 2613 O O . ILE B 1 62 ? 9.123 -11.548 5.003 1 97.04 62 ILE B O 1
ATOM 2617 N N . VAL B 1 63 ? 10.01 -13.459 5.606 1 96.78 63 VAL B N 1
ATOM 2618 C CA . VAL B 1 63 ? 9.087 -13.649 6.721 1 96.78 63 VAL B CA 1
ATOM 2619 C C . VAL B 1 63 ? 9.759 -13.225 8.025 1 96.78 63 VAL B C 1
ATOM 2621 O O . VAL B 1 63 ? 10.741 -13.837 8.452 1 96.78 63 VAL B O 1
ATOM 2624 N N . PRO B 1 64 ? 9.247 -12.228 8.618 1 94.18 64 PRO B N 1
ATOM 2625 C CA . PRO B 1 64 ? 9.837 -11.833 9.899 1 94.18 64 PRO B CA 1
ATOM 2626 C C . PRO B 1 64 ? 9.557 -12.838 11.014 1 94.18 64 PRO B C 1
ATOM 2628 O O . PRO B 1 64 ? 8.594 -13.605 10.931 1 94.18 64 PRO B O 1
ATOM 2631 N N . PRO B 1 65 ? 10.397 -12.893 11.993 1 94.36 65 PRO B N 1
ATOM 2632 C CA . PRO B 1 65 ? 9.999 -13.647 13.184 1 94.36 65 PRO B CA 1
ATOM 2633 C C . PRO B 1 65 ? 8.808 -13.023 13.907 1 94.36 65 PRO B C 1
ATOM 2635 O O . PRO B 1 65 ? 8.642 -11.8 13.889 1 94.36 65 PRO B O 1
ATOM 2638 N N . PRO B 1 66 ? 8.041 -13.826 14.636 1 94.63 66 PRO B N 1
ATOM 2639 C CA . PRO B 1 66 ? 6.813 -13.323 15.257 1 94.63 66 PRO B CA 1
ATOM 2640 C C . PRO B 1 66 ? 7.081 -12.254 16.314 1 94.63 66 PRO B C 1
ATOM 2642 O O . PRO B 1 66 ? 6.208 -11.431 16.6 1 94.63 66 PRO B O 1
ATOM 2645 N N . ASP B 1 67 ? 8.238 -12.268 16.852 1 92.19 67 ASP B N 1
ATOM 2646 C CA . ASP B 1 67 ? 8.549 -11.3 17.899 1 92.19 67 ASP B CA 1
ATOM 2647 C C . ASP B 1 67 ? 8.929 -9.947 17.301 1 92.19 67 ASP B C 1
ATOM 2649 O O . ASP B 1 67 ? 8.999 -8.945 18.015 1 92.19 67 ASP B O 1
ATOM 2653 N N . GLN B 1 68 ? 9.082 -9.934 16.012 1 92.04 68 GLN B N 1
ATOM 2654 C CA . GLN B 1 68 ? 9.332 -8.678 15.313 1 92.04 68 GLN B CA 1
ATOM 2655 C C . GLN B 1 68 ? 8.064 -8.162 14.639 1 92.04 68 GLN B C 1
ATOM 2657 O O . GLN B 1 68 ? 7.737 -6.977 14.742 1 92.04 68 GLN B O 1
ATOM 2662 N N . ALA B 1 69 ? 7.422 -9.062 13.996 1 94.39 69 ALA B N 1
ATOM 2663 C CA . ALA B 1 69 ? 6.143 -8.749 13.364 1 94.39 69 ALA B CA 1
ATOM 2664 C C . ALA B 1 69 ? 5.324 -10.014 13.126 1 94.39 69 ALA B C 1
ATOM 2666 O O . ALA B 1 69 ? 5.784 -10.942 12.457 1 94.39 69 ALA B O 1
ATOM 2667 N N . LYS B 1 70 ? 4.143 -9.984 13.578 1 97.04 70 LYS B N 1
ATOM 2668 C CA . LYS B 1 70 ? 3.283 -11.157 13.459 1 97.04 70 LYS B CA 1
ATOM 2669 C C . LYS B 1 70 ? 2.507 -11.139 12.145 1 97.04 70 LYS B C 1
ATOM 2671 O O . LYS B 1 70 ? 1.924 -10.117 11.776 1 97.04 70 LYS B O 1
ATOM 2676 N N . VAL B 1 71 ? 2.521 -12.241 11.456 1 98.4 71 VAL B N 1
ATOM 2677 C CA . VAL B 1 71 ? 1.715 -12.414 10.251 1 98.4 71 VAL B CA 1
ATOM 2678 C C . VAL B 1 71 ? 0.351 -12.991 10.621 1 98.4 71 VAL B C 1
ATOM 2680 O O . VAL B 1 71 ? 0.258 -14.126 11.096 1 98.4 71 VAL B O 1
ATOM 2683 N N . ARG B 1 72 ? -0.649 -12.251 10.376 1 98.55 72 ARG B N 1
ATOM 2684 C CA . ARG B 1 72 ? -2.006 -12.664 10.716 1 98.55 72 ARG B CA 1
ATOM 2685 C C . ARG B 1 72 ? -2.665 -13.393 9.55 1 98.55 72 ARG B C 1
ATOM 2687 O O . ARG B 1 72 ? -3.389 -14.371 9.752 1 98.55 72 ARG B O 1
ATOM 2694 N N . PHE B 1 73 ? -2.443 -12.841 8.349 1 98.89 73 PHE B N 1
ATOM 2695 C CA . PHE B 1 73 ? -2.918 -13.417 7.098 1 98.89 73 PHE B CA 1
ATOM 2696 C C . PHE B 1 73 ? -1.763 -13.633 6.127 1 98.89 73 PHE B C 1
ATOM 2698 O O . PHE B 1 73 ? -0.796 -12.868 6.125 1 98.89 73 PHE B O 1
ATOM 2705 N N . MET B 1 74 ? -1.943 -14.628 5.291 1 98.9 74 MET B N 1
ATOM 2706 C CA . MET B 1 74 ? -0.99 -14.842 4.206 1 98.9 74 MET B CA 1
ATOM 2707 C C . MET B 1 74 ? -1.691 -15.382 2.964 1 98.9 74 MET B C 1
ATOM 2709 O O . MET B 1 74 ? -2.443 -16.355 3.044 1 98.9 74 MET B O 1
ATOM 2713 N N . THR B 1 75 ? -1.543 -14.71 1.887 1 98.96 75 THR B N 1
ATOM 2714 C CA . THR B 1 75 ? -1.922 -15.31 0.612 1 98.96 75 THR B CA 1
ATOM 2715 C C . THR B 1 75 ? -0.723 -15.989 -0.044 1 98.96 75 THR B C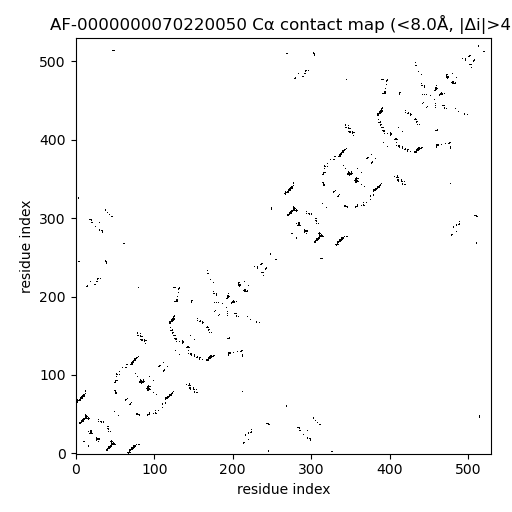 1
ATOM 2717 O O . THR B 1 75 ? 0.409 -15.516 0.08 1 98.96 75 THR B O 1
ATOM 2720 N N . VAL B 1 76 ? -0.91 -17.059 -0.675 1 98.97 76 VAL B N 1
ATOM 2721 C CA . VAL B 1 76 ? 0.068 -17.755 -1.505 1 98.97 76 VAL B CA 1
ATOM 2722 C C . VAL B 1 76 ? -0.439 -17.836 -2.943 1 98.97 76 VAL B C 1
ATOM 2724 O O . VAL B 1 76 ? -1.368 -18.593 -3.238 1 98.97 76 VAL B O 1
ATOM 2727 N N . PHE B 1 77 ? 0.135 -17.02 -3.844 1 98.94 77 PHE B N 1
ATOM 2728 C CA . PHE B 1 77 ? -0.39 -16.823 -5.19 1 98.94 77 PHE B CA 1
ATOM 2729 C C . PHE B 1 77 ? 0.699 -17.039 -6.234 1 98.94 77 PHE B C 1
ATOM 2731 O O . PHE B 1 77 ? 1.42 -16.104 -6.589 1 98.94 77 PHE B O 1
ATOM 2738 N N . PHE B 1 78 ? 0.853 -18.283 -6.695 1 98.89 78 PHE B N 1
ATOM 2739 C CA . PHE B 1 78 ? 1.797 -18.694 -7.727 1 98.89 78 PHE B CA 1
ATOM 2740 C C . PHE B 1 78 ? 1.118 -19.59 -8.756 1 98.89 78 PHE B C 1
ATOM 2742 O O . PHE B 1 78 ? -0.077 -19.871 -8.649 1 98.89 78 PHE B O 1
ATOM 2749 N N . GLY B 1 79 ? 1.818 -19.986 -9.771 1 98.75 79 GLY B N 1
ATOM 2750 C CA . GLY B 1 79 ? 1.294 -20.893 -10.78 1 98.75 79 GLY B CA 1
ATOM 2751 C C . GLY B 1 79 ? 1.4 -20.342 -12.19 1 98.75 79 GLY B C 1
ATOM 2752 O O . GLY B 1 79 ? 1.532 -21.102 -13.151 1 98.75 79 GLY B O 1
ATOM 2753 N N . ALA B 1 80 ? 1.329 -18.992 -12.336 1 98.26 80 ALA B N 1
ATOM 2754 C CA . ALA B 1 80 ? 1.403 -18.374 -13.657 1 98.26 80 ALA B CA 1
ATOM 2755 C C . ALA B 1 80 ? 2.734 -18.684 -14.334 1 98.26 80 ALA B C 1
ATOM 2757 O O . ALA B 1 80 ? 2.771 -19.028 -15.518 1 98.26 80 ALA B O 1
ATOM 2758 N N . ASN B 1 81 ? 3.801 -18.546 -13.58 1 98.71 81 ASN B N 1
ATOM 2759 C CA . ASN B 1 81 ? 5.125 -18.821 -14.127 1 98.71 81 ASN B CA 1
ATOM 2760 C C . ASN B 1 81 ? 5.446 -20.313 -14.094 1 98.71 81 ASN B C 1
ATOM 2762 O O . ASN B 1 81 ? 6.017 -20.85 -15.044 1 98.71 81 ASN B O 1
ATOM 2766 N N . ASP B 1 82 ? 5.003 -20.995 -13.07 1 98.89 82 ASP B N 1
ATOM 2767 C CA . ASP B 1 82 ? 5.241 -22.425 -12.897 1 98.89 82 ASP B CA 1
ATOM 2768 C C . ASP B 1 82 ? 4.65 -23.225 -14.056 1 98.89 82 ASP B C 1
ATOM 2770 O O . ASP B 1 82 ? 5.209 -24.246 -14.46 1 98.89 82 ASP B O 1
ATOM 2774 N N . SER B 1 83 ? 3.597 -22.729 -14.623 1 98.61 83 SER B N 1
ATOM 2775 C CA . SER B 1 83 ? 2.837 -23.476 -15.62 1 98.61 83 SER B CA 1
ATOM 2776 C C . SER B 1 83 ? 3.369 -23.218 -17.026 1 98.61 83 SER B C 1
ATOM 2778 O O . SER B 1 83 ? 2.765 -23.647 -18.012 1 98.61 83 SER B O 1
ATOM 2780 N N . SER B 1 84 ? 4.457 -22.435 -17.105 1 98.35 84 SER B N 1
ATOM 2781 C CA . SER B 1 84 ? 5.135 -22.402 -18.397 1 98.35 84 SER B CA 1
ATOM 2782 C C . SER B 1 84 ? 5.435 -23.81 -18.9 1 98.35 84 SER B C 1
ATOM 2784 O O . SER B 1 84 ? 5.583 -24.741 -18.105 1 98.35 84 SER B O 1
ATOM 2786 N N . LEU B 1 85 ? 5.463 -23.907 -20.236 1 98.15 85 LEU B N 1
ATOM 2787 C CA . LEU B 1 85 ? 5.675 -25.231 -20.811 1 98.15 85 LEU B CA 1
ATOM 2788 C C . LEU B 1 85 ? 7.101 -25.71 -20.56 1 98.15 85 LEU B C 1
ATOM 2790 O O . LEU B 1 85 ? 8.026 -24.9 -20.472 1 98.15 85 LEU B O 1
ATOM 2794 N N . PRO B 1 86 ? 7.312 -27.018 -20.368 1 97.65 86 PRO B N 1
ATOM 2795 C CA . PRO B 1 86 ? 8.625 -27.569 -20.023 1 97.65 86 PRO B CA 1
ATOM 2796 C C . PRO B 1 86 ? 9.714 -27.164 -21.014 1 97.65 86 PRO B C 1
ATOM 2798 O O . PRO B 1 86 ? 10.864 -26.954 -20.621 1 97.65 86 PRO B O 1
ATOM 2801 N N . ASP B 1 87 ? 9.384 -26.982 -22.294 1 96.2 87 ASP B N 1
ATOM 2802 C CA . ASP B 1 87 ? 10.381 -26.703 -23.323 1 96.2 87 ASP B CA 1
ATOM 2803 C C . ASP B 1 87 ? 10.368 -25.228 -23.716 1 96.2 87 ASP B C 1
ATOM 2805 O O . ASP B 1 87 ? 10.99 -24.838 -24.706 1 96.2 87 ASP B O 1
ATOM 2809 N N . ALA B 1 88 ? 9.584 -24.446 -22.989 1 97.14 88 ALA B N 1
ATOM 2810 C CA . ALA B 1 88 ? 9.544 -23.022 -23.311 1 97.14 88 ALA B CA 1
ATOM 2811 C C . ALA B 1 88 ? 10.906 -22.371 -23.09 1 97.14 88 ALA B C 1
ATOM 2813 O O . ALA B 1 88 ? 11.6 -22.684 -22.12 1 97.14 88 ALA B O 1
ATOM 2814 N N . PRO B 1 89 ? 11.293 -21.399 -23.917 1 96.72 89 PRO B N 1
ATOM 2815 C CA . PRO B 1 89 ? 12.609 -20.763 -23.821 1 96.72 89 PRO B CA 1
ATOM 2816 C C . PRO B 1 89 ? 12.774 -19.939 -22.546 1 96.72 89 PRO B C 1
ATOM 2818 O O . PRO B 1 89 ? 13.901 -19.656 -22.131 1 96.72 89 PRO B O 1
ATOM 2821 N N . ASN B 1 90 ? 11.73 -19.546 -21.941 1 95.09 90 ASN B N 1
ATOM 2822 C CA . ASN B 1 90 ? 11.814 -18.714 -20.745 1 95.09 90 ASN B CA 1
ATOM 2823 C C . ASN B 1 90 ? 12.303 -19.513 -19.54 1 95.09 90 ASN B C 1
ATOM 2825 O O . ASN B 1 90 ? 12.676 -18.936 -18.517 1 95.09 90 ASN B O 1
ATOM 2829 N N . LYS B 1 91 ? 12.227 -20.859 -19.527 1 95.68 91 LYS B N 1
ATOM 2830 C CA . LYS B 1 91 ? 12.783 -21.768 -18.53 1 95.68 91 LYS B CA 1
ATOM 2831 C C . LYS B 1 91 ? 12.169 -21.518 -17.155 1 95.68 91 LYS B C 1
ATOM 2833 O O . LYS B 1 91 ? 12.869 -21.557 -16.141 1 95.68 91 LYS B O 1
ATOM 2838 N N . GLN B 1 92 ? 10.905 -21.27 -17.094 1 97.76 92 GLN B N 1
ATOM 2839 C CA . GLN B 1 92 ? 10.239 -20.973 -15.83 1 97.76 92 GLN B CA 1
ATOM 2840 C C . GLN B 1 92 ? 9.459 -22.182 -15.321 1 97.76 92 GLN B C 1
ATOM 2842 O O . GLN B 1 92 ? 8.964 -22.178 -14.193 1 97.76 92 GLN B O 1
ATOM 2847 N N . HIS B 1 93 ? 9.463 -23.235 -16.06 1 98.67 93 HIS B N 1
ATOM 2848 C CA . HIS B 1 93 ? 8.59 -24.379 -15.826 1 98.67 93 HIS B CA 1
ATOM 2849 C C . HIS B 1 93 ? 8.919 -25.062 -14.503 1 98.67 93 HIS B C 1
ATOM 2851 O O . HIS B 1 93 ? 10.09 -25.297 -14.195 1 98.67 93 HIS B O 1
ATOM 2857 N N . ILE B 1 94 ? 7.868 -25.393 -13.761 1 98.89 94 ILE B N 1
ATOM 2858 C CA . ILE B 1 94 ? 7.91 -26.312 -12.629 1 98.89 94 ILE B CA 1
ATOM 2859 C C . ILE B 1 94 ? 6.915 -27.449 -12.851 1 98.89 94 ILE B C 1
ATOM 2861 O O . ILE B 1 94 ? 5.716 -27.21 -13.018 1 98.89 94 ILE B O 1
ATOM 2865 N N . PRO B 1 95 ? 7.371 -28.681 -12.911 1 98.85 95 PRO B N 1
ATOM 2866 C CA . PRO B 1 95 ? 6.415 -29.781 -13.064 1 98.85 95 PRO B CA 1
ATOM 2867 C C . PRO B 1 95 ? 5.287 -29.73 -12.036 1 98.85 95 PRO B C 1
ATOM 2869 O O . PRO B 1 95 ? 5.515 -29.354 -10.883 1 98.85 95 PRO B O 1
ATOM 2872 N N . LEU B 1 96 ? 4.1 -30.159 -12.437 1 98.77 96 LEU B N 1
ATOM 2873 C CA . LEU B 1 96 ? 2.886 -30.003 -11.643 1 98.77 96 LEU B CA 1
ATOM 2874 C C . LEU B 1 96 ? 3.059 -30.616 -10.258 1 98.77 96 LEU B C 1
ATOM 2876 O O . LEU B 1 96 ? 2.683 -30.008 -9.254 1 98.77 96 LEU B O 1
ATOM 2880 N N . ASN B 1 97 ? 3.594 -31.786 -10.184 1 98.7 97 ASN B N 1
ATOM 2881 C CA . ASN B 1 97 ? 3.782 -32.441 -8.893 1 98.7 97 ASN B CA 1
ATOM 2882 C C . ASN B 1 97 ? 4.744 -31.66 -8.003 1 98.7 97 ASN B C 1
ATOM 2884 O O . ASN B 1 97 ? 4.528 -31.549 -6.795 1 98.7 97 ASN B O 1
ATOM 2888 N N . GLU B 1 98 ? 5.779 -31.169 -8.573 1 98.88 98 GLU B N 1
ATOM 2889 C CA . GLU B 1 98 ? 6.724 -30.348 -7.822 1 98.88 98 GLU B CA 1
ATOM 2890 C C . GLU B 1 98 ? 6.081 -29.039 -7.371 1 98.88 98 GLU B C 1
ATOM 2892 O O . GLU B 1 98 ? 6.326 -28.573 -6.257 1 98.88 98 GLU B O 1
ATOM 2897 N N . PHE B 1 99 ? 5.314 -28.487 -8.232 1 98.89 99 PHE B N 1
ATOM 2898 C CA . PHE B 1 99 ? 4.573 -27.274 -7.904 1 98.89 99 PHE B CA 1
ATOM 2899 C C . PHE B 1 99 ? 3.724 -27.48 -6.656 1 98.89 99 PHE B C 1
ATOM 2901 O O . PHE B 1 99 ? 3.779 -26.678 -5.722 1 98.89 99 PHE B O 1
ATOM 2908 N N . VAL B 1 100 ? 2.961 -28.529 -6.66 1 98.92 100 VAL B N 1
ATOM 2909 C CA . VAL B 1 100 ? 2.092 -28.829 -5.527 1 98.92 100 VAL B CA 1
ATOM 2910 C C . VAL B 1 100 ? 2.934 -29.035 -4.27 1 98.92 100 VAL B C 1
ATOM 2912 O O . VAL B 1 100 ? 2.605 -28.513 -3.202 1 98.92 100 VAL B O 1
ATOM 2915 N N . GLN B 1 101 ? 4.009 -29.775 -4.406 1 98.89 101 GLN B N 1
ATOM 2916 C CA . GLN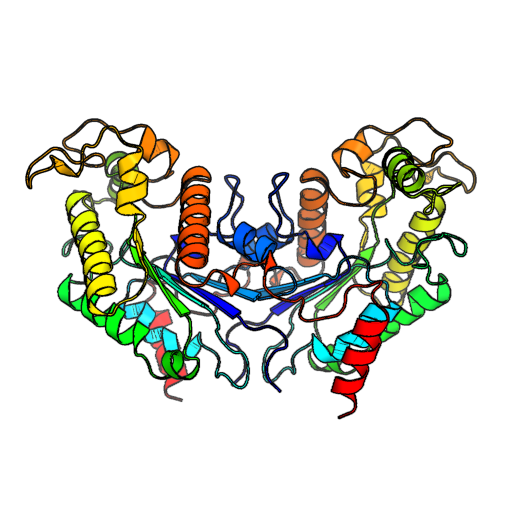 B 1 101 ? 4.888 -30.004 -3.265 1 98.89 101 GLN B CA 1
ATOM 2917 C C . GLN B 1 101 ? 5.494 -28.695 -2.766 1 98.89 101 GLN B C 1
ATOM 2919 O O . GLN B 1 101 ? 5.616 -28.482 -1.558 1 98.89 101 GLN B O 1
ATOM 2924 N N . ASN B 1 102 ? 5.927 -27.862 -3.665 1 98.95 102 ASN B N 1
ATOM 2925 C CA . ASN B 1 102 ? 6.474 -26.567 -3.274 1 98.95 102 ASN B CA 1
ATOM 2926 C C . ASN B 1 102 ? 5.461 -25.745 -2.483 1 98.95 102 ASN B C 1
ATOM 2928 O O . ASN B 1 102 ? 5.814 -25.101 -1.493 1 98.95 102 ASN B O 1
ATOM 2932 N N . LEU B 1 103 ? 4.203 -25.735 -2.926 1 98.93 103 LEU B N 1
ATOM 2933 C CA . LEU B 1 103 ? 3.163 -25.021 -2.192 1 98.93 103 LEU B CA 1
ATOM 2934 C C . LEU B 1 103 ? 3.027 -25.566 -0.774 1 98.93 103 LEU B C 1
ATOM 2936 O O . LEU B 1 103 ? 2.912 -24.796 0.183 1 98.93 103 LEU B O 1
ATOM 2940 N N . LYS B 1 104 ? 3.048 -26.862 -0.664 1 98.9 104 LYS B N 1
ATOM 2941 C CA . LYS B 1 104 ? 2.99 -27.473 0.661 1 98.9 104 LYS B CA 1
ATOM 2942 C C . LYS B 1 104 ? 4.185 -27.054 1.512 1 98.9 104 LYS B C 1
ATOM 2944 O O . LYS B 1 104 ? 4.028 -26.711 2.686 1 98.9 104 LYS B O 1
ATOM 2949 N N . ASP B 1 105 ? 5.365 -27.094 0.916 1 98.9 105 ASP B N 1
ATOM 2950 C CA . ASP B 1 105 ? 6.575 -26.717 1.64 1 98.9 105 ASP B CA 1
ATOM 2951 C C . ASP B 1 105 ? 6.515 -25.26 2.091 1 98.9 105 ASP B C 1
ATOM 2953 O O . ASP B 1 105 ? 7.032 -24.912 3.155 1 98.9 105 ASP B O 1
ATOM 2957 N N . ILE B 1 106 ? 5.91 -24.4 1.317 1 98.85 106 ILE B N 1
ATOM 2958 C CA . ILE B 1 106 ? 5.734 -23 1.684 1 98.85 106 ILE B CA 1
ATOM 2959 C C . ILE B 1 106 ? 4.778 -22.894 2.871 1 98.85 106 ILE B C 1
ATOM 2961 O O . ILE B 1 106 ? 5.104 -22.272 3.885 1 98.85 106 ILE B O 1
ATOM 2965 N N . ILE B 1 107 ? 3.625 -23.53 2.764 1 98.68 107 ILE B N 1
ATOM 2966 C CA . ILE B 1 107 ? 2.552 -23.45 3.749 1 98.68 107 ILE B CA 1
ATOM 2967 C C . ILE B 1 107 ? 3.036 -24.012 5.085 1 98.68 107 ILE B C 1
ATOM 2969 O O . ILE B 1 107 ? 2.741 -23.452 6.144 1 98.68 107 ILE B O 1
ATOM 2973 N N . PHE B 1 108 ? 3.864 -25.031 5.043 1 98.59 108 PHE B N 1
ATOM 2974 C CA . PHE B 1 108 ? 4.26 -25.732 6.259 1 98.59 108 PHE B CA 1
ATOM 2975 C C . PHE B 1 108 ? 5.67 -25.334 6.678 1 98.59 108 PHE B C 1
ATOM 2977 O O . PHE B 1 108 ? 6.251 -25.944 7.577 1 98.59 108 PHE B O 1
ATOM 2984 N N . HIS B 1 109 ? 6.227 -24.417 5.967 1 98.64 109 HIS B N 1
ATOM 2985 C CA . HIS B 1 109 ? 7.557 -23.968 6.363 1 98.64 109 HIS B CA 1
ATOM 2986 C C . HIS B 1 109 ? 7.583 -23.55 7.829 1 98.64 109 HIS B C 1
ATOM 2988 O O . HIS B 1 109 ? 6.655 -22.895 8.309 1 98.64 109 HIS B O 1
ATOM 2994 N N . PRO B 1 110 ? 8.594 -23.778 8.55 1 98.31 110 PRO B N 1
ATOM 2995 C CA . PRO B 1 110 ? 8.661 -23.462 9.978 1 98.31 110 PRO B CA 1
ATOM 2996 C C . PRO B 1 110 ? 8.507 -21.969 10.26 1 98.31 110 PRO B C 1
ATOM 2998 O O . PRO B 1 110 ? 7.894 -21.585 11.259 1 98.31 110 PRO B O 1
ATOM 3001 N N . LYS B 1 111 ? 9.056 -21.153 9.407 1 97.58 111 LYS B N 1
ATOM 3002 C CA . LYS B 1 111 ? 8.952 -19.708 9.587 1 97.58 111 LYS B CA 1
ATOM 3003 C C . LYS B 1 111 ? 7.505 -19.24 9.461 1 97.58 111 LYS B C 1
ATOM 3005 O O . LYS B 1 111 ? 7.11 -18.252 10.082 1 97.58 111 LYS B O 1
ATOM 3010 N N . ILE B 1 112 ? 6.757 -19.908 8.652 1 98.56 112 ILE B N 1
ATOM 3011 C CA . ILE B 1 112 ? 5.346 -19.573 8.493 1 98.56 112 ILE B CA 1
ATOM 3012 C C . ILE B 1 112 ? 4.545 -20.147 9.659 1 98.56 112 ILE B C 1
ATOM 3014 O O . ILE B 1 112 ? 3.731 -19.447 10.266 1 98.56 112 ILE B O 1
ATOM 3018 N N . LYS B 1 113 ? 4.794 -21.359 9.985 1 98.32 113 LYS B N 1
ATOM 3019 C CA . LYS B 1 113 ? 4.078 -22.029 11.067 1 98.32 113 LYS B CA 1
ATOM 3020 C C . LYS B 1 113 ? 4.22 -21.261 12.378 1 98.32 113 LYS B C 1
ATOM 3022 O O . LYS B 1 113 ? 3.295 -21.238 13.194 1 98.32 113 LYS B O 1
ATOM 3027 N N . ALA B 1 114 ? 5.357 -20.655 12.555 1 98.19 114 ALA B N 1
ATOM 3028 C CA . ALA B 1 114 ? 5.63 -19.919 13.787 1 98.19 114 ALA B CA 1
ATOM 3029 C C . ALA B 1 114 ? 4.614 -18.8 13.994 1 98.19 114 ALA B C 1
ATOM 3031 O O . ALA B 1 114 ? 4.399 -18.348 15.121 1 98.19 114 ALA B O 1
ATOM 3032 N N . HIS B 1 115 ? 3.975 -18.342 12.957 1 98.16 115 HIS B N 1
ATOM 3033 C CA . HIS B 1 115 ? 3.016 -17.246 13.033 1 98.16 115 HIS B CA 1
ATOM 3034 C C . HIS B 1 115 ? 1.593 -17.769 13.193 1 98.16 115 HIS B C 1
ATOM 3036 O O . HIS B 1 115 ? 0.685 -17.014 13.55 1 98.16 115 HIS B O 1
ATOM 3042 N N . ASN B 1 116 ? 1.394 -19.062 12.797 1 98.2 116 ASN B N 1
ATOM 3043 C CA . ASN B 1 116 ? 0.056 -19.639 12.717 1 98.2 116 ASN B CA 1
ATOM 3044 C C . ASN B 1 116 ? -0.904 -18.723 11.964 1 98.2 116 ASN B C 1
ATOM 3046 O O . ASN B 1 116 ? -1.967 -18.372 12.479 1 98.2 116 ASN B O 1
ATOM 3050 N N . PRO B 1 117 ? -0.542 -18.311 10.823 1 98.73 117 PRO B N 1
ATOM 3051 C CA . PRO B 1 117 ? -1.366 -17.355 10.079 1 98.73 117 PRO B CA 1
ATOM 3052 C C . PRO B 1 117 ? -2.619 -17.993 9.484 1 98.73 117 PRO B C 1
ATOM 3054 O O . PRO B 1 117 ? -2.691 -19.217 9.355 1 98.73 117 PRO B O 1
ATOM 3057 N N . ARG B 1 118 ? -3.562 -17.163 9.199 1 98.8 118 ARG B N 1
ATOM 3058 C CA . ARG B 1 118 ? -4.652 -17.541 8.305 1 98.8 118 ARG B CA 1
ATOM 3059 C C . ARG B 1 118 ? -4.189 -17.555 6.852 1 98.8 118 ARG B C 1
ATOM 3061 O O . ARG B 1 118 ? -3.955 -16.499 6.26 1 98.8 118 ARG B O 1
ATOM 3068 N N . ILE B 1 119 ? -4.074 -18.714 6.28 1 98.9 119 ILE B N 1
ATOM 3069 C CA . ILE B 1 119 ? -3.506 -18.854 4.943 1 98.9 119 ILE B CA 1
ATOM 3070 C C . ILE B 1 119 ? -4.629 -18.978 3.916 1 98.9 119 ILE B C 1
ATOM 3072 O O . ILE B 1 119 ? -5.583 -19.732 4.118 1 98.9 119 ILE B O 1
ATOM 3076 N N . ILE B 1 120 ? -4.563 -18.235 2.874 1 98.96 120 ILE B N 1
ATOM 3077 C CA . ILE B 1 120 ? -5.467 -18.293 1.73 1 98.96 120 ILE B CA 1
ATOM 3078 C C . ILE B 1 120 ? -4.679 -18.629 0.466 1 98.96 120 ILE B C 1
ATOM 3080 O O . ILE B 1 120 ? -3.753 -17.905 0.093 1 98.96 120 ILE B O 1
ATOM 3084 N N . LEU B 1 121 ? -4.987 -19.722 -0.173 1 98.96 121 LEU B N 1
ATOM 3085 C CA . LEU B 1 121 ? -4.385 -20.051 -1.461 1 98.96 121 LEU B CA 1
ATOM 3086 C C . LEU B 1 121 ? -5.087 -19.309 -2.594 1 98.96 121 LEU B C 1
ATOM 3088 O O . LEU B 1 121 ? -6.301 -19.097 -2.545 1 98.96 121 LEU B O 1
ATOM 3092 N N . VAL B 1 122 ? -4.374 -18.908 -3.573 1 98.96 122 VAL B N 1
ATOM 3093 C CA . VAL B 1 122 ? -4.95 -18.287 -4.761 1 98.96 122 VAL B CA 1
ATOM 3094 C C . VAL B 1 122 ? -4.616 -19.123 -5.994 1 98.96 122 VAL B C 1
ATOM 3096 O O . VAL B 1 122 ? -3.444 -19.303 -6.331 1 98.96 122 VAL B O 1
ATOM 3099 N N . ALA B 1 123 ? -5.603 -19.672 -6.611 1 98.9 123 ALA B N 1
ATOM 3100 C CA . ALA B 1 123 ? -5.417 -20.382 -7.873 1 98.9 123 ALA B CA 1
ATOM 3101 C C . ALA B 1 123 ? -5.192 -19.406 -9.024 1 98.9 123 ALA B C 1
ATOM 3103 O O . ALA B 1 123 ? -5.917 -18.417 -9.158 1 98.9 123 ALA B O 1
ATOM 3104 N N . PRO B 1 124 ? -4.197 -19.661 -9.805 1 98.54 124 PRO B N 1
ATOM 3105 C CA . PRO B 1 124 ? -3.889 -18.689 -10.857 1 98.54 124 PRO B CA 1
ATOM 3106 C C . PRO B 1 124 ? -5.044 -18.493 -11.836 1 98.54 124 PRO B C 1
ATOM 3108 O O . PRO B 1 124 ? -5.828 -19.418 -12.066 1 98.54 124 PRO B O 1
ATOM 3111 N N . PRO B 1 125 ? -5.175 -17.317 -12.404 1 98.19 125 PRO B N 1
ATOM 3112 C CA . PRO B 1 125 ? -6.176 -17.043 -13.438 1 98.19 125 PRO B CA 1
ATOM 3113 C C . PRO B 1 125 ? -5.87 -17.748 -14.758 1 98.19 125 PRO B C 1
ATOM 3115 O O . PRO B 1 125 ? -4.8 -18.342 -14.91 1 98.19 125 PRO B O 1
ATOM 3118 N N . PRO B 1 126 ? -6.847 -17.749 -15.653 1 97.1 126 PRO B N 1
ATOM 3119 C CA . PRO B 1 126 ? -6.547 -18.241 -16.999 1 97.1 126 PRO B CA 1
ATOM 3120 C C . PRO B 1 126 ? -5.497 -17.394 -17.716 1 97.1 126 PRO B C 1
ATOM 3122 O O . PRO B 1 126 ? -5.19 -16.283 -17.277 1 97.1 126 PRO B O 1
ATOM 3125 N N . ILE B 1 127 ? -4.923 -17.943 -18.692 1 97.22 127 ILE B N 1
ATOM 3126 C CA . ILE B 1 127 ? -4.068 -17.186 -19.601 1 97.22 127 ILE B CA 1
ATOM 3127 C C . ILE B 1 127 ? -4.807 -16.933 -20.913 1 97.22 127 ILE B C 1
ATOM 3129 O O . ILE B 1 127 ? -5.675 -17.717 -21.306 1 97.22 127 ILE B O 1
ATOM 3133 N N . ASN B 1 128 ? -4.62 -15.823 -21.512 1 97.88 128 ASN B N 1
ATOM 3134 C CA . ASN B 1 128 ? -5.05 -15.523 -22.874 1 97.88 128 ASN B CA 1
ATOM 3135 C C . ASN B 1 128 ? -3.899 -15.657 -23.867 1 97.88 128 ASN B C 1
ATOM 3137 O O . ASN B 1 128 ? -3.112 -14.724 -24.041 1 97.88 128 ASN B O 1
ATOM 3141 N N . GLU B 1 129 ? -3.903 -16.754 -24.57 1 97.88 129 GLU B N 1
ATOM 3142 C CA . GLU B 1 129 ? -2.811 -17.072 -25.485 1 97.88 129 GLU B CA 1
ATOM 3143 C C . GLU B 1 129 ? -2.731 -16.059 -26.623 1 97.88 129 GLU B C 1
ATOM 3145 O O . GLU B 1 129 ? -1.643 -15.757 -27.117 1 97.88 129 GLU B O 1
ATOM 3150 N N . HIS B 1 130 ? -3.838 -15.473 -27.011 1 97.71 130 HIS B N 1
ATOM 3151 C CA . HIS B 1 130 ? -3.883 -14.497 -28.094 1 97.71 130 HIS B CA 1
ATOM 3152 C C . HIS B 1 130 ? -3.085 -13.246 -27.742 1 97.71 130 HIS B C 1
ATOM 3154 O O . HIS B 1 130 ? -2.41 -12.673 -28.601 1 97.71 130 HIS B O 1
ATOM 3160 N N . LEU B 1 131 ? -3.184 -12.886 -26.523 1 98.24 131 LEU B N 1
ATOM 3161 C CA . LEU B 1 131 ? -2.492 -11.685 -26.068 1 98.24 131 LEU B CA 1
ATOM 3162 C C . LEU B 1 131 ? -1.041 -11.993 -25.717 1 98.24 131 LEU B C 1
ATOM 3164 O O . LEU B 1 131 ? -0.169 -11.132 -25.851 1 98.24 131 LEU B O 1
ATOM 3168 N N . TRP B 1 132 ? -0.785 -13.212 -25.322 1 98.06 132 TRP B N 1
ATOM 3169 C CA . TRP B 1 132 ? 0.552 -13.594 -24.879 1 98.06 132 TRP B CA 1
ATOM 3170 C C . TRP B 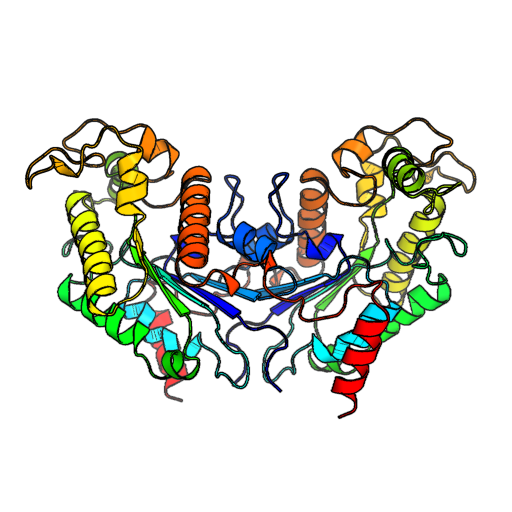1 132 ? 1.445 -13.928 -26.069 1 98.06 132 TRP B C 1
ATOM 3172 O O . TRP B 1 132 ? 2.643 -13.635 -26.056 1 98.06 132 TRP B O 1
ATOM 3182 N N . TRP B 1 133 ? 0.924 -14.432 -27.113 1 97.48 133 TRP B N 1
ATOM 3183 C CA . TRP B 1 133 ? 1.652 -14.982 -28.252 1 97.48 133 TRP B CA 1
ATOM 3184 C C . TRP B 1 133 ? 2.478 -13.901 -28.942 1 97.48 133 TRP B C 1
ATOM 3186 O O . TRP B 1 133 ? 3.646 -14.121 -29.273 1 97.48 133 TRP B O 1
ATOM 3196 N N . PRO B 1 134 ? 1.919 -12.718 -29.168 1 97.44 134 PRO B N 1
ATOM 3197 C CA . PRO B 1 134 ? 2.737 -11.667 -29.778 1 97.44 134 PRO B CA 1
ATOM 3198 C C . PRO B 1 134 ? 4.013 -11.38 -28.99 1 97.44 134 PRO B C 1
ATOM 3200 O O . PRO B 1 134 ? 5.054 -11.083 -29.58 1 97.44 134 PRO B O 1
ATOM 3203 N N . ARG B 1 135 ? 3.927 -11.469 -27.706 1 96.05 135 ARG B N 1
ATOM 3204 C CA . ARG B 1 135 ? 5.111 -11.274 -26.876 1 96.05 135 ARG B CA 1
ATOM 3205 C C . ARG B 1 135 ? 6.13 -12.386 -27.104 1 96.05 135 ARG B C 1
ATOM 3207 O O . ARG B 1 135 ? 7.324 -12.12 -27.252 1 96.05 135 ARG B O 1
ATOM 3214 N N . ASP B 1 136 ? 5.677 -13.627 -27.119 1 97.18 136 ASP B N 1
ATOM 3215 C CA . ASP B 1 136 ? 6.552 -14.76 -27.405 1 97.18 136 ASP B CA 1
ATOM 3216 C C . ASP B 1 136 ? 7.204 -14.616 -28.779 1 97.18 136 ASP B C 1
ATOM 3218 O O . ASP B 1 136 ? 8.41 -14.829 -28.924 1 97.18 136 ASP B O 1
ATOM 3222 N N . GLN B 1 137 ? 6.387 -14.186 -29.708 1 97.37 137 GLN B N 1
ATOM 3223 C CA . GLN B 1 137 ? 6.904 -13.989 -31.058 1 97.37 137 GLN B CA 1
ATOM 3224 C C . GLN B 1 137 ? 7.981 -12.908 -31.082 1 97.37 137 GLN B C 1
ATOM 3226 O O . GLN B 1 137 ? 9.022 -13.076 -31.721 1 97.37 137 GLN B O 1
ATOM 3231 N N . SER B 1 138 ? 7.749 -11.863 -30.412 1 97.18 138 SER B N 1
ATOM 3232 C CA . SER B 1 138 ? 8.698 -10.756 -30.367 1 97.18 138 SER B CA 1
ATOM 3233 C C . SER B 1 138 ? 10.009 -11.178 -29.71 1 97.18 138 SER B C 1
ATOM 3235 O O . SER B 1 138 ? 11.059 -10.589 -29.974 1 97.18 138 SER B O 1
ATOM 3237 N N . ASN B 1 139 ? 9.936 -12.195 -28.933 1 96.18 139 ASN B N 1
ATOM 3238 C CA . ASN B 1 139 ? 11.124 -12.712 -28.262 1 96.18 139 ASN B CA 1
ATOM 3239 C C . ASN B 1 139 ? 11.771 -13.842 -29.057 1 96.18 139 ASN B C 1
ATOM 3241 O O . ASN B 1 139 ? 12.698 -14.495 -28.574 1 96.18 139 ASN B O 1
ATOM 3245 N N . GLY B 1 140 ? 11.183 -14.165 -30.168 1 96.45 140 GLY B N 1
ATOM 3246 C CA . GLY B 1 140 ? 11.797 -15.123 -31.074 1 96.45 140 GLY B CA 1
ATOM 3247 C C . GLY B 1 140 ? 11.325 -16.547 -30.846 1 96.45 140 GLY B C 1
ATOM 3248 O O . GLY B 1 140 ? 11.95 -17.497 -31.32 1 96.45 140 GLY B O 1
ATOM 3249 N N . TYR B 1 141 ? 10.241 -16.647 -30.086 1 96.62 141 TYR B N 1
ATOM 3250 C CA . TYR B 1 141 ? 9.735 -17.995 -29.85 1 96.62 141 TYR B CA 1
ATOM 3251 C C . TYR B 1 141 ? 8.977 -18.513 -31.066 1 96.62 141 TYR B C 1
ATOM 3253 O O . TYR B 1 141 ? 8.374 -17.734 -31.808 1 96.62 141 TYR B O 1
ATOM 3261 N N . THR B 1 142 ? 9.009 -19.81 -31.231 1 96.26 142 THR B N 1
ATOM 3262 C CA . THR B 1 142 ? 8.35 -20.424 -32.378 1 96.26 142 THR B CA 1
ATOM 3263 C C . THR B 1 142 ? 6.998 -21.006 -31.978 1 96.26 142 THR B C 1
ATOM 3265 O O . THR B 1 142 ? 6.221 -21.433 -32.835 1 96.26 142 THR B O 1
ATOM 3268 N N . SER B 1 143 ? 6.767 -21.012 -30.738 1 95.01 143 SER B N 1
ATOM 3269 C CA . SER B 1 143 ? 5.488 -21.441 -30.181 1 95.01 143 SER B CA 1
ATOM 3270 C C . SER B 1 143 ? 5.182 -20.711 -28.877 1 95.01 143 SER B C 1
ATOM 3272 O O . SER B 1 143 ? 6.061 -20.072 -28.296 1 95.01 143 SER B O 1
ATOM 3274 N N . VAL B 1 144 ? 3.942 -20.767 -28.473 1 95.98 144 VAL B N 1
ATOM 3275 C CA . VAL B 1 144 ? 3.542 -20.117 -27.23 1 95.98 144 VAL B CA 1
ATOM 3276 C C . VAL B 1 144 ? 4.255 -20.773 -26.05 1 95.98 144 VAL B C 1
ATOM 3278 O O . VAL B 1 144 ? 4.438 -21.993 -26.027 1 95.98 144 VAL B O 1
ATOM 3281 N N . SER B 1 145 ? 4.645 -20.02 -25.102 1 97.59 145 SER B N 1
ATOM 3282 C CA . SER B 1 145 ? 5.368 -20.515 -23.935 1 97.59 145 SER B CA 1
ATOM 3283 C C . SER B 1 145 ? 4.407 -21.023 -22.865 1 97.59 145 SER B C 1
ATOM 3285 O O . SER B 1 145 ? 4.822 -21.7 -21.922 1 97.59 145 SER B O 1
ATOM 3287 N N . ARG B 1 146 ? 3.118 -20.658 -23.014 1 97.25 146 ARG B N 1
ATOM 3288 C CA . ARG B 1 146 ? 2.073 -20.996 -22.052 1 97.25 146 ARG B CA 1
ATOM 3289 C C . ARG B 1 146 ? 0.783 -21.391 -22.762 1 97.25 146 ARG B C 1
ATOM 3291 O O . ARG B 1 146 ? 0.42 -20.796 -23.779 1 97.25 146 ARG B O 1
ATOM 3298 N N . LEU B 1 147 ? 0.087 -22.414 -22.215 1 95.82 147 LEU B N 1
ATOM 3299 C CA . LEU B 1 147 ? -1.199 -22.844 -22.752 1 95.82 147 LEU B CA 1
ATOM 3300 C C . LEU B 1 147 ? -2.308 -22.654 -21.723 1 95.82 147 LEU B C 1
ATOM 3302 O O . LEU B 1 147 ? -2.098 -22.877 -20.529 1 95.82 147 LEU B O 1
ATOM 3306 N N . ALA B 1 148 ? -3.46 -22.292 -22.176 1 95.95 148 ALA B N 1
ATOM 3307 C CA . ALA B 1 148 ? -4.637 -22.155 -21.321 1 95.95 148 ALA B CA 1
ATOM 3308 C C . ALA B 1 148 ? -4.933 -23.458 -20.584 1 95.95 148 ALA B C 1
ATOM 3310 O O . ALA B 1 148 ? -5.267 -23.444 -19.397 1 95.95 148 ALA B O 1
ATOM 3311 N N . SER B 1 149 ? -4.811 -24.556 -21.271 1 94.37 149 SER B N 1
ATOM 3312 C CA . SER B 1 149 ? -5.104 -25.858 -20.682 1 94.37 149 SER B CA 1
ATOM 3313 C C . SER B 1 149 ? -4.12 -26.196 -19.567 1 94.37 149 SER B C 1
ATOM 3315 O O . SER B 1 149 ? -4.503 -26.771 -18.547 1 94.37 149 SER B O 1
ATOM 3317 N N . THR B 1 150 ? -2.843 -25.87 -19.787 1 95.73 150 THR B N 1
ATOM 3318 C CA . THR B 1 150 ? -1.836 -26.14 -18.767 1 95.73 150 THR B CA 1
ATOM 3319 C C . THR B 1 150 ? -2.082 -25.288 -17.525 1 95.73 150 THR B C 1
ATOM 3321 O O . THR B 1 150 ? -2.014 -25.787 -16.4 1 95.73 150 THR B O 1
ATOM 3324 N N . THR B 1 151 ? -2.372 -24.05 -17.738 1 96.72 151 THR B N 1
ATOM 3325 C CA . THR B 1 151 ? -2.648 -23.164 -16.613 1 96.72 151 THR B CA 1
ATOM 3326 C C . THR B 1 151 ? -3.854 -23.657 -15.819 1 96.72 151 THR B C 1
ATOM 3328 O O . THR B 1 151 ? -3.879 -23.558 -14.591 1 96.72 151 THR B O 1
ATOM 3331 N N . LYS B 1 152 ? -4.865 -24.144 -16.521 1 96.27 152 LYS B N 1
ATOM 3332 C CA . LYS B 1 152 ? -6.02 -24.72 -15.838 1 96.27 152 LYS B CA 1
ATOM 3333 C C . LYS B 1 152 ? -5.599 -25.856 -14.909 1 96.27 152 LYS B C 1
ATOM 3335 O O . LYS B 1 152 ? -6.119 -25.982 -13.799 1 96.27 152 LYS B O 1
ATOM 3340 N N . ALA B 1 153 ? -4.719 -26.713 -15.38 1 96.9 153 ALA B N 1
ATOM 3341 C CA . ALA B 1 153 ? -4.26 -27.839 -14.57 1 96.9 153 ALA B CA 1
ATOM 3342 C C . ALA B 1 153 ? -3.617 -27.356 -13.273 1 96.9 153 ALA B C 1
ATOM 3344 O O . ALA B 1 153 ? -3.804 -27.963 -12.217 1 96.9 153 ALA B O 1
ATOM 3345 N N . TYR B 1 154 ? -2.889 -26.31 -13.313 1 98.6 154 TYR B N 1
ATOM 3346 C CA . TYR B 1 154 ? -2.25 -25.753 -12.125 1 98.6 154 TYR B CA 1
ATOM 3347 C C . TYR B 1 154 ? -3.279 -25.111 -11.203 1 98.6 154 TYR B C 1
ATOM 3349 O O . TYR B 1 154 ? -3.188 -25.234 -9.979 1 98.6 154 TYR B O 1
ATOM 3357 N N . ALA B 1 155 ? -4.241 -24.431 -11.791 1 98.44 155 ALA B N 1
ATOM 3358 C CA . ALA B 1 155 ? -5.325 -23.88 -10.982 1 98.44 155 ALA B CA 1
ATOM 3359 C C . ALA B 1 155 ? -6.088 -24.987 -10.26 1 98.44 155 ALA B C 1
A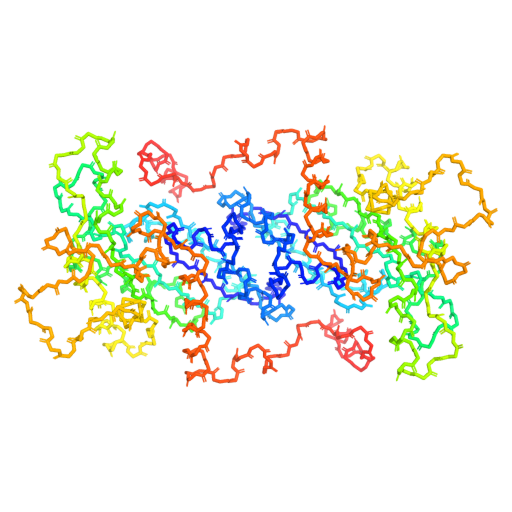TOM 3361 O O . ALA B 1 155 ? -6.373 -24.877 -9.066 1 98.44 155 ALA B O 1
ATOM 3362 N N . ASP B 1 156 ? -6.397 -26.057 -11.007 1 97.82 156 ASP B N 1
ATOM 3363 C CA . ASP B 1 156 ? -7.098 -27.193 -10.415 1 97.82 156 ASP B CA 1
ATOM 3364 C C . ASP B 1 156 ? -6.292 -27.797 -9.267 1 97.82 156 ASP B C 1
ATOM 3366 O O . ASP B 1 156 ? -6.858 -28.192 -8.245 1 97.82 156 ASP B O 1
ATOM 3370 N N . ALA B 1 157 ? -5.012 -27.848 -9.455 1 98.86 157 ALA B N 1
ATOM 3371 C CA . ALA B 1 157 ? -4.145 -28.42 -8.428 1 98.86 157 ALA B CA 1
ATOM 3372 C C . ALA B 1 157 ? -4.184 -27.586 -7.151 1 98.86 157 ALA B C 1
ATOM 3374 O O . ALA B 1 157 ? -4.152 -28.131 -6.045 1 98.86 157 ALA B O 1
ATOM 3375 N N . VAL B 1 158 ? -4.219 -26.309 -7.241 1 98.94 158 VAL B N 1
ATOM 3376 C CA . VAL B 1 158 ? -4.293 -25.434 -6.076 1 98.94 158 VAL B CA 1
ATOM 3377 C C . VAL B 1 158 ? -5.612 -25.66 -5.342 1 98.94 158 VAL B C 1
ATOM 3379 O O . VAL B 1 158 ? -5.642 -25.726 -4.111 1 98.94 158 VAL B O 1
ATOM 3382 N N . VAL B 1 159 ? -6.688 -25.734 -6.122 1 98.85 159 VAL B N 1
ATOM 3383 C CA . VAL B 1 159 ? -8.003 -25.963 -5.533 1 98.85 159 VAL B CA 1
ATOM 3384 C C . VAL B 1 159 ? -8.018 -27.307 -4.808 1 98.85 159 VAL B C 1
ATOM 3386 O O . VAL B 1 159 ? -8.509 -27.406 -3.681 1 98.85 159 VAL B O 1
ATOM 3389 N N . GLU B 1 160 ? -7.479 -28.304 -5.445 1 98.86 160 GLU B N 1
ATOM 3390 C CA . GLU B 1 160 ? -7.407 -29.629 -4.837 1 98.86 160 GLU B CA 1
ATOM 3391 C C . GLU B 1 160 ? -6.571 -29.605 -3.561 1 98.86 160 GLU B C 1
ATOM 3393 O O . GLU B 1 160 ? -6.942 -30.22 -2.558 1 98.86 160 GLU B O 1
ATOM 3398 N N . LEU B 1 161 ? -5.438 -28.935 -3.607 1 98.9 161 LEU B N 1
ATOM 3399 C CA . LEU B 1 161 ? -4.585 -28.814 -2.43 1 98.9 161 LEU B CA 1
ATOM 3400 C C . LEU B 1 161 ? -5.325 -28.12 -1.291 1 98.9 161 LEU B C 1
ATOM 3402 O O . LEU B 1 161 ? -5.207 -28.524 -0.132 1 98.9 161 LEU B O 1
ATOM 3406 N N . GLY B 1 162 ? -6.03 -27.017 -1.63 1 98.87 162 GLY B N 1
ATOM 3407 C CA . GLY B 1 162 ? -6.84 -26.349 -0.624 1 98.87 162 GLY B CA 1
ATOM 3408 C C . GLY B 1 162 ? -7.825 -27.278 0.061 1 98.87 162 GLY B C 1
ATOM 3409 O O . GLY B 1 162 ? -7.973 -27.242 1.284 1 98.87 162 GLY B O 1
ATOM 3410 N N . ALA B 1 163 ? -8.459 -28.084 -0.699 1 98.75 163 ALA B N 1
ATOM 3411 C CA . ALA B 1 163 ? -9.403 -29.057 -0.156 1 98.75 163 ALA B CA 1
ATOM 3412 C C . ALA B 1 163 ? -8.691 -30.076 0.729 1 98.75 163 ALA B C 1
ATOM 3414 O O . ALA B 1 163 ? -9.169 -30.403 1.818 1 98.75 163 ALA B O 1
ATOM 3415 N N . GLU B 1 164 ? -7.594 -30.551 0.248 1 98.7 164 GLU B N 1
ATOM 3416 C CA . GLU B 1 164 ? -6.815 -31.544 0.981 1 98.7 164 GLU B CA 1
ATOM 3417 C C . GLU B 1 164 ? -6.393 -31.014 2.349 1 98.7 164 GLU B C 1
ATOM 3419 O O . GLU B 1 164 ? -6.449 -31.738 3.345 1 98.7 164 GLU B O 1
ATOM 3424 N N . LEU B 1 165 ? -6.024 -29.775 2.423 1 98.64 165 LEU B N 1
ATOM 3425 C CA . LEU B 1 165 ? -5.442 -29.209 3.636 1 98.64 165 LEU B CA 1
ATOM 3426 C C . LEU B 1 165 ? -6.48 -28.408 4.414 1 98.64 165 LEU B C 1
ATOM 3428 O O . LEU B 1 165 ? -6.164 -27.81 5.445 1 98.64 165 LEU B O 1
ATOM 3432 N N . ASN B 1 166 ? -7.739 -28.35 3.876 1 98.36 166 ASN B N 1
ATOM 3433 C CA . ASN B 1 166 ? -8.814 -27.562 4.471 1 98.36 166 ASN B CA 1
ATOM 3434 C C . ASN B 1 166 ? -8.438 -26.087 4.571 1 98.36 166 ASN B C 1
ATOM 3436 O O . ASN B 1 166 ? -8.55 -25.484 5.64 1 98.36 166 ASN B O 1
ATOM 3440 N N . LEU B 1 167 ? -7.859 -25.598 3.547 1 98.81 167 LEU B N 1
ATOM 3441 C CA . LEU B 1 167 ? -7.536 -24.181 3.419 1 98.81 167 LEU B CA 1
ATOM 3442 C C . LEU B 1 167 ? -8.457 -23.503 2.41 1 98.81 167 LEU B C 1
ATOM 3444 O O . LEU B 1 167 ? -8.802 -24.092 1.384 1 98.81 167 LEU B O 1
ATOM 3448 N N . PRO B 1 168 ? -8.862 -22.289 2.673 1 98.87 168 PRO B N 1
ATOM 3449 C CA . PRO B 1 168 ? -9.664 -21.575 1.678 1 98.87 168 PRO B CA 1
ATOM 3450 C C . PRO B 1 168 ? -8.868 -21.218 0.425 1 98.87 168 PRO B C 1
ATOM 3452 O O . PRO B 1 168 ? -7.654 -21.01 0.499 1 98.87 168 PRO B O 1
ATOM 3455 N N . VAL B 1 169 ? -9.584 -21.139 -0.713 1 98.9 169 VAL B N 1
ATOM 3456 C CA . VAL B 1 169 ? -8.96 -20.852 -2 1 98.9 169 VAL B CA 1
ATOM 3457 C C . VAL B 1 169 ? -9.718 -19.729 -2.704 1 98.9 169 VAL B C 1
ATOM 3459 O O . VAL B 1 169 ? -10.949 -19.757 -2.782 1 98.9 169 VAL B O 1
ATOM 3462 N N . VAL B 1 170 ? -9.049 -18.715 -3.096 1 98.93 170 VAL B N 1
ATOM 3463 C CA . VAL B 1 170 ? -9.561 -17.82 -4.128 1 98.93 170 VAL B CA 1
ATOM 3464 C C . VAL B 1 170 ? -9.31 -18.424 -5.507 1 98.93 170 VAL B C 1
ATOM 3466 O O . VAL B 1 170 ? -8.181 -18.408 -6.004 1 98.93 170 VAL B O 1
ATOM 3469 N N . ASN B 1 171 ? -10.306 -18.891 -6.125 1 98.54 171 ASN B N 1
ATOM 3470 C CA . ASN B 1 171 ? -10.184 -19.544 -7.424 1 98.54 171 ASN B CA 1
ATOM 3471 C C . ASN B 1 171 ? -10.351 -18.549 -8.569 1 98.54 171 ASN B C 1
ATOM 3473 O O . ASN B 1 171 ? -11.418 -18.475 -9.182 1 98.54 171 ASN B O 1
ATOM 3477 N N . LEU B 1 172 ? -9.295 -17.852 -8.924 1 98.6 172 LEU B N 1
ATOM 3478 C CA . LEU B 1 172 ? -9.363 -16.811 -9.944 1 98.6 172 LEU B CA 1
ATOM 3479 C C . LEU B 1 172 ? -9.62 -17.415 -11.321 1 98.6 172 LEU B C 1
ATOM 3481 O O . LEU B 1 172 ? -10.259 -16.788 -12.168 1 98.6 172 LEU B O 1
ATOM 3485 N N . TRP B 1 173 ? -9.086 -18.619 -11.54 1 97.43 173 TRP B N 1
ATOM 3486 C CA . TRP B 1 173 ? -9.38 -19.263 -12.816 1 97.43 173 TRP B CA 1
ATOM 3487 C C . TRP B 1 173 ? -10.885 -19.367 -13.04 1 97.43 173 TRP B C 1
ATOM 3489 O O . TRP B 1 173 ? -11.399 -18.914 -14.065 1 97.43 173 TRP B O 1
ATOM 3499 N N . LYS B 1 174 ? -11.536 -19.928 -12.103 1 95.98 174 LYS B N 1
ATOM 3500 C CA . LYS B 1 174 ? -12.978 -20.128 -12.209 1 95.98 174 LYS B CA 1
ATOM 3501 C C . LYS B 1 174 ? -13.71 -18.795 -12.341 1 95.98 174 LYS B C 1
ATOM 3503 O O . LYS B 1 174 ? -14.608 -18.654 -13.173 1 95.98 174 LYS B O 1
ATOM 3508 N N . THR B 1 175 ? -13.34 -17.845 -11.51 1 97.01 175 THR B N 1
ATOM 3509 C CA . THR B 1 175 ? -14.043 -16.567 -11.486 1 97.01 175 THR B CA 1
ATOM 3510 C C . THR B 1 175 ? -13.868 -15.829 -12.81 1 97.01 175 THR B C 1
ATOM 3512 O O . THR B 1 175 ? -14.817 -15.233 -13.325 1 97.01 175 THR B O 1
ATOM 3515 N N . PHE B 1 176 ? -12.612 -15.833 -13.333 1 97.53 176 PHE B N 1
ATOM 3516 C CA . PHE B 1 176 ? -12.382 -15.2 -14.626 1 97.53 176 PHE B CA 1
ATOM 3517 C C . PHE B 1 176 ? -13.144 -15.926 -15.728 1 97.53 176 PHE B C 1
ATOM 3519 O O . PHE B 1 176 ? -13.779 -15.291 -16.572 1 97.53 176 PHE B O 1
ATOM 3526 N N . MET B 1 177 ? -13.136 -17.225 -15.723 1 95.34 177 MET B N 1
ATOM 3527 C CA . MET B 1 177 ? -13.788 -18.019 -16.762 1 95.34 177 MET B CA 1
ATOM 3528 C C . MET B 1 177 ? -15.3 -17.829 -16.723 1 95.34 177 MET B C 1
ATOM 3530 O O . MET B 1 177 ? -15.967 -17.908 -17.757 1 95.34 177 MET B O 1
ATOM 3534 N N . ALA B 1 178 ? -15.822 -17.531 -15.551 1 94.38 178 ALA B N 1
ATOM 3535 C CA . ALA B 1 178 ? -17.255 -17.286 -15.408 1 94.38 178 ALA B CA 1
ATOM 3536 C C . ALA B 1 178 ? -17.678 -16.04 -16.181 1 94.38 178 ALA B C 1
ATOM 3538 O O . ALA B 1 178 ? -18.858 -15.868 -16.496 1 94.38 178 ALA B O 1
ATOM 3539 N N . LYS B 1 179 ? -16.695 -15.196 -16.422 1 93.91 179 LYS B N 1
ATOM 3540 C CA . LYS B 1 179 ? -16.99 -13.987 -17.186 1 93.91 179 LYS B CA 1
ATOM 3541 C C . LYS B 1 179 ? -17.002 -14.273 -18.685 1 93.91 179 LYS B C 1
ATOM 3543 O O . LYS B 1 179 ? -17.415 -13.427 -19.48 1 93.91 179 LYS B O 1
ATOM 3548 N N . THR B 1 180 ? -16.594 -15.465 -18.835 1 90.18 180 THR B N 1
ATOM 3549 C CA . THR B 1 180 ? -16.563 -15.86 -20.239 1 90.18 180 THR B CA 1
ATOM 3550 C C . THR B 1 180 ? -17.829 -16.625 -20.614 1 90.18 180 THR B C 1
ATOM 3552 O O . THR B 1 180 ? -18.693 -16.858 -19.767 1 90.18 180 THR B O 1
ATOM 3555 N N . ASP B 1 181 ? -18.229 -16.922 -21.802 1 77.56 181 ASP B N 1
ATOM 3556 C CA . ASP B 1 181 ? -19.345 -17.756 -22.239 1 77.56 181 ASP B CA 1
ATOM 3557 C C . ASP B 1 181 ? -19.016 -19.239 -22.081 1 77.56 181 ASP B C 1
ATOM 3559 O O . ASP B 1 181 ? -19.633 -20.089 -22.727 1 77.56 181 ASP B O 1
ATOM 3563 N N . PHE B 1 182 ? -18.065 -19.392 -21.088 1 78.44 182 PHE B N 1
ATOM 3564 C CA . PHE B 1 182 ? -17.58 -20.75 -20.872 1 78.44 182 PHE B CA 1
ATOM 3565 C C . PHE B 1 182 ? -18.47 -21.492 -19.882 1 78.44 182 PHE B C 1
ATOM 3567 O O . PHE B 1 182 ? -18.781 -20.972 -18.808 1 78.44 182 PHE B O 1
ATOM 3574 N N . LYS B 1 183 ? -19.022 -22.567 -20.308 1 72.04 183 LYS B N 1
ATOM 3575 C CA . LYS B 1 183 ? -19.785 -23.429 -19.409 1 72.04 183 LYS B CA 1
ATOM 3576 C C . LYS B 1 183 ? -18.905 -24.53 -18.825 1 72.04 183 LYS B C 1
ATOM 3578 O O . LYS B 1 183 ? -18.768 -25.602 -19.418 1 72.04 183 LYS B O 1
ATOM 3583 N N . ALA B 1 184 ? -18.244 -24.268 -17.661 1 67.25 184 ALA B N 1
ATOM 3584 C CA . ALA B 1 184 ? -17.242 -25.118 -17.023 1 67.25 184 ALA B CA 1
ATOM 3585 C C . ALA B 1 184 ? -17.793 -26.518 -16.767 1 67.25 184 ALA B C 1
ATOM 3587 O O . ALA B 1 184 ? -17.089 -27.513 -16.952 1 67.25 184 ALA B O 1
ATOM 3588 N N . ASP B 1 185 ? -19.024 -26.578 -16.329 1 65.39 185 ASP B N 1
ATOM 3589 C CA . ASP B 1 185 ? -19.634 -27.851 -15.957 1 65.39 185 ASP B CA 1
ATOM 3590 C C . ASP B 1 185 ? -19.802 -28.756 -17.175 1 65.39 185 ASP B C 1
ATOM 3592 O O . ASP B 1 185 ? -19.857 -29.981 -17.042 1 65.39 185 ASP B O 1
ATOM 3596 N N . ALA B 1 186 ? -19.748 -28.134 -18.364 1 67.26 186 ALA B N 1
ATOM 3597 C CA . ALA B 1 186 ? -19.971 -28.904 -19.585 1 67.26 186 ALA B CA 1
ATOM 3598 C C . ALA B 1 186 ? -18.657 -29.17 -20.314 1 67.26 186 ALA B C 1
ATOM 3600 O O . ALA B 1 186 ? -18.623 -29.921 -21.291 1 67.26 186 ALA B O 1
ATOM 3601 N N . TRP B 1 187 ? -17.606 -28.656 -19.726 1 70.84 187 TRP B N 1
ATOM 3602 C CA . TRP B 1 187 ? -16.332 -28.704 -20.436 1 70.84 187 TRP B CA 1
ATOM 3603 C C . TRP B 1 187 ? -15.676 -30.073 -20.285 1 70.84 187 TRP B C 1
ATOM 3605 O O . TRP B 1 187 ? -15.719 -30.673 -19.208 1 70.84 187 TRP B O 1
ATOM 3615 N N . LYS B 1 188 ? -15.326 -30.616 -21.376 1 64.47 188 LYS B N 1
ATOM 3616 C CA . LYS B 1 188 ? -14.572 -31.866 -21.411 1 64.47 188 LYS B CA 1
ATOM 3617 C C . LYS B 1 188 ? -13.192 -31.659 -22.028 1 64.47 188 LYS B C 1
ATOM 3619 O O . LYS B 1 188 ? -12.985 -30.716 -22.795 1 64.47 188 LYS B O 1
ATOM 3624 N N . LEU B 1 189 ? -12.233 -32.427 -21.417 1 62.45 189 LEU B N 1
ATOM 3625 C CA . LEU B 1 189 ? -10.894 -32.391 -21.995 1 62.45 189 LEU B CA 1
ATOM 3626 C C . LEU B 1 189 ? -10.959 -32.434 -23.518 1 62.45 189 LEU B C 1
ATOM 3628 O O . LEU B 1 189 ? -11.673 -33.26 -24.09 1 62.45 189 LEU B O 1
ATOM 3632 N N . GLY B 1 190 ? -10.384 -31.465 -24.14 1 64.3 190 GLY B N 1
ATOM 3633 C CA . GLY B 1 190 ? -10.451 -31.388 -25.591 1 64.3 190 GLY B CA 1
ATOM 3634 C C . GLY B 1 190 ? -11.39 -30.305 -26.088 1 64.3 190 GLY B C 1
ATOM 3635 O O . GLY B 1 190 ? -11.308 -29.888 -27.246 1 64.3 190 GLY B O 1
ATOM 3636 N N . ASP B 1 191 ? -12.291 -29.858 -25.2 1 72.17 191 ASP B N 1
ATOM 3637 C CA . ASP B 1 191 ? -13.204 -28.784 -25.579 1 72.17 191 ASP B CA 1
ATOM 3638 C C . ASP B 1 191 ? -12.47 -27.45 -25.684 1 72.17 191 ASP B C 1
ATOM 3640 O O . ASP B 1 191 ? -11.368 -27.298 -25.153 1 72.17 191 ASP B O 1
ATOM 3644 N N . GLN B 1 192 ? -13.146 -26.634 -26.413 1 80.22 192 GLN B N 1
ATOM 3645 C CA . GLN B 1 192 ? -12.612 -25.286 -26.577 1 80.22 192 GLN B CA 1
ATOM 3646 C C . GLN B 1 192 ? -12.471 -24.583 -25.23 1 80.22 192 GLN B C 1
ATOM 3648 O O . GLN B 1 192 ? -13.329 -24.725 -24.356 1 80.22 192 GLN B O 1
ATOM 3653 N N . LEU B 1 193 ? -11.365 -24.158 -25.026 1 90.66 193 LEU B N 1
ATOM 3654 C CA . LEU B 1 193 ? -11.069 -23.42 -23.803 1 90.66 193 LEU B CA 1
ATOM 3655 C C . LEU B 1 193 ? -10.79 -21.952 -24.108 1 90.66 193 LEU B C 1
ATOM 3657 O O . LEU B 1 193 ? -9.8 -21.628 -24.768 1 90.66 193 LEU B O 1
ATOM 3661 N N . PRO B 1 194 ? -11.747 -21.101 -23.711 1 93.19 194 PRO B N 1
ATOM 3662 C CA . PRO B 1 194 ? -11.415 -19.689 -23.912 1 93.19 194 PRO B CA 1
ATOM 3663 C C . PRO B 1 194 ? -9.995 -19.347 -23.464 1 93.19 194 PRO B C 1
ATOM 3665 O O . PRO B 1 194 ? -9.543 -19.821 -22.418 1 93.19 194 PRO B O 1
ATOM 3668 N N . GLY B 1 195 ? -9.322 -18.559 -24.308 1 94.72 195 GLY B N 1
ATOM 3669 C CA . GLY B 1 195 ? -7.932 -18.215 -24.055 1 94.72 195 GLY B CA 1
ATOM 3670 C C . GLY B 1 195 ? -6.96 -18.964 -24.946 1 94.72 195 GLY B C 1
ATOM 3671 O O . GLY B 1 195 ? -5.8 -18.569 -25.079 1 94.72 195 GLY B O 1
ATOM 3672 N N . SER B 1 196 ? -7.443 -20.075 -25.5 1 94.87 196 SER B N 1
ATOM 3673 C CA . SER B 1 196 ? -6.613 -20.874 -26.396 1 94.87 196 SER B CA 1
ATOM 3674 C C . SER B 1 196 ? -6.563 -20.265 -27.794 1 94.87 196 SER B C 1
ATOM 3676 O O . SER B 1 196 ? -7.554 -19.707 -28.269 1 94.87 196 SER B O 1
ATOM 3678 N N . LEU B 1 197 ? -5.499 -20.476 -28.41 1 94.39 197 LEU B N 1
ATOM 3679 C CA . LEU B 1 197 ? -5.341 -19.998 -29.779 1 94.39 197 LEU B CA 1
ATOM 3680 C C . LEU B 1 197 ? -6.268 -20.749 -30.728 1 94.39 197 LEU B C 1
ATOM 3682 O O . LEU B 1 197 ? -6.532 -20.286 -31.84 1 94.39 197 LEU B O 1
ATOM 3686 N N . ASP B 1 198 ? -6.735 -21.859 -30.292 1 91.32 198 ASP B N 1
ATOM 3687 C CA . ASP B 1 198 ? -7.535 -22.711 -31.167 1 91.32 198 ASP B CA 1
ATOM 3688 C C . ASP B 1 198 ? -8.984 -22.233 -31.225 1 91.32 198 ASP B C 1
ATOM 3690 O O . ASP B 1 198 ? -9.795 -22.783 -31.973 1 91.32 198 ASP B O 1
ATOM 3694 N N . VAL B 1 199 ? -9.333 -21.237 -30.442 1 91.84 199 VAL B N 1
ATOM 3695 C CA . VAL B 1 199 ? -10.659 -20.627 -30.468 1 91.84 199 VAL B CA 1
ATOM 3696 C C . VAL B 1 199 ? -10.529 -19.114 -30.622 1 91.84 199 VAL B C 1
ATOM 3698 O O . VAL B 1 199 ? -9.423 -18.57 -30.561 1 91.84 199 VAL B O 1
ATOM 3701 N N . ALA B 1 200 ? -11.621 -18.454 -30.863 1 92.59 200 ALA B N 1
ATOM 3702 C CA . ALA B 1 200 ? -11.607 -17.002 -31.021 1 92.59 200 ALA B CA 1
ATOM 3703 C C . ALA B 1 200 ? -11.227 -16.312 -29.714 1 92.59 200 ALA B C 1
ATOM 3705 O O . ALA B 1 200 ? -11.553 -16.8 -28.629 1 92.59 200 ALA B O 1
ATOM 3706 N N . GLN B 1 201 ? -10.543 -15.262 -29.859 1 95.01 201 GLN B N 1
ATOM 3707 C CA . GLN B 1 201 ? -10.192 -14.47 -28.686 1 95.01 201 GLN B CA 1
ATOM 3708 C C . GLN B 1 201 ? -11.437 -14.071 -27.898 1 95.01 201 GLN B C 1
ATOM 3710 O O . GLN B 1 201 ? -12.453 -13.691 -28.484 1 95.01 201 GLN B O 1
ATOM 3715 N N . ASN B 1 202 ? -11.358 -14.145 -26.643 1 94.18 202 ASN B N 1
ATOM 3716 C CA . ASN B 1 202 ? -12.493 -13.842 -25.778 1 94.18 202 ASN B CA 1
ATOM 3717 C C . ASN B 1 202 ? -12.401 -12.429 -25.207 1 94.18 202 ASN B C 1
ATOM 3719 O O . ASN B 1 202 ? -11.42 -12.085 -24.546 1 94.18 202 ASN B O 1
ATOM 3723 N N . ASP B 1 203 ? -13.395 -11.626 -25.318 1 95.89 203 ASP B N 1
ATOM 3724 C CA . ASP B 1 203 ? -13.386 -10.22 -24.924 1 95.89 203 ASP B CA 1
ATOM 3725 C C . ASP B 1 203 ? -13.313 -10.076 -23.405 1 95.89 203 ASP B C 1
ATOM 3727 O O . ASP B 1 203 ? -12.717 -9.126 -22.895 1 95.89 203 ASP B O 1
ATOM 3731 N N . ALA B 1 204 ? -13.933 -10.948 -22.737 1 96.43 204 ALA B N 1
ATOM 3732 C CA . ALA B 1 204 ? -13.917 -10.887 -21.277 1 96.43 204 ALA B CA 1
ATOM 3733 C C . ALA B 1 204 ? -12.498 -11.041 -20.737 1 96.43 204 ALA B C 1
ATOM 3735 O O . ALA B 1 204 ? -12.097 -10.326 -19.816 1 96.43 204 ALA B O 1
ATOM 3736 N N . LEU B 1 205 ? -11.776 -11.941 -21.31 1 97.54 205 LEU B N 1
ATOM 3737 C CA . LEU B 1 205 ? -10.4 -12.137 -20.868 1 97.54 205 LEU B CA 1
ATOM 3738 C C . LEU B 1 205 ? -9.536 -10.932 -21.228 1 97.54 205 LEU B C 1
ATOM 3740 O O . LEU B 1 205 ? -8.616 -10.579 -20.488 1 97.54 205 LEU B O 1
ATOM 3744 N N . VAL B 1 206 ? -9.823 -10.266 -22.374 1 97.97 206 VAL B N 1
ATOM 3745 C CA . VAL B 1 206 ? -9.124 -9.046 -22.766 1 97.97 206 VAL B CA 1
ATOM 3746 C C . VAL B 1 206 ? -9.393 -7.945 -21.744 1 97.97 206 VAL B C 1
ATOM 3748 O O . VAL B 1 206 ? -8.499 -7.161 -21.417 1 97.97 206 VAL B O 1
ATOM 3751 N N . GLU B 1 207 ? -10.572 -7.939 -21.241 1 97.89 207 GLU B N 1
ATOM 3752 C CA . GLU B 1 207 ? -10.955 -6.935 -20.253 1 97.89 207 GLU B CA 1
ATOM 3753 C C . GLU B 1 207 ? -10.238 -7.165 -18.926 1 97.89 207 GLU B C 1
ATOM 3755 O O . GLU B 1 207 ? -9.917 -6.211 -18.214 1 97.89 207 GLU B O 1
ATOM 3760 N N . LEU B 1 208 ? -9.893 -8.382 -18.63 1 98.26 208 LEU B N 1
ATOM 3761 C CA . LEU B 1 208 ? -9.377 -8.735 -17.312 1 98.26 208 LEU B CA 1
ATOM 3762 C C . LEU B 1 208 ? -7.852 -8.744 -17.309 1 98.26 208 LEU B C 1
ATOM 3764 O O . LEU B 1 208 ? -7.228 -8.615 -16.254 1 98.26 208 LEU B O 1
ATOM 3768 N N . MET B 1 209 ? -7.244 -8.922 -18.504 1 98.1 209 MET B N 1
ATOM 3769 C CA . MET B 1 209 ? -5.793 -9.046 -18.613 1 98.1 209 MET B CA 1
ATOM 3770 C C . MET B 1 209 ? -5.269 -8.266 -19.814 1 98.1 209 MET B C 1
ATOM 3772 O O . MET B 1 209 ? -5.813 -8.372 -20.914 1 98.1 209 MET B O 1
ATOM 3776 N N . TYR B 1 210 ? -4.139 -7.565 -19.605 1 97.95 210 TYR B N 1
ATOM 3777 C CA . TYR B 1 210 ? -3.755 -6.652 -20.676 1 97.95 210 TYR B CA 1
ATOM 3778 C C . TYR B 1 210 ? -2.732 -7.298 -21.603 1 97.95 210 TYR B C 1
ATOM 3780 O O . TYR B 1 210 ? -2.544 -6.852 -22.737 1 97.95 210 TYR B O 1
ATOM 3788 N N . ASP B 1 211 ? -2.072 -8.366 -21.127 1 97.73 211 ASP B N 1
ATOM 3789 C CA . ASP B 1 211 ? -1.085 -9.019 -21.981 1 97.73 211 ASP B CA 1
ATOM 3790 C C . ASP B 1 211 ? -1.28 -10.534 -21.987 1 97.73 211 ASP B C 1
ATOM 3792 O O . ASP B 1 211 ? -0.373 -11.281 -22.359 1 97.73 211 ASP B O 1
ATOM 3796 N N . GLY B 1 212 ? -2.43 -10.949 -21.44 1 98.1 212 GLY B N 1
ATOM 3797 C CA . GLY B 1 212 ? -2.775 -12.362 -21.421 1 98.1 212 GLY B CA 1
ATOM 3798 C C . GLY B 1 212 ? -2.391 -13.053 -20.126 1 98.1 212 GLY B C 1
ATOM 3799 O O . GLY B 1 212 ? -2.756 -14.208 -19.901 1 98.1 212 GLY B O 1
ATOM 3800 N N . LEU B 1 213 ? -1.685 -12.33 -19.294 1 98.14 213 LEU B N 1
ATOM 3801 C CA . LEU B 1 213 ? -1.218 -12.899 -18.034 1 98.14 213 LEU B CA 1
ATOM 3802 C C . LEU B 1 213 ? -1.471 -11.938 -16.877 1 98.14 213 LEU B C 1
ATOM 3804 O O . LEU B 1 213 ? -2.057 -12.322 -15.863 1 98.14 213 LEU B O 1
ATOM 3808 N N . HIS B 1 214 ? -1.066 -10.649 -17.015 1 98.67 214 HIS B N 1
ATOM 3809 C CA . HIS B 1 214 ? -1.186 -9.65 -15.96 1 98.67 214 HIS B CA 1
ATOM 3810 C C . HIS B 1 214 ? -2.542 -8.955 -16.011 1 98.67 214 HIS B C 1
ATOM 3812 O O . HIS B 1 214 ? -3.164 -8.875 -17.073 1 98.67 214 HIS B O 1
ATOM 3818 N N . PHE B 1 215 ? -2.895 -8.428 -14.962 1 98.59 215 PHE B N 1
ATOM 3819 C CA . PHE B 1 215 ? -4.283 -8.014 -14.789 1 98.59 215 PHE B CA 1
ATOM 3820 C C . PHE B 1 215 ? -4.483 -6.58 -15.264 1 98.59 215 PHE B C 1
ATOM 3822 O O . PHE B 1 215 ? -3.623 -5.724 -15.05 1 98.59 215 PHE B O 1
ATOM 3829 N N . ASN B 1 216 ? -5.586 -6.333 -15.901 1 98.34 216 ASN B N 1
ATOM 3830 C CA . ASN B 1 216 ? -6.213 -5.016 -15.936 1 98.34 216 ASN B CA 1
ATOM 3831 C C . ASN B 1 216 ? -6.896 -4.685 -14.612 1 98.34 216 ASN B C 1
ATOM 3833 O O . ASN B 1 216 ? -7.011 -5.544 -13.736 1 98.34 216 ASN B O 1
ATOM 3837 N N . PRO B 1 217 ? -7.339 -3.437 -14.391 1 98.07 217 PRO B N 1
ATOM 3838 C CA . PRO B 1 217 ? -8.02 -3.051 -13.153 1 98.07 217 PRO B CA 1
ATOM 3839 C C . PRO B 1 217 ? -9.215 -3.945 -12.833 1 98.07 217 PRO B C 1
ATOM 3841 O O . PRO B 1 217 ? -9.424 -4.311 -11.673 1 98.07 217 PRO B O 1
ATOM 3844 N N . ALA B 1 218 ? -9.918 -4.331 -13.83 1 98.49 218 ALA B N 1
ATOM 3845 C CA . ALA B 1 218 ? -11.082 -5.185 -13.604 1 98.49 218 ALA B CA 1
ATOM 3846 C C . ALA B 1 218 ? -10.67 -6.526 -13.004 1 98.49 218 ALA B C 1
ATOM 3848 O O . ALA B 1 218 ? -11.377 -7.078 -12.158 1 98.49 218 ALA B O 1
ATOM 3849 N N . GLY B 1 219 ? -9.571 -7.098 -13.467 1 98.66 219 GLY B N 1
ATOM 3850 C CA . GLY B 1 219 ? -9.047 -8.325 -12.887 1 98.66 219 GLY B CA 1
ATOM 3851 C C . GLY B 1 219 ? -8.642 -8.172 -11.433 1 98.66 219 GLY B C 1
ATOM 3852 O O . GLY B 1 219 ? -8.938 -9.037 -10.606 1 98.66 219 GLY B O 1
ATOM 3853 N N . TYR B 1 220 ? -8.012 -7.051 -11.106 1 98.8 220 TYR B N 1
ATOM 3854 C CA . TYR B 1 220 ? -7.607 -6.795 -9.729 1 98.8 220 TYR B CA 1
ATOM 3855 C C . TYR B 1 220 ? -8.821 -6.566 -8.837 1 98.8 220 TYR B C 1
ATOM 3857 O O . TYR B 1 220 ? -8.813 -6.934 -7.66 1 98.8 220 TYR B O 1
ATOM 3865 N N . ASP B 1 221 ? -9.844 -5.957 -9.417 1 98.55 221 ASP B N 1
ATOM 3866 C CA . ASP B 1 221 ? -11.069 -5.749 -8.651 1 98.55 221 ASP B CA 1
ATOM 3867 C C . ASP B 1 221 ? -11.726 -7.08 -8.293 1 98.55 221 ASP B C 1
ATOM 3869 O O . ASP B 1 221 ? -12.179 -7.27 -7.163 1 98.55 221 ASP B O 1
ATOM 3873 N N . ILE B 1 222 ? -11.781 -7.975 -9.206 1 98.7 222 ILE B N 1
ATOM 3874 C CA . ILE B 1 222 ? -12.312 -9.31 -8.953 1 98.7 222 ILE B CA 1
ATOM 3875 C C . ILE B 1 222 ? -11.486 -9.997 -7.868 1 98.7 222 ILE B C 1
ATOM 3877 O O . ILE B 1 222 ? -12.04 -10.591 -6.94 1 98.7 222 ILE B O 1
ATOM 3881 N N . PHE B 1 223 ? -10.148 -9.92 -7.985 1 98.88 223 PHE B N 1
ATOM 3882 C CA . PHE B 1 223 ? -9.272 -10.523 -6.987 1 98.88 223 PHE B CA 1
ATOM 3883 C C . PHE B 1 223 ? -9.579 -9.978 -5.598 1 98.88 223 PHE B C 1
ATOM 3885 O O . PHE B 1 223 ? -9.714 -10.744 -4.641 1 98.88 223 PHE B O 1
ATOM 3892 N N . TYR B 1 224 ? -9.751 -8.667 -5.462 1 98.89 224 TYR B N 1
ATOM 3893 C CA . TYR B 1 224 ? -10.056 -8.018 -4.192 1 98.89 224 TYR B CA 1
ATOM 3894 C C . TYR B 1 224 ? -11.378 -8.522 -3.626 1 98.89 224 TYR B C 1
ATOM 3896 O O . TYR B 1 224 ? -11.451 -8.918 -2.46 1 98.89 224 TYR B O 1
ATOM 3904 N N . GLN B 1 225 ? -12.387 -8.51 -4.476 1 98.81 225 GLN B N 1
ATOM 3905 C CA . GLN B 1 225 ? -13.717 -8.92 -4.037 1 98.81 225 GLN B CA 1
ATOM 3906 C C . GLN B 1 225 ? -13.725 -10.381 -3.597 1 98.81 225 GLN B C 1
ATOM 3908 O O . GLN B 1 225 ? -14.31 -10.721 -2.566 1 98.81 225 GLN B O 1
ATOM 3913 N N . GLU B 1 226 ? -13.105 -11.231 -4.356 1 98.87 226 GLU B N 1
ATOM 3914 C CA . GLU B 1 226 ? -13.096 -12.656 -4.04 1 98.87 226 GLU B CA 1
ATOM 3915 C C . GLU B 1 226 ? -12.312 -12.932 -2.76 1 98.87 226 GLU B C 1
ATOM 3917 O O . GLU B 1 226 ? -12.694 -13.794 -1.966 1 98.87 226 GLU B O 1
ATOM 3922 N N . LEU B 1 227 ? -11.193 -12.241 -2.605 1 98.93 227 LEU B N 1
ATOM 3923 C CA . LEU B 1 227 ? -10.427 -12.41 -1.375 1 98.93 227 LEU B CA 1
ATOM 3924 C C . LEU B 1 227 ? -11.248 -11.985 -0.161 1 98.93 227 LEU B C 1
ATOM 3926 O O . LEU B 1 227 ? -11.298 -12.701 0.841 1 98.93 227 LEU B O 1
ATOM 3930 N N . MET B 1 228 ? -11.871 -10.808 -0.23 1 98.89 228 MET B N 1
ATOM 3931 C CA . MET B 1 228 ? -12.666 -10.312 0.89 1 98.89 228 MET B CA 1
ATOM 3932 C C . MET B 1 228 ? -13.837 -11.245 1.181 1 98.89 228 MET B C 1
ATOM 3934 O O . MET B 1 228 ? -14.216 -11.43 2.339 1 98.89 228 MET B O 1
ATOM 3938 N N . LYS B 1 229 ? -14.402 -11.822 0.127 1 98.85 229 LYS B N 1
ATOM 3939 C CA . LYS B 1 229 ? -15.468 -12.803 0.306 1 98.85 229 LYS B CA 1
ATOM 3940 C C . LYS B 1 229 ? -14.973 -14.015 1.089 1 98.85 229 LYS B C 1
ATOM 3942 O O . LYS B 1 229 ? -15.671 -14.518 1.972 1 98.85 229 LYS B O 1
ATOM 3947 N N . VAL B 1 230 ? -13.803 -14.508 0.766 1 98.83 230 VAL B N 1
ATOM 3948 C CA . VAL B 1 230 ? -13.214 -15.647 1.463 1 98.83 230 VAL B CA 1
ATOM 3949 C C . VAL B 1 230 ? -13.003 -15.3 2.935 1 98.83 230 VAL B C 1
ATOM 3951 O O . VAL B 1 230 ? -13.314 -16.102 3.819 1 98.83 230 VAL B O 1
ATOM 3954 N N . VAL B 1 231 ? -12.47 -14.114 3.245 1 98.86 231 VAL B N 1
ATOM 3955 C CA . VAL B 1 231 ? -12.252 -13.694 4.625 1 98.86 231 VAL B CA 1
ATOM 3956 C C . VAL B 1 231 ? -13.587 -13.64 5.365 1 98.86 231 VAL B C 1
ATOM 3958 O O . VAL B 1 231 ? -13.704 -14.147 6.484 1 98.86 231 VAL B O 1
ATOM 3961 N N . GLU B 1 232 ? -14.535 -13.054 4.692 1 98.78 232 GLU B N 1
ATOM 3962 C CA . GLU B 1 232 ? -15.854 -12.919 5.304 1 98.78 232 GLU B CA 1
ATOM 3963 C C . GLU B 1 232 ? -16.461 -14.283 5.615 1 98.78 232 GLU B C 1
ATOM 3965 O O . GLU B 1 232 ? -17.076 -14.47 6.668 1 98.78 232 GLU B O 1
ATOM 3970 N N . GLN B 1 233 ? -16.324 -15.199 4.73 1 98.63 233 GLN B N 1
ATOM 3971 C CA . GLN B 1 233 ? -16.916 -16.525 4.88 1 98.63 233 GLN B CA 1
ATOM 3972 C C . GLN B 1 233 ? -16.16 -17.351 5.917 1 98.63 233 GLN B C 1
ATOM 3974 O O . GLN B 1 233 ? -16.771 -18.045 6.731 1 98.63 233 GLN B O 1
ATOM 3979 N N . GLN B 1 234 ? -14.862 -17.273 5.922 1 98.64 234 GLN B N 1
ATOM 3980 C CA . GLN B 1 234 ? -14.049 -18.152 6.756 1 98.64 234 GLN B CA 1
ATOM 3981 C C . GLN B 1 234 ? -13.82 -17.544 8.137 1 98.64 234 GLN B C 1
ATOM 3983 O O . GLN B 1 234 ? -13.753 -18.265 9.135 1 98.64 234 GLN B O 1
ATOM 3988 N N . TRP B 1 235 ? -13.571 -16.246 8.176 1 98.74 235 TRP B N 1
ATOM 3989 C CA . TRP B 1 235 ? -13.256 -15.537 9.411 1 98.74 235 TRP B CA 1
ATOM 3990 C C . TRP B 1 235 ? -13.997 -14.206 9.48 1 98.74 235 TRP B C 1
ATOM 3992 O O . TRP B 1 235 ? -13.374 -13.141 9.493 1 98.74 235 TRP B O 1
ATOM 4002 N N . PRO B 1 236 ? -15.32 -14.222 9.635 1 98.45 236 PRO B N 1
ATOM 4003 C CA . PRO B 1 236 ? -16.11 -12.99 9.596 1 98.45 236 PRO B CA 1
ATOM 4004 C C . PRO B 1 236 ? -15.664 -11.97 10.641 1 98.45 236 PRO B C 1
ATOM 4006 O O . PRO B 1 236 ? -15.814 -10.763 10.434 1 98.45 236 PRO B O 1
ATOM 4009 N N . ASP B 1 237 ? -15.111 -12.36 11.715 1 98.61 237 ASP B N 1
ATOM 4010 C CA . ASP B 1 237 ? -14.671 -11.46 12.777 1 98.61 237 ASP B CA 1
ATOM 4011 C C . ASP B 1 237 ? -13.365 -10.764 12.401 1 98.61 237 ASP B C 1
ATOM 4013 O O . ASP B 1 237 ? -12.894 -9.884 13.124 1 98.61 237 ASP B O 1
ATOM 4017 N N . GLN B 1 238 ? -12.836 -11.155 11.217 1 98.69 238 GLN B N 1
ATOM 4018 C CA . GLN B 1 238 ? -11.564 -10.587 10.782 1 98.69 238 GLN B CA 1
ATOM 4019 C C . GLN B 1 238 ? -11.773 -9.56 9.672 1 98.69 238 GLN B C 1
ATOM 4021 O O . GLN B 1 238 ? -10.806 -9.016 9.133 1 98.69 238 GLN B O 1
ATOM 4026 N N . MET B 1 239 ? -13.03 -9.353 9.343 1 98.78 239 MET B N 1
ATOM 4027 C CA . MET B 1 239 ? -13.321 -8.27 8.407 1 98.78 239 MET B CA 1
ATOM 4028 C C . MET B 1 239 ? -12.846 -6.931 8.96 1 98.78 239 MET B C 1
ATOM 4030 O O . MET B 1 239 ? -12.834 -6.725 10.175 1 98.78 239 MET B O 1
ATOM 4034 N N . PRO B 1 240 ? -12.406 -6.024 8.148 1 98.54 240 PRO B N 1
ATOM 4035 C CA . PRO B 1 240 ? -11.824 -4.763 8.615 1 98.54 240 PRO B CA 1
ATOM 4036 C C . PRO B 1 240 ? -12.702 -4.052 9.641 1 98.54 240 PRO B C 1
ATOM 4038 O O . PRO B 1 240 ? -12.203 -3.582 10.667 1 98.54 240 PRO B O 1
ATOM 4041 N N . GLU B 1 241 ? -13.947 -4.003 9.383 1 97.56 241 GLU B N 1
ATOM 4042 C CA . GLU B 1 241 ? -14.847 -3.241 10.245 1 97.56 241 GLU B CA 1
ATOM 4043 C C . GLU B 1 241 ? -15.024 -3.924 11.598 1 97.56 241 GLU B C 1
ATOM 4045 O O . GLU B 1 241 ? -15.548 -3.323 12.538 1 97.56 241 GLU B O 1
ATOM 4050 N N . LYS B 1 242 ? -14.623 -5.177 11.683 1 98.26 242 LYS B N 1
ATOM 4051 C CA . LYS B 1 242 ? -14.772 -5.947 12.915 1 98.26 242 LYS B CA 1
ATOM 4052 C C . LYS B 1 242 ? -13.488 -5.919 13.74 1 98.26 242 LYS B C 1
ATOM 4054 O O . LYS B 1 242 ? -13.469 -6.378 14.884 1 98.26 242 LYS B O 1
ATOM 4059 N N . LEU B 1 243 ? -12.436 -5.417 13.21 1 98.27 243 LEU B N 1
ATOM 4060 C CA . LEU B 1 243 ? -11.171 -5.306 13.93 1 98.27 243 LEU B CA 1
ATOM 4061 C C . LEU B 1 243 ? -11.041 -3.939 14.591 1 98.27 243 LEU B C 1
ATOM 4063 O O . LEU B 1 243 ? -11.416 -2.922 14.004 1 98.27 243 LEU B O 1
ATOM 4067 N N . PRO B 1 244 ? -10.548 -3.885 15.787 1 96.4 244 PRO B N 1
ATOM 4068 C CA . PRO B 1 244 ? -10.306 -2.579 16.405 1 96.4 244 PRO B CA 1
ATOM 4069 C C . PRO B 1 244 ? -9.131 -1.836 15.773 1 96.4 244 PRO B C 1
ATOM 4071 O O . PRO B 1 244 ? -8.181 -2.464 15.299 1 96.4 244 PRO B O 1
ATOM 4074 N N . MET B 1 245 ? -9.175 -0.535 15.809 1 97.09 245 MET B N 1
ATOM 4075 C CA . MET B 1 245 ? -7.982 0.24 15.482 1 97.09 245 MET B CA 1
ATOM 4076 C C . MET B 1 245 ? -6.877 -0.005 16.504 1 97.09 245 MET B C 1
ATOM 4078 O O . MET B 1 245 ? -7.149 -0.13 17.7 1 97.09 245 MET B O 1
ATOM 4082 N N . VAL B 1 246 ? -5.678 -0.064 16.082 1 97.42 246 VAL B N 1
ATOM 4083 C CA . VAL B 1 246 ? -4.54 -0.378 16.939 1 97.42 246 VAL B CA 1
ATOM 4084 C C . VAL B 1 246 ? -4.269 0.788 17.887 1 97.42 246 VAL B C 1
ATOM 4086 O O . VAL B 1 246 ? -3.901 0.582 19.046 1 97.42 246 VAL B O 1
ATOM 4089 N N . LEU B 1 247 ? -4.435 2.044 17.391 1 98.32 247 LEU B N 1
ATOM 4090 C CA . LEU B 1 247 ? -4.244 3.255 18.182 1 98.32 247 LEU B CA 1
ATOM 4091 C C . LEU B 1 247 ? -5.555 4.022 18.326 1 98.32 247 LEU B C 1
ATOM 4093 O O . LEU B 1 247 ? -6.452 3.889 17.491 1 98.32 247 LEU B O 1
ATOM 4097 N N . PRO B 1 248 ? -5.726 4.844 19.268 1 98.15 248 PRO B N 1
ATOM 4098 C CA . PRO B 1 248 ? -7.014 5.471 19.577 1 98.15 248 PRO B CA 1
ATOM 4099 C C . PRO B 1 248 ? -7.473 6.441 18.491 1 98.15 248 PRO B C 1
ATOM 4101 O O . PRO B 1 248 ? -6.647 7.113 17.868 1 98.15 248 PRO B O 1
ATOM 4104 N N . PRO B 1 249 ? -8.76 6.466 18.336 1 97.68 249 PRO B N 1
ATOM 4105 C CA . PRO B 1 249 ? -9.291 7.588 17.558 1 97.68 249 PRO B CA 1
ATOM 4106 C C . PRO B 1 249 ? -8.995 8.943 18.198 1 97.68 249 PRO B C 1
ATOM 4108 O O . PRO B 1 249 ? -8.919 9.046 19.425 1 97.68 249 PRO B O 1
ATOM 4111 N N . TRP B 1 250 ? -8.94 9.943 17.416 1 97.69 250 TRP B N 1
ATOM 4112 C CA . TRP B 1 250 ? -8.417 11.232 17.857 1 97.69 250 TRP B CA 1
ATOM 4113 C C . TRP B 1 250 ? -9.314 11.846 18.927 1 97.69 250 TRP B C 1
ATOM 4115 O O . TRP B 1 250 ? -8.844 12.601 19.782 1 97.69 250 TRP B O 1
ATOM 4125 N N . ASN B 1 251 ? -10.556 11.466 18.907 1 97 251 ASN B N 1
ATOM 4126 C CA . ASN B 1 251 ? -11.521 12.129 19.777 1 97 251 ASN B CA 1
ATOM 4127 C C . ASN B 1 251 ? -12.047 11.184 20.854 1 97 251 ASN B C 1
ATOM 4129 O O . ASN B 1 251 ? -13.111 11.422 21.428 1 97 251 ASN B O 1
ATOM 4133 N N . ASP B 1 252 ? -11.419 10.085 21.099 1 97.35 252 ASP B N 1
ATOM 4134 C CA . ASP B 1 252 ? -11.817 9.116 22.115 1 97.35 252 ASP B CA 1
ATOM 4135 C C . ASP B 1 252 ? -10.899 9.19 23.334 1 97.35 252 ASP B C 1
ATOM 4137 O O . ASP B 1 252 ? -9.903 8.469 23.412 1 97.35 252 ASP B O 1
ATOM 4141 N N . GLN B 1 253 ? -11.304 9.969 24.26 1 96.46 253 GLN B N 1
ATOM 4142 C CA . GLN B 1 253 ? -10.477 10.234 25.432 1 96.46 253 GLN B CA 1
ATOM 4143 C C . GLN B 1 253 ? -10.273 8.968 26.26 1 96.46 253 GLN B C 1
ATOM 4145 O O . GLN B 1 253 ? -9.198 8.754 26.823 1 96.46 253 GLN B O 1
ATOM 4150 N N . GLU B 1 254 ? -11.266 8.183 26.355 1 96.99 254 GLU B N 1
ATOM 4151 C CA . GLU B 1 254 ? -11.161 6.94 27.112 1 96.99 254 GLU B CA 1
ATOM 4152 C C . GLU B 1 254 ? -10.161 5.984 26.468 1 96.99 254 GLU B C 1
ATOM 4154 O O . GLU B 1 254 ? -9.376 5.336 27.164 1 96.99 254 GLU B O 1
ATOM 4159 N N . ALA B 1 255 ? -10.19 5.977 25.129 1 96.97 255 ALA B N 1
ATOM 4160 C CA . ALA B 1 255 ? -9.242 5.125 24.415 1 96.97 255 ALA B CA 1
ATOM 4161 C C . ALA B 1 255 ? -7.808 5.607 24.622 1 96.97 255 ALA B C 1
ATOM 4163 O O . ALA B 1 255 ? -6.887 4.797 24.75 1 96.97 255 ALA B O 1
ATOM 4164 N N . TRP B 1 256 ? -7.632 6.877 24.683 1 97.47 256 TRP B N 1
ATOM 4165 C CA . TRP B 1 256 ? -6.303 7.439 24.901 1 97.47 256 TRP B CA 1
ATOM 4166 C C . TRP B 1 256 ? -5.804 7.128 26.308 1 97.47 256 TRP B C 1
ATOM 4168 O O . TRP B 1 256 ? -4.645 6.746 26.492 1 97.47 256 TRP B O 1
ATOM 4178 N N . LYS B 1 257 ? -6.664 7.289 27.257 1 96.68 257 LYS B N 1
ATOM 4179 C CA . LYS B 1 257 ? -6.298 6.966 28.633 1 96.68 257 LYS B CA 1
ATOM 4180 C C . LYS B 1 257 ? -5.905 5.498 28.767 1 96.68 257 LYS B C 1
ATOM 4182 O O . LYS B 1 257 ? -4.905 5.174 29.411 1 96.68 257 LYS B O 1
ATOM 4187 N N . ALA B 1 258 ? -6.699 4.654 28.148 1 95.06 258 ALA B N 1
ATOM 4188 C CA . ALA B 1 258 ? -6.417 3.222 28.186 1 95.06 258 ALA B CA 1
ATOM 4189 C C . ALA B 1 258 ? -5.078 2.908 27.525 1 95.06 258 ALA B C 1
ATOM 4191 O O . ALA B 1 258 ? -4.298 2.102 28.038 1 95.06 258 ALA B O 1
ATOM 4192 N N . TRP B 1 259 ? -4.827 3.544 26.434 1 94.78 259 TRP B N 1
ATOM 4193 C CA . TRP B 1 259 ? -3.581 3.33 25.705 1 94.78 259 TRP B CA 1
ATOM 4194 C C . TRP B 1 259 ? -2.384 3.805 26.521 1 94.78 259 TRP B C 1
ATOM 4196 O O . TRP B 1 259 ? -1.37 3.109 26.609 1 94.78 259 TRP B O 1
ATOM 4206 N N . GLU B 1 260 ? -2.482 4.935 27.082 1 93.73 260 GLU B N 1
ATOM 4207 C CA . GLU B 1 260 ? -1.404 5.484 27.898 1 93.73 260 GLU B CA 1
ATOM 4208 C C . GLU B 1 260 ? -1.068 4.559 29.065 1 93.73 260 GLU B C 1
ATOM 4210 O O . GLU B 1 260 ? 0.099 4.414 29.433 1 93.73 260 GLU B O 1
ATOM 4215 N N . ALA B 1 261 ? -2.041 3.949 29.531 1 93.34 261 ALA B N 1
ATOM 4216 C CA . ALA B 1 261 ? -1.854 3.04 30.659 1 93.34 261 ALA B CA 1
ATOM 4217 C C . ALA B 1 261 ? -1.042 1.815 30.248 1 93.34 261 ALA B C 1
ATOM 4219 O O . ALA B 1 261 ? -0.303 1.252 31.06 1 93.34 261 ALA B O 1
ATOM 4220 N N . THR B 1 262 ? -1.122 1.429 28.985 1 88.14 262 THR B N 1
ATOM 4221 C CA . THR B 1 262 ? -0.396 0.257 28.509 1 88.14 262 THR B CA 1
ATOM 4222 C C . THR B 1 262 ? 1.066 0.6 28.237 1 88.14 262 THR B C 1
ATOM 4224 O O . THR B 1 262 ? 1.91 -0.293 28.138 1 88.14 262 THR B O 1
ATOM 4227 N N . GLN B 1 263 ? 1.372 1.852 28.031 1 85.26 263 GLN B N 1
ATOM 4228 C CA . GLN B 1 263 ? 2.731 2.285 27.723 1 85.26 263 GLN B CA 1
ATOM 4229 C C . GLN B 1 263 ? 3.577 2.383 28.99 1 85.26 263 GLN B C 1
ATOM 4231 O O . GLN B 1 263 ? 4.808 2.374 28.922 1 85.26 263 GLN B O 1
ATOM 4236 N N . THR B 1 264 ? 3.04 2.649 30.173 1 74.56 264 THR B N 1
ATOM 4237 C CA . THR B 1 264 ? 3.726 2.821 31.448 1 74.56 264 THR B CA 1
ATOM 4238 C C . THR B 1 264 ? 3.923 1.476 32.142 1 74.56 264 THR B C 1
ATOM 4240 O O . THR B 1 264 ? 4.688 1.374 33.103 1 74.56 264 THR B O 1
ATOM 4243 N N . SER B 1 265 ? 3.282 0.464 31.644 1 64.53 265 SER B N 1
ATOM 4244 C CA . SER B 1 265 ? 3.437 -0.826 32.309 1 64.53 265 SER B CA 1
ATOM 4245 C C . SER B 1 265 ? 4.576 -1.632 31.694 1 64.53 265 SER B C 1
ATOM 4247 O O . SER B 1 265 ? 4.827 -1.544 30.49 1 64.53 265 SER B O 1
#